Protein AF-A0A015N9D2-F1 (afdb_monomer)

Solvent-accessible surface area (backbone atoms only — not comparable to full-atom values): 36286 Å² total; per-residue (Å²): 104,43,30,38,82,64,60,96,47,91,70,43,67,80,59,56,76,51,48,55,52,67,53,50,55,46,50,55,48,52,53,51,52,58,66,65,58,66,96,56,99,58,55,68,66,49,77,43,53,49,26,47,67,72,24,58,44,36,70,66,66,75,70,64,49,80,77,44,71,57,97,87,41,77,50,65,64,44,37,54,38,76,60,40,39,31,38,37,27,57,52,93,68,87,84,62,61,99,41,69,54,55,40,54,52,48,51,52,53,50,33,50,53,51,40,53,44,36,54,72,79,36,72,58,38,42,62,46,76,42,68,65,88,66,88,87,51,83,69,80,86,60,54,36,28,37,36,37,30,70,83,63,22,48,40,34,35,41,33,81,54,63,71,64,56,54,54,53,31,54,53,48,52,71,36,83,87,51,52,69,70,58,30,53,53,32,50,54,49,41,53,54,47,44,42,63,67,50,50,34,33,51,51,25,55,39,45,30,52,48,32,72,76,35,72,27,48,31,50,12,29,17,51,43,51,48,37,41,16,44,58,25,36,37,77,79,46,35,54,70,65,48,52,44,50,52,44,47,47,48,60,53,40,29,74,98,51,74,61,55,83,40,20,67,58,38,30,55,50,42,33,52,47,50,44,66,56,52,53,87,70,40,41,38,41,34,46,69,78,78,59,94,82,62,89,61,60,42,39,44,43,75,41,81,68,82,90,53,69,76,63,95,49,65,68,63,51,51,36,49,52,50,51,51,48,51,52,52,50,50,43,67,78,33,76,79,33,58,63,30,18,51,40,37,33,35,62,36,77,92,79,69,41,62,47,65,62,10,52,83,34,29,42,39,71,53,47,51,51,54,27,53,52,24,41,55,40,50,54,52,49,50,54,60,60,71,68,59,78,89,79,58,71,72,64,65,51,53,66,49,57,55,82,72,80,87,26,49,28,41,38,34,39,39,58,41,55,35,23,40,26,88,54,25,96,78,59,67,67,85,54,40,67,72,96,66,86,82,84,70,88,69,69,73,57,59,59,58,50,54,59,52,66,72,53,88,71,84,80,85,78,85,85,82,83,86,83,89,84,86,89,80,88,82,90,81,90,81,90,86,83,85,82,91,78,84,93,82,80,83,83,80,69,84,70,72,73,79,86,72,71,63,70,61,50,43,62,60,61,54,50,52,52,50,50,45,73,72,31,58,86,50,38,50,77,29,34,23,80,57,14,51,52,45,34,38,30,36,70,40,74,76,48,55,52,75,37,72,71,55,95,85,65,83,63,66,62,38,52,51,73,77,54,57,74,76,59,56,57,60,62,63,65,82,58,95,56,88,71,60,70,71,68,74,78,62,98,81,52,87,78,59,46,74,51,23,25,25,58,30,63,71,60,50,52,54,48,52,49,58,78,29,62,86,44,48,72,49,73,48,75,52,131

Structure (mmCIF, N/CA/C/O backbone):
data_AF-A0A015N9D2-F1
#
_entry.id   AF-A0A015N9D2-F1
#
loop_
_atom_site.group_PDB
_atom_site.id
_atom_site.type_symbol
_atom_site.label_atom_id
_atom_site.label_alt_id
_atom_site.label_comp_id
_atom_site.label_asym_id
_atom_site.label_entity_id
_atom_site.label_seq_id
_atom_site.pdbx_PDB_ins_code
_atom_site.Cartn_x
_atom_site.Cartn_y
_atom_site.Cartn_z
_atom_site.occupancy
_atom_site.B_iso_or_equiv
_atom_site.auth_seq_id
_atom_site.auth_comp_id
_atom_site.auth_asym_id
_atom_site.auth_atom_id
_atom_site.pdbx_PDB_model_num
ATOM 1 N N . MET A 1 1 ? -21.454 -11.674 -7.435 1.00 44.34 1 MET A N 1
ATOM 2 C CA . MET A 1 1 ? -22.366 -10.600 -7.887 1.00 44.34 1 MET A CA 1
ATOM 3 C C . MET A 1 1 ? -21.595 -9.767 -8.901 1.00 44.34 1 MET A C 1
ATOM 5 O O . MET A 1 1 ? -20.544 -9.283 -8.495 1.00 44.34 1 MET A O 1
ATOM 9 N N . PRO A 1 2 ? -22.058 -9.608 -10.158 1.00 43.66 2 PRO A N 1
ATOM 10 C CA . PRO A 1 2 ? -21.517 -8.585 -11.064 1.00 43.66 2 PRO A CA 1
ATOM 11 C C . PRO A 1 2 ? -21.547 -7.224 -10.376 1.00 43.66 2 PRO A C 1
ATOM 13 O O . PRO A 1 2 ? -22.332 -7.027 -9.445 1.00 43.66 2 PRO A O 1
ATOM 16 N N . SER A 1 3 ? -20.684 -6.294 -10.790 1.00 50.75 3 SER A N 1
ATOM 17 C CA . SER A 1 3 ? -20.709 -4.920 -10.277 1.00 50.75 3 SER A CA 1
ATOM 18 C C . SER A 1 3 ? -22.024 -4.234 -10.687 1.00 50.75 3 SER A C 1
ATOM 20 O O . SER A 1 3 ? -22.143 -3.568 -11.710 1.00 50.75 3 SER A O 1
ATOM 22 N N . SER A 1 4 ? -23.065 -4.463 -9.900 1.00 48.53 4 SER A N 1
ATOM 23 C CA . SER A 1 4 ? -24.337 -3.772 -9.949 1.00 48.53 4 SER A CA 1
ATOM 24 C C . SER A 1 4 ? -24.112 -2.362 -9.411 1.00 48.53 4 SER A C 1
ATOM 26 O O . SER A 1 4 ? -23.316 -2.135 -8.492 1.00 48.53 4 SER A O 1
ATOM 28 N N . ASN A 1 5 ? -24.807 -1.385 -9.991 1.00 52.19 5 ASN A N 1
ATOM 29 C CA . ASN A 1 5 ? -24.689 0.019 -9.594 1.00 52.19 5 ASN A CA 1
ATOM 30 C C . ASN A 1 5 ? -23.274 0.610 -9.747 1.00 52.19 5 ASN A C 1
ATOM 32 O O . ASN A 1 5 ? -22.849 1.398 -8.900 1.00 52.19 5 ASN A O 1
ATOM 36 N N . VAL A 1 6 ? -22.558 0.287 -10.831 1.00 54.41 6 VAL A N 1
ATOM 37 C CA . VAL A 1 6 ? -21.399 1.101 -11.231 1.00 54.41 6 VAL A CA 1
ATOM 38 C C . VAL A 1 6 ? -21.863 2.553 -11.394 1.00 54.41 6 VAL A C 1
ATOM 40 O O . VAL A 1 6 ? -22.903 2.782 -12.027 1.00 54.41 6 VAL A O 1
ATOM 43 N N . PRO A 1 7 ? -21.156 3.543 -10.818 1.00 52.62 7 PRO A N 1
ATOM 44 C CA . PRO A 1 7 ? -21.481 4.946 -11.030 1.00 52.62 7 PRO A CA 1
ATOM 45 C C . PRO A 1 7 ? -21.630 5.218 -12.532 1.00 52.62 7 PRO A C 1
ATOM 47 O O . PRO A 1 7 ? -20.695 4.976 -13.293 1.00 52.62 7 PRO A O 1
ATOM 50 N N . ARG A 1 8 ? -22.813 5.692 -12.970 1.00 46.50 8 ARG A N 1
ATOM 51 C CA . ARG A 1 8 ? -23.134 5.932 -14.400 1.00 46.50 8 ARG A CA 1
ATOM 52 C C . ARG A 1 8 ? -22.048 6.742 -15.106 1.00 46.50 8 ARG A C 1
ATOM 54 O O . ARG A 1 8 ? -21.780 6.508 -16.276 1.00 46.50 8 ARG A O 1
ATOM 61 N N . ASN A 1 9 ? -21.389 7.613 -14.347 1.00 46.88 9 ASN A N 1
ATOM 62 C CA . ASN A 1 9 ? -20.119 8.198 -14.700 1.00 46.88 9 ASN A CA 1
ATOM 63 C C . ASN A 1 9 ? -19.107 7.842 -13.601 1.00 46.88 9 ASN A C 1
ATOM 65 O O . ASN A 1 9 ? -19.149 8.428 -12.521 1.00 46.88 9 ASN A O 1
ATOM 69 N N . ILE A 1 10 ? -18.161 6.936 -13.878 1.00 49.31 10 ILE A N 1
ATOM 70 C CA . ILE A 1 10 ? -16.930 6.791 -13.066 1.00 49.31 10 ILE A CA 1
ATOM 71 C C . ILE A 1 10 ? -16.243 8.169 -12.911 1.00 49.31 10 ILE A C 1
ATOM 73 O O . ILE A 1 10 ? -15.587 8.445 -11.914 1.00 49.31 10 ILE A O 1
ATOM 77 N N . TRP A 1 11 ? -16.487 9.056 -13.882 1.00 47.38 11 TRP A N 1
ATOM 78 C CA . TRP A 1 11 ? -16.143 10.470 -13.901 1.00 47.38 11 TRP A CA 1
ATOM 79 C C . TRP A 1 11 ? -17.402 11.335 -13.925 1.00 47.38 11 TRP A C 1
ATOM 81 O O . TRP A 1 11 ? -17.803 11.785 -14.993 1.00 47.38 11 TRP A O 1
ATOM 91 N N . ASN A 1 12 ? -18.067 11.567 -12.792 1.00 44.97 12 ASN A N 1
ATOM 92 C CA . ASN A 1 12 ? -19.039 12.659 -12.748 1.00 44.97 12 ASN A CA 1
ATOM 93 C C . ASN A 1 12 ? -18.253 13.986 -12.785 1.00 44.97 12 ASN A C 1
ATOM 95 O O . ASN A 1 12 ? -17.558 14.272 -11.807 1.00 44.97 12 ASN A O 1
ATOM 99 N N . PRO A 1 13 ? -18.326 14.790 -13.863 1.00 41.97 13 PRO A N 1
ATOM 100 C CA . PRO A 1 13 ? -17.570 16.039 -13.962 1.00 41.97 13 PRO A CA 1
ATOM 101 C C . PRO A 1 13 ? -17.924 17.004 -12.823 1.00 41.97 13 PRO A C 1
ATOM 103 O O . PRO A 1 13 ? -17.053 17.693 -12.297 1.00 41.97 13 PRO A O 1
ATOM 106 N N . GLU A 1 14 ? -19.176 16.975 -12.362 1.00 42.09 14 GLU A N 1
ATOM 107 C CA . GLU A 1 14 ? -19.665 17.808 -11.260 1.00 42.09 14 GLU A CA 1
ATOM 108 C C . GLU A 1 14 ? -19.048 17.410 -9.908 1.00 42.09 14 GLU A C 1
ATOM 110 O O . GLU A 1 14 ? -18.734 18.278 -9.098 1.00 42.09 14 GLU A O 1
ATOM 115 N N . LEU A 1 15 ? -18.795 16.110 -9.685 1.00 44.72 15 LEU A N 1
ATOM 116 C CA . LEU A 1 15 ? -18.072 15.611 -8.501 1.00 44.72 15 LEU A CA 1
ATOM 117 C C . LEU A 1 15 ? -16.549 15.739 -8.664 1.00 44.72 15 LEU A C 1
ATOM 119 O O . LEU A 1 15 ? -15.826 15.830 -7.673 1.00 44.72 15 LEU A O 1
ATOM 123 N N . SER A 1 16 ? -16.050 15.783 -9.904 1.00 50.09 16 SER A N 1
ATOM 124 C CA . SER A 1 16 ? -14.625 15.978 -10.192 1.00 50.09 16 SER A CA 1
ATOM 125 C C . SER A 1 16 ? -14.128 17.361 -9.763 1.00 50.09 16 SER A C 1
ATOM 127 O O . SER A 1 16 ? -12.991 17.479 -9.310 1.00 50.09 16 SER A O 1
ATOM 129 N N . ASN A 1 17 ? -15.007 18.371 -9.793 1.00 55.06 17 ASN A N 1
ATOM 130 C CA . ASN A 1 17 ? -14.688 19.742 -9.387 1.00 55.06 17 ASN A CA 1
ATOM 131 C C . ASN A 1 17 ? -14.439 19.887 -7.876 1.00 55.06 17 ASN A C 1
ATOM 133 O O . ASN A 1 17 ? -13.730 20.802 -7.470 1.00 55.06 17 ASN A O 1
ATOM 137 N N . GLN A 1 18 ? -14.984 18.991 -7.040 1.00 70.06 18 GLN A N 1
ATOM 138 C CA . GLN A 1 18 ? -14.805 19.036 -5.579 1.00 70.06 18 GLN A CA 1
ATOM 139 C C . GLN A 1 18 ? -13.658 18.138 -5.080 1.00 70.06 18 GLN A C 1
ATOM 141 O O . GLN A 1 18 ? -13.287 18.201 -3.907 1.00 70.06 18 GLN A O 1
ATOM 146 N N . GLY A 1 19 ? -13.068 17.317 -5.959 1.00 83.69 19 GLY A N 1
ATOM 147 C CA . GLY A 1 19 ? -11.874 16.518 -5.675 1.00 83.69 19 GLY A CA 1
ATOM 148 C C . GLY A 1 19 ? -11.996 15.655 -4.415 1.00 83.69 19 GLY A C 1
ATOM 149 O O . GLY A 1 19 ? -12.750 14.686 -4.381 1.00 83.69 19 GLY A O 1
ATOM 150 N N . PHE A 1 20 ? -11.219 16.001 -3.387 1.00 92.00 20 PHE A N 1
ATOM 151 C CA . PHE A 1 20 ? -11.173 15.308 -2.094 1.00 92.00 20 PHE A CA 1
ATOM 152 C C . PHE A 1 20 ? -11.974 16.018 -0.988 1.00 92.00 20 PHE A C 1
ATOM 154 O O . PHE A 1 20 ? -12.018 15.533 0.141 1.00 92.00 20 PHE A O 1
ATOM 161 N N . GLN A 1 21 ? -12.629 17.145 -1.275 1.00 91.88 21 GLN A N 1
ATOM 162 C CA . GLN A 1 21 ? -13.281 17.952 -0.240 1.00 91.88 21 GLN A CA 1
ATOM 163 C C . GLN A 1 21 ? -14.378 17.179 0.502 1.00 91.88 21 GLN A C 1
ATOM 165 O O . GLN A 1 21 ? -14.494 17.275 1.720 1.00 91.88 21 GLN A O 1
ATOM 170 N N . HIS A 1 22 ? -15.160 16.365 -0.212 1.00 91.06 22 HIS A N 1
ATOM 171 C CA . HIS A 1 22 ? -16.218 15.558 0.397 1.00 91.06 22 HIS A CA 1
ATOM 172 C C . HIS A 1 22 ? -15.691 14.570 1.437 1.00 91.06 22 HIS A C 1
ATOM 174 O O . HIS A 1 22 ? -16.279 14.447 2.510 1.00 91.06 22 HIS A O 1
ATOM 180 N N . VAL A 1 23 ? -14.586 13.882 1.130 1.00 93.50 23 VAL A N 1
ATOM 181 C CA . VAL A 1 23 ? -14.002 12.909 2.057 1.00 93.50 23 VAL A CA 1
ATOM 182 C C . VAL A 1 23 ? -13.353 13.603 3.253 1.00 93.50 23 VAL A C 1
ATOM 184 O O . VAL A 1 23 ? -13.491 13.113 4.371 1.00 93.50 23 VAL A O 1
ATOM 187 N N . MET A 1 24 ? -12.741 14.774 3.049 1.00 95.50 24 MET A N 1
ATOM 188 C CA . MET A 1 24 ? -12.202 15.586 4.145 1.00 95.50 24 MET A CA 1
ATOM 189 C C . MET A 1 24 ? -13.309 16.078 5.081 1.00 95.50 24 MET A C 1
ATOM 191 O O . MET A 1 24 ? -13.227 15.869 6.285 1.00 95.50 24 MET A O 1
ATOM 195 N N . ASN A 1 25 ? -14.409 16.605 4.536 1.00 95.44 25 ASN A N 1
ATOM 196 C CA . ASN A 1 25 ? -15.558 17.029 5.340 1.00 95.44 25 ASN A CA 1
ATOM 197 C C . ASN A 1 25 ? -16.191 15.855 6.111 1.00 95.44 25 ASN A C 1
ATOM 199 O O . ASN A 1 25 ? -16.636 16.021 7.247 1.00 95.44 25 ASN A O 1
ATOM 203 N N . ALA A 1 26 ? -16.253 14.667 5.500 1.00 95.62 26 ALA A N 1
ATOM 204 C CA . ALA A 1 26 ? -16.761 13.465 6.158 1.00 95.62 26 ALA A CA 1
ATOM 205 C C . ALA A 1 26 ? -15.835 12.999 7.292 1.00 95.62 26 ALA A C 1
ATOM 207 O O . ALA A 1 26 ? -16.324 12.613 8.354 1.00 95.62 26 ALA A O 1
ATOM 208 N N . TYR A 1 27 ? -14.517 13.074 7.086 1.00 97.12 27 TYR A N 1
ATOM 209 C CA . TYR A 1 27 ? -13.523 12.816 8.124 1.00 97.12 27 TYR A CA 1
ATOM 210 C C . TYR A 1 27 ? -13.669 13.801 9.289 1.00 97.12 27 TYR A C 1
ATOM 212 O O . TYR A 1 27 ? -13.793 13.362 10.428 1.00 97.12 27 TYR A O 1
ATOM 220 N N . ASP A 1 28 ? -13.764 15.104 9.015 1.00 97.19 28 ASP A N 1
ATOM 221 C CA . ASP A 1 28 ? -13.935 16.130 10.051 1.00 97.19 28 ASP A CA 1
ATOM 222 C C . ASP A 1 28 ? -15.231 15.938 10.850 1.00 97.19 28 ASP A C 1
ATOM 224 O O . ASP A 1 28 ? -15.256 16.146 12.065 1.00 97.19 28 ASP A O 1
ATOM 228 N N . ASN A 1 29 ? -16.314 15.518 10.189 1.00 96.56 29 ASN A N 1
ATOM 229 C CA . ASN A 1 29 ? -17.565 15.178 10.862 1.00 96.56 29 ASN A CA 1
ATOM 230 C C . ASN A 1 29 ? -17.379 13.970 11.794 1.00 96.56 29 ASN A C 1
ATOM 232 O O . ASN A 1 29 ? -17.688 14.064 12.980 1.00 96.56 29 ASN A O 1
ATOM 236 N N . LEU A 1 30 ? -16.790 12.875 11.303 1.00 96.62 30 LEU A N 1
ATOM 237 C CA . LEU A 1 30 ? -16.526 11.700 12.134 1.00 96.62 30 LEU A CA 1
ATOM 238 C C . LEU A 1 30 ? -15.610 12.029 13.323 1.00 96.62 30 LEU A C 1
ATOM 240 O O . LEU A 1 30 ? -15.857 11.561 14.430 1.00 96.62 30 LEU A O 1
ATOM 244 N N . VAL A 1 31 ? -14.584 12.859 13.121 1.00 97.25 31 VAL A N 1
ATOM 245 C CA . VAL A 1 31 ? -13.698 13.331 14.196 1.00 97.25 31 VAL A CA 1
ATOM 246 C C . VAL A 1 31 ? -14.497 14.072 15.270 1.00 97.25 31 VAL A C 1
ATOM 248 O O . VAL A 1 31 ? -14.350 13.765 16.453 1.00 97.25 31 VAL A O 1
ATOM 251 N N . LYS A 1 32 ? -15.388 14.993 14.877 1.00 96.81 32 LYS A N 1
ATOM 252 C CA . LYS A 1 32 ? -16.282 15.697 15.814 1.00 96.81 32 LYS A CA 1
ATOM 253 C C . LYS A 1 32 ? -17.196 14.729 16.565 1.00 96.81 32 LYS A C 1
ATOM 255 O O . LYS A 1 32 ? -17.319 14.858 17.779 1.00 96.81 32 LYS A O 1
ATOM 260 N N . GLN A 1 33 ? -17.779 13.747 15.874 1.00 96.12 33 GLN A N 1
ATOM 261 C CA . GLN A 1 33 ? -18.609 12.716 16.507 1.00 96.12 33 GLN A CA 1
ATOM 262 C C . GLN A 1 33 ? -17.811 11.912 17.539 1.00 96.12 33 GLN A C 1
ATOM 264 O O . GLN A 1 33 ? -18.264 11.770 18.667 1.00 96.12 33 GLN A O 1
ATOM 269 N N . CYS A 1 34 ? -16.602 11.452 17.200 1.00 95.88 34 CYS A N 1
ATOM 270 C CA . CYS A 1 34 ? -15.733 10.716 18.123 1.00 95.88 34 CYS A CA 1
ATOM 271 C C . CYS A 1 34 ? -15.413 11.505 19.402 1.00 95.88 34 CYS A C 1
ATOM 273 O O . CYS A 1 34 ? -15.402 10.920 20.482 1.00 95.88 34 CYS A O 1
ATOM 275 N N . TYR A 1 35 ? -15.138 12.810 19.291 1.00 96.88 35 TYR A N 1
ATOM 276 C CA . TYR A 1 35 ? -14.867 13.663 20.454 1.00 96.88 35 TYR A CA 1
ATOM 277 C C . TYR A 1 35 ? -16.118 13.982 21.280 1.00 96.88 35 TYR A C 1
ATOM 279 O O . TYR A 1 35 ? -15.999 14.234 22.476 1.00 96.88 35 TYR A O 1
ATOM 287 N N . ALA A 1 36 ? -17.298 13.957 20.660 1.00 96.06 36 ALA A N 1
ATOM 288 C CA . ALA A 1 36 ? -18.577 14.166 21.330 1.00 96.06 36 ALA A CA 1
ATOM 289 C C . ALA A 1 36 ? -19.112 12.908 22.040 1.00 96.06 36 ALA A C 1
ATOM 291 O O . ALA A 1 36 ? -20.102 13.011 22.754 1.00 96.06 36 ALA A O 1
ATOM 292 N N . LEU A 1 37 ? -18.479 11.738 21.866 1.00 94.88 37 LEU A N 1
ATOM 293 C CA . LEU A 1 37 ? -18.917 10.501 22.514 1.00 94.88 37 LEU A CA 1
ATOM 294 C C . LEU A 1 37 ? -18.800 10.587 24.040 1.00 94.88 37 LEU A C 1
ATOM 296 O O . LEU A 1 37 ? -17.706 10.549 24.608 1.00 94.88 37 LEU A O 1
ATOM 300 N N . GLU A 1 38 ? -19.954 10.627 24.695 1.00 91.12 38 GLU A N 1
ATOM 301 C CA . GLU A 1 38 ? -20.075 10.522 26.153 1.00 91.12 38 GLU A CA 1
ATOM 302 C C . GLU A 1 38 ? -20.018 9.057 26.639 1.00 91.12 38 GLU A C 1
ATOM 304 O O . GLU A 1 38 ? -20.079 8.112 25.847 1.00 91.12 38 GLU A O 1
ATOM 309 N N . ASP A 1 39 ? -19.889 8.855 27.956 1.00 89.38 39 ASP A N 1
ATOM 310 C CA . ASP A 1 39 ? -19.895 7.535 28.613 1.00 89.38 39 ASP A CA 1
ATOM 311 C C . ASP A 1 39 ? -18.841 6.532 28.095 1.00 89.38 39 ASP A C 1
ATOM 313 O O . ASP A 1 39 ? -19.071 5.316 28.021 1.00 89.38 39 ASP A O 1
ATOM 317 N N . LEU A 1 40 ? -17.656 7.030 27.738 1.00 90.88 40 LEU A N 1
ATOM 318 C CA . LEU A 1 40 ? -16.478 6.206 27.465 1.00 90.88 40 LEU A CA 1
ATOM 319 C C . LEU A 1 40 ? -15.621 6.044 28.726 1.00 90.88 40 LEU A C 1
ATOM 321 O O . LEU A 1 40 ? -15.428 6.988 29.487 1.00 90.88 40 LEU A O 1
ATOM 325 N N . LEU A 1 41 ? -15.042 4.851 28.917 1.00 90.00 41 LEU A N 1
ATOM 326 C CA . LEU A 1 41 ? -14.127 4.571 30.036 1.00 90.00 41 LEU A CA 1
ATOM 327 C C . LEU A 1 41 ? -12.872 5.456 30.015 1.00 90.00 41 LEU A C 1
ATOM 329 O O . LEU A 1 41 ? -12.318 5.765 31.065 1.00 90.00 41 LEU A O 1
ATOM 333 N N . LEU A 1 42 ? -12.415 5.816 28.815 1.00 93.62 42 LEU A N 1
ATOM 334 C CA . LEU A 1 42 ? -11.323 6.748 28.555 1.00 93.62 42 LEU A CA 1
ATOM 335 C C . LEU A 1 42 ? -11.765 7.672 27.423 1.00 93.62 42 LEU A C 1
ATOM 337 O O . LEU A 1 42 ? -12.353 7.198 26.446 1.00 93.62 42 LEU A O 1
ATOM 341 N N . ARG A 1 43 ? -11.464 8.968 27.526 1.00 93.56 43 ARG A N 1
ATOM 342 C CA . ARG A 1 43 ? -11.779 9.918 26.454 1.00 93.56 43 ARG A CA 1
ATOM 343 C C . ARG A 1 43 ? -10.804 9.768 25.295 1.00 93.56 43 ARG A C 1
ATOM 345 O O . ARG A 1 43 ? -9.653 9.354 25.468 1.00 93.56 43 ARG A O 1
ATOM 352 N N . VAL A 1 44 ? -11.277 10.099 24.098 1.00 96.12 44 VAL A N 1
ATOM 353 C CA . VAL A 1 44 ? -10.436 10.159 22.901 1.00 96.12 44 VAL A CA 1
ATOM 354 C C . VAL A 1 44 ? -9.497 11.356 23.031 1.00 96.12 44 VAL A C 1
ATOM 356 O O . VAL A 1 44 ? -9.952 12.485 23.181 1.00 96.12 44 VAL A O 1
ATOM 359 N N . SER A 1 45 ? -8.188 11.111 22.971 1.00 96.00 45 SER A N 1
ATOM 360 C CA . SER A 1 45 ? -7.160 12.153 23.057 1.00 96.00 45 SER A CA 1
ATOM 361 C C . SER A 1 45 ? -6.784 12.682 21.675 1.00 96.00 45 SER A C 1
ATOM 363 O O . SER A 1 45 ? -6.723 13.891 21.460 1.00 96.00 45 SER A O 1
ATOM 365 N N . SER A 1 46 ? -6.572 11.793 20.702 1.00 96.44 46 SER A N 1
ATOM 366 C CA . SER A 1 46 ? -6.218 12.187 19.337 1.00 96.44 46 SER A CA 1
ATOM 367 C C . SER A 1 46 ? -6.783 11.247 18.281 1.00 96.44 46 SER A C 1
ATOM 369 O O . SER A 1 46 ? -6.949 10.048 18.514 1.00 96.44 46 SER A O 1
ATOM 371 N N . ILE A 1 47 ? -7.052 11.808 17.100 1.00 97.75 47 ILE A N 1
ATOM 372 C CA . ILE A 1 47 ? -7.450 11.071 15.901 1.00 97.75 47 ILE A CA 1
ATOM 373 C C . ILE A 1 47 ? -6.549 11.508 14.750 1.00 97.75 47 ILE A C 1
ATOM 375 O O . ILE A 1 47 ? -6.385 12.703 14.503 1.00 97.75 47 ILE A O 1
ATOM 379 N N . LYS A 1 48 ? -5.940 10.544 14.058 1.00 97.31 48 LYS A N 1
ATOM 380 C CA . LYS A 1 48 ? -5.006 10.787 12.951 1.00 97.31 48 LYS A CA 1
ATOM 381 C C . LYS A 1 48 ? -5.440 10.025 11.702 1.00 97.31 48 LYS A C 1
ATOM 383 O O . LYS A 1 48 ? -5.755 8.838 11.772 1.00 97.31 48 LYS A O 1
ATOM 388 N N . GLY A 1 49 ? -5.412 10.688 10.548 1.00 96.81 49 GLY A N 1
ATOM 389 C CA . GLY A 1 49 ? -5.619 10.045 9.251 1.00 96.81 49 GLY A CA 1
ATOM 390 C C . GLY A 1 49 ? -4.410 9.205 8.829 1.00 96.81 49 GLY A C 1
ATOM 391 O O . GLY A 1 49 ? -3.270 9.568 9.112 1.00 96.81 49 GLY A O 1
ATOM 392 N N . SER A 1 50 ? -4.651 8.082 8.148 1.00 96.06 50 SER A N 1
ATOM 393 C CA . SER A 1 50 ? -3.576 7.217 7.620 1.00 96.06 50 SER A CA 1
ATOM 394 C C . SER A 1 50 ? -3.831 6.672 6.210 1.00 96.06 50 SER A C 1
ATOM 396 O O . SER A 1 50 ? -2.983 5.985 5.641 1.00 96.06 50 SER A O 1
ATOM 398 N N . SER A 1 51 ? -4.989 6.979 5.624 1.00 96.00 51 SER A N 1
ATOM 399 C CA . SER A 1 51 ? -5.407 6.489 4.307 1.00 96.00 51 SER A CA 1
ATOM 400 C C . SER A 1 51 ? -4.971 7.427 3.174 1.00 96.00 51 SER A C 1
ATOM 402 O O . SER A 1 51 ? -5.001 8.644 3.360 1.00 96.00 51 SER A O 1
ATOM 404 N N . PRO A 1 52 ? -4.642 6.911 1.971 1.00 96.50 52 PRO A N 1
ATOM 405 C CA . PRO A 1 52 ? -4.335 7.738 0.796 1.00 96.50 52 PRO A CA 1
ATOM 406 C C . PRO A 1 52 ? -5.447 8.744 0.449 1.00 96.50 52 PRO A C 1
ATOM 408 O O . PRO A 1 52 ? -5.186 9.829 -0.075 1.00 96.50 52 PRO A O 1
ATOM 411 N N . SER A 1 53 ? -6.689 8.418 0.809 1.00 95.38 53 SER A N 1
ATOM 412 C CA . SER A 1 53 ? -7.862 9.288 0.691 1.00 95.38 53 SER A CA 1
ATOM 413 C C . SER A 1 53 ? -7.748 10.596 1.486 1.00 95.38 53 SER A C 1
ATOM 415 O O . SER A 1 53 ? -8.290 11.611 1.059 1.00 95.38 53 SER A O 1
ATOM 417 N N . LEU A 1 54 ? -7.032 10.586 2.617 1.00 97.00 54 LEU A N 1
ATOM 418 C CA . LEU A 1 54 ? -6.866 11.726 3.534 1.00 97.00 54 LEU A CA 1
ATOM 419 C C . LEU A 1 54 ? -5.550 12.490 3.323 1.00 97.00 54 LEU A C 1
ATOM 421 O O . LEU A 1 54 ? -5.219 13.386 4.093 1.00 97.00 54 LEU A O 1
ATOM 425 N N . ARG A 1 55 ? -4.787 12.146 2.285 1.00 96.19 55 ARG A N 1
ATOM 426 C CA . ARG A 1 55 ? -3.557 12.850 1.879 1.00 96.19 55 ARG A CA 1
ATOM 427 C C . ARG A 1 55 ? -3.522 13.141 0.380 1.00 96.19 55 ARG A C 1
ATOM 429 O O . ARG A 1 55 ? -2.457 13.289 -0.207 1.00 96.19 55 ARG A O 1
ATOM 436 N N . TYR A 1 56 ? -4.700 13.201 -0.245 1.00 96.44 56 TYR A N 1
ATOM 437 C CA . TYR A 1 56 ? -4.887 13.530 -1.662 1.00 96.44 56 TYR A CA 1
ATOM 438 C C . TYR A 1 56 ? -4.166 12.590 -2.644 1.00 96.44 56 TYR A C 1
ATOM 440 O O . TYR A 1 56 ? -3.870 12.981 -3.776 1.00 96.44 56 TYR A O 1
ATOM 448 N N . SER A 1 57 ? -3.875 11.351 -2.239 1.00 96.62 57 SER A N 1
ATOM 449 C CA . SER A 1 57 ? -3.016 10.432 -2.996 1.00 96.62 57 SER A CA 1
ATOM 450 C C . SER A 1 57 ? -3.728 9.176 -3.505 1.00 96.62 57 SER A C 1
ATOM 452 O O . SER A 1 57 ? -3.093 8.343 -4.160 1.00 96.62 57 SER A O 1
ATOM 454 N N . SER A 1 58 ? -5.023 8.990 -3.227 1.00 95.12 58 SER A N 1
ATOM 455 C CA . SER A 1 58 ? -5.775 7.850 -3.766 1.00 95.12 58 SER A CA 1
ATOM 456 C C . SER A 1 58 ? -5.967 7.998 -5.280 1.00 95.12 58 SER A C 1
ATOM 458 O O . SER A 1 58 ? -6.316 9.072 -5.774 1.00 95.12 58 SER A O 1
ATOM 460 N N . VAL A 1 59 ? -5.745 6.916 -6.039 1.00 93.38 59 VAL A N 1
ATOM 461 C CA . VAL A 1 59 ? -5.836 6.927 -7.516 1.00 93.38 59 VAL A CA 1
ATOM 462 C C . VAL A 1 59 ? -7.193 7.459 -7.978 1.00 93.38 59 VAL A C 1
ATOM 464 O O . VAL A 1 59 ? -7.270 8.411 -8.765 1.00 93.38 59 VAL A O 1
ATOM 467 N N . PHE A 1 60 ? -8.260 6.894 -7.420 1.00 89.94 60 PHE A N 1
ATOM 468 C CA . PHE A 1 60 ? -9.622 7.376 -7.592 1.00 89.94 60 PHE A CA 1
ATOM 469 C C . PHE A 1 60 ? -9.997 8.247 -6.398 1.00 89.94 60 PHE A C 1
ATOM 471 O O . PHE A 1 60 ? -9.744 7.878 -5.250 1.00 89.94 60 PHE A O 1
ATOM 478 N N . THR A 1 61 ? -10.585 9.410 -6.669 1.00 88.00 61 THR A N 1
ATOM 479 C CA . THR A 1 61 ? -11.129 10.281 -5.628 1.00 88.00 61 THR A CA 1
ATOM 480 C C . THR A 1 61 ? -12.297 9.564 -4.946 1.00 88.00 61 THR A C 1
ATOM 482 O O . THR A 1 61 ? -13.229 9.160 -5.650 1.00 88.00 61 THR A O 1
ATOM 485 N N . PRO A 1 62 ? -12.277 9.383 -3.612 1.00 87.56 62 PRO A N 1
ATOM 486 C CA . PRO A 1 62 ? -13.326 8.659 -2.905 1.00 87.56 62 PRO A CA 1
ATOM 487 C C . PRO A 1 62 ? -14.680 9.330 -3.124 1.00 87.56 62 PRO A C 1
ATOM 489 O O . PRO A 1 62 ? -14.809 10.541 -2.953 1.00 87.56 62 PRO A O 1
ATOM 492 N N . GLN A 1 63 ? -15.681 8.544 -3.514 1.00 82.00 63 GLN A N 1
ATOM 493 C CA . GLN A 1 63 ? -17.026 9.042 -3.785 1.00 82.00 63 GLN A CA 1
ATOM 494 C C . GLN A 1 63 ? -17.993 8.603 -2.683 1.00 82.00 63 GLN A C 1
ATOM 496 O O . GLN A 1 63 ? -17.890 7.468 -2.211 1.00 82.00 63 GLN A O 1
ATOM 501 N N . PRO A 1 64 ? -18.951 9.463 -2.297 1.00 85.06 64 PRO A N 1
ATOM 502 C CA . PRO A 1 64 ? -19.969 9.100 -1.325 1.00 85.06 64 PRO A CA 1
ATOM 503 C C . PRO A 1 64 ? -20.897 8.024 -1.896 1.00 85.06 64 PRO A C 1
ATOM 505 O O . PRO A 1 64 ? -21.419 8.140 -3.011 1.00 85.06 64 PRO A O 1
ATOM 508 N N . ILE A 1 65 ? -21.143 6.980 -1.113 1.00 82.75 65 ILE A N 1
ATOM 509 C CA . ILE A 1 65 ? -22.031 5.879 -1.476 1.00 82.75 65 ILE A CA 1
ATOM 510 C C . ILE A 1 65 ? -23.450 6.213 -1.035 1.00 82.75 65 ILE A C 1
ATOM 512 O O . ILE A 1 65 ? -23.753 6.319 0.153 1.00 82.75 65 ILE A O 1
ATOM 516 N N . LYS A 1 66 ? -24.352 6.318 -2.012 1.00 75.38 66 LYS A N 1
ATOM 517 C CA . LYS A 1 66 ? -25.789 6.442 -1.762 1.00 75.38 66 LYS A CA 1
ATOM 518 C C . LYS A 1 66 ? -26.411 5.053 -1.698 1.00 75.38 66 LYS A C 1
ATOM 520 O O . LYS A 1 66 ? -26.590 4.405 -2.731 1.00 75.38 66 LYS A O 1
ATOM 525 N N . LEU A 1 67 ? -26.750 4.606 -0.492 1.00 76.06 67 LEU A N 1
ATOM 526 C CA . LEU A 1 67 ? -27.502 3.370 -0.297 1.00 76.06 67 LEU A CA 1
ATOM 527 C C . LEU A 1 67 ? -28.909 3.530 -0.882 1.00 76.06 67 LEU A C 1
ATOM 529 O O . LEU A 1 67 ? -29.663 4.422 -0.491 1.00 76.06 67 LEU A O 1
ATOM 533 N N . LYS A 1 68 ? -29.266 2.669 -1.838 1.00 70.88 68 LYS A N 1
ATOM 534 C CA . LYS A 1 68 ? -30.618 2.638 -2.402 1.00 70.88 68 LYS A CA 1
ATOM 535 C C . LYS A 1 68 ? -31.516 1.806 -1.498 1.00 70.88 68 LYS A C 1
ATOM 537 O O . LYS A 1 68 ? -31.081 0.796 -0.955 1.00 70.88 68 LYS A O 1
ATOM 542 N N . ARG A 1 69 ? -32.783 2.197 -1.385 1.00 71.75 69 ARG A N 1
ATOM 543 C CA . ARG A 1 69 ? -33.821 1.373 -0.759 1.00 71.75 69 ARG A CA 1
ATOM 544 C C . ARG A 1 69 ? -34.784 0.878 -1.828 1.00 71.75 69 ARG A C 1
ATOM 546 O O . ARG A 1 69 ? -35.230 1.668 -2.657 1.00 71.75 69 ARG A O 1
ATOM 553 N N . LYS A 1 70 ? -35.111 -0.411 -1.801 1.00 69.75 70 LYS A N 1
ATOM 554 C CA . LYS A 1 70 ? -36.172 -1.010 -2.621 1.00 69.75 70 LYS A CA 1
ATOM 555 C C . LYS A 1 70 ? -37.059 -1.837 -1.702 1.00 69.75 70 LYS A C 1
ATOM 557 O O . LYS A 1 70 ? -36.560 -2.697 -0.987 1.00 69.75 70 LYS A O 1
ATOM 562 N N . ASN A 1 71 ? -38.359 -1.549 -1.690 1.00 71.88 71 ASN A N 1
ATOM 563 C CA . ASN A 1 71 ? -39.345 -2.223 -0.832 1.00 71.88 71 ASN A CA 1
ATOM 564 C C . ASN A 1 71 ? -38.955 -2.230 0.665 1.00 71.88 71 ASN A C 1
ATOM 566 O O . ASN A 1 71 ? -39.151 -3.220 1.357 1.00 71.88 71 ASN A O 1
ATOM 570 N N . GLY A 1 72 ? -38.342 -1.145 1.155 1.00 67.69 72 GLY A N 1
ATOM 571 C CA . GLY A 1 72 ? -37.872 -1.035 2.544 1.00 67.69 72 GLY A CA 1
ATOM 572 C C . GLY A 1 72 ? -36.532 -1.722 2.845 1.00 67.69 72 GLY A C 1
ATOM 573 O O . GLY A 1 72 ? -35.970 -1.476 3.909 1.00 67.69 72 GLY A O 1
ATOM 574 N N . VAL A 1 73 ? -35.976 -2.501 1.911 1.00 69.19 73 VAL A N 1
ATOM 575 C CA . VAL A 1 73 ? -34.680 -3.186 2.055 1.00 69.19 73 VAL A CA 1
ATOM 576 C C . VAL A 1 73 ? -33.560 -2.335 1.459 1.00 69.19 73 VAL A C 1
ATOM 578 O O . VAL A 1 73 ? -33.720 -1.731 0.392 1.00 69.19 73 VAL A O 1
ATOM 581 N N . ILE A 1 74 ? -32.427 -2.261 2.159 1.00 71.56 74 ILE A N 1
ATOM 582 C CA . ILE A 1 74 ? -31.225 -1.573 1.682 1.00 71.56 74 ILE A CA 1
ATOM 583 C C . ILE A 1 74 ? -30.548 -2.452 0.630 1.00 71.56 74 ILE A C 1
ATOM 585 O O . ILE A 1 74 ? -30.227 -3.603 0.885 1.00 71.56 74 ILE A O 1
ATOM 589 N N . ILE A 1 75 ? -30.296 -1.899 -0.553 1.00 71.00 75 ILE A N 1
ATOM 590 C CA . ILE A 1 75 ? -29.494 -2.565 -1.579 1.00 71.00 75 ILE A CA 1
ATOM 591 C C . ILE A 1 75 ? -28.061 -2.066 -1.445 1.00 71.00 75 ILE A C 1
ATOM 593 O O . ILE A 1 75 ? -27.765 -0.905 -1.752 1.00 71.00 75 ILE A O 1
ATOM 597 N N . PHE A 1 76 ? -27.173 -2.955 -1.007 1.00 71.38 76 PHE A N 1
ATOM 598 C CA . PHE A 1 76 ? -25.746 -2.674 -0.960 1.00 71.38 76 PHE A CA 1
ATOM 599 C C . PHE A 1 76 ? -25.118 -2.736 -2.353 1.00 71.38 76 PHE A C 1
ATOM 601 O O . PHE A 1 76 ? -25.506 -3.572 -3.174 1.00 71.38 76 PHE A O 1
ATOM 608 N N . PRO A 1 77 ? -24.149 -1.854 -2.650 1.00 73.12 77 PRO A N 1
ATOM 609 C CA . PRO A 1 77 ? -23.393 -1.965 -3.884 1.00 73.12 77 PRO A CA 1
ATOM 610 C C . PRO A 1 77 ? -22.580 -3.264 -3.874 1.00 73.12 77 PRO A C 1
ATOM 612 O O . PRO A 1 77 ? -22.008 -3.640 -2.855 1.00 73.12 77 PRO A O 1
ATOM 615 N N . SER A 1 78 ? -22.496 -3.926 -5.026 1.00 74.25 78 SER A N 1
ATOM 616 C CA . SER A 1 78 ? -21.619 -5.089 -5.208 1.00 74.25 78 SER A CA 1
ATOM 617 C C . SER A 1 78 ? -20.232 -4.720 -5.745 1.00 74.25 78 SER A C 1
ATOM 619 O O . SER A 1 78 ? -19.394 -5.597 -5.943 1.00 74.25 78 SER A O 1
ATOM 621 N N . HIS A 1 79 ? -19.979 -3.431 -5.991 1.00 80.38 79 HIS A N 1
ATOM 622 C CA . HIS A 1 79 ? -18.653 -2.924 -6.322 1.00 80.38 79 HIS A CA 1
ATOM 623 C C . HIS A 1 79 ? -17.836 -2.634 -5.059 1.00 80.38 79 HIS A C 1
ATOM 625 O O . HIS A 1 79 ? -18.378 -2.443 -3.972 1.00 80.38 79 HIS A O 1
ATOM 631 N N . TYR A 1 80 ? -16.519 -2.576 -5.225 1.00 86.94 80 TYR A N 1
ATOM 632 C CA . TYR A 1 80 ? -15.587 -2.342 -4.131 1.00 86.94 80 TYR A CA 1
ATOM 633 C C . TYR A 1 80 ? -15.800 -0.974 -3.467 1.00 86.94 80 TYR A C 1
ATOM 635 O O . TYR A 1 80 ? -15.786 0.059 -4.144 1.00 86.94 80 TYR A O 1
ATOM 643 N N . ILE A 1 81 ? -15.911 -0.984 -2.138 1.00 87.38 81 ILE A N 1
ATOM 644 C CA . ILE A 1 81 ? -16.032 0.200 -1.281 1.00 87.38 81 ILE A CA 1
ATOM 645 C C . ILE A 1 81 ? -14.684 0.466 -0.613 1.00 87.38 81 ILE A C 1
ATOM 647 O O . ILE A 1 81 ? -14.199 -0.383 0.133 1.00 87.38 81 ILE A O 1
ATOM 651 N N . GLU A 1 82 ? -14.091 1.637 -0.849 1.00 87.94 82 GLU A N 1
ATOM 652 C CA . GLU A 1 82 ? -12.783 1.994 -0.289 1.00 87.94 82 GLU A CA 1
ATOM 653 C C . GLU A 1 82 ? -12.887 2.394 1.196 1.00 87.94 82 GLU A C 1
ATOM 655 O O . GLU A 1 82 ? -13.528 3.400 1.513 1.00 87.94 82 GLU A O 1
ATOM 660 N N . PRO A 1 83 ? -12.264 1.634 2.118 1.00 92.38 83 PRO A N 1
ATOM 661 C CA . PRO A 1 83 ? -12.211 1.995 3.526 1.00 92.38 83 PRO A CA 1
ATOM 662 C C . PRO A 1 83 ? -11.204 3.122 3.774 1.00 92.38 83 PRO A C 1
ATOM 664 O O . PRO A 1 83 ? -10.095 3.133 3.234 1.00 92.38 83 PRO A O 1
ATOM 667 N N . ILE A 1 84 ? -11.570 4.059 4.645 1.00 96.56 84 ILE A N 1
ATOM 668 C CA . ILE A 1 84 ? -10.694 5.154 5.062 1.00 96.56 84 ILE A CA 1
ATOM 669 C C . ILE A 1 84 ? -10.147 4.859 6.458 1.00 96.56 84 ILE A C 1
ATOM 671 O O . ILE A 1 84 ? -10.843 4.967 7.465 1.00 96.56 84 ILE A O 1
ATOM 675 N N . ASP A 1 85 ? -8.877 4.485 6.512 1.00 97.12 85 ASP A N 1
ATOM 676 C CA . ASP A 1 85 ? -8.191 4.147 7.753 1.00 97.12 85 ASP A CA 1
ATOM 677 C C . ASP A 1 85 ? -7.849 5.388 8.595 1.00 97.12 85 ASP A C 1
ATOM 679 O O . ASP A 1 85 ? -7.116 6.291 8.158 1.00 97.12 85 ASP A O 1
ATOM 683 N N . ILE A 1 86 ? -8.317 5.377 9.844 1.00 97.56 86 ILE A N 1
ATOM 684 C CA . ILE A 1 86 ? -8.033 6.382 10.872 1.00 97.56 86 ILE A CA 1
ATOM 685 C C . ILE A 1 86 ? -7.517 5.715 12.146 1.00 97.56 86 ILE A C 1
ATOM 687 O O . ILE A 1 86 ? -7.870 4.580 12.473 1.00 97.56 86 ILE A O 1
ATOM 691 N N . ILE A 1 87 ? -6.678 6.431 12.881 1.00 97.69 87 ILE A N 1
ATOM 692 C CA . ILE A 1 87 ? -6.052 5.955 14.110 1.00 97.69 87 ILE A CA 1
ATOM 693 C C . ILE A 1 87 ? -6.557 6.788 15.273 1.00 97.69 87 ILE A C 1
ATOM 695 O O . ILE A 1 87 ? -6.467 8.011 15.241 1.00 97.69 87 ILE A O 1
ATOM 699 N N . ILE A 1 88 ? -7.075 6.110 16.290 1.00 97.12 88 ILE A N 1
ATOM 700 C CA . ILE A 1 88 ? -7.611 6.692 17.515 1.00 97.12 88 ILE A CA 1
ATOM 701 C C . ILE A 1 88 ? -6.632 6.407 18.649 1.00 97.12 88 ILE A C 1
ATOM 703 O O . ILE A 1 88 ? -6.158 5.280 18.810 1.00 97.12 88 ILE A O 1
ATOM 707 N N . GLN A 1 89 ? -6.359 7.418 19.460 1.00 96.19 89 GLN A N 1
ATOM 708 C CA . GLN A 1 89 ? -5.641 7.283 20.717 1.00 96.19 89 GLN A CA 1
ATOM 709 C C . GLN A 1 89 ? -6.539 7.779 21.848 1.00 96.19 89 GLN A C 1
ATOM 711 O O . GLN A 1 89 ? -7.226 8.790 21.707 1.00 96.19 89 GLN A O 1
ATOM 716 N N . PHE A 1 90 ? -6.540 7.054 22.961 1.00 95.81 90 PHE A N 1
ATOM 717 C CA . PHE A 1 90 ? -7.237 7.449 24.183 1.00 95.81 90 PHE A CA 1
ATOM 718 C C . PHE A 1 90 ? -6.305 8.219 25.122 1.00 95.81 90 PHE A C 1
ATOM 720 O O . PHE A 1 90 ? -5.095 8.310 24.885 1.00 95.81 90 PHE A O 1
ATOM 727 N N . GLU A 1 91 ? -6.863 8.803 26.175 1.00 94.12 91 GLU A N 1
ATOM 728 C CA . GLU A 1 91 ? -6.088 9.339 27.294 1.00 94.12 91 GLU A CA 1
ATOM 729 C C . GLU A 1 91 ? -5.199 8.268 27.942 1.00 94.12 91 GLU A C 1
ATOM 731 O O . GLU A 1 91 ? -5.474 7.063 27.891 1.00 94.12 91 GLU A O 1
ATOM 736 N N . TYR A 1 92 ? -4.109 8.724 28.560 1.00 90.88 92 TYR A N 1
ATOM 737 C CA . TYR A 1 92 ? -3.189 7.843 29.264 1.00 90.88 92 TYR A CA 1
ATOM 738 C C . TYR A 1 92 ? -3.891 7.147 30.437 1.00 90.88 92 TYR A C 1
ATOM 740 O O . TYR A 1 92 ? -4.611 7.773 31.213 1.00 90.88 92 TYR A O 1
ATOM 748 N N . SER A 1 93 ? -3.647 5.846 30.597 1.00 92.50 93 SER A N 1
ATOM 749 C CA . SER A 1 93 ? -4.170 5.071 31.719 1.00 92.50 93 SER A CA 1
ATOM 750 C C . SER A 1 93 ? -3.183 3.996 32.152 1.00 92.50 93 SER A C 1
ATOM 752 O O . SER A 1 93 ? -2.617 3.279 31.329 1.00 92.50 93 SER A O 1
ATOM 754 N N . THR A 1 94 ? -3.018 3.841 33.463 1.00 90.00 94 THR A N 1
ATOM 755 C CA . THR A 1 94 ? -2.196 2.785 34.073 1.00 90.00 94 THR A CA 1
ATOM 756 C C . THR A 1 94 ? -2.930 1.449 34.189 1.00 90.00 94 THR A C 1
ATOM 758 O O . THR A 1 94 ? -2.318 0.448 34.545 1.00 90.00 94 THR A O 1
ATOM 761 N N . LYS A 1 95 ? -4.235 1.412 33.881 1.00 90.94 95 LYS A N 1
ATOM 762 C CA . LYS A 1 95 ? -5.082 0.212 34.000 1.00 90.94 95 LYS A CA 1
ATOM 763 C C . LYS A 1 95 ? -4.973 -0.742 32.805 1.00 90.94 95 LYS A C 1
ATOM 765 O O . LYS A 1 95 ? -5.618 -1.789 32.808 1.00 90.94 95 LYS A O 1
ATOM 770 N N . TRP A 1 96 ? -4.202 -0.390 31.776 1.00 90.88 96 TRP A N 1
ATOM 771 C CA . TRP A 1 96 ? -3.952 -1.294 30.656 1.00 90.88 96 TRP A CA 1
ATOM 772 C C . TRP A 1 96 ? -3.100 -2.488 31.109 1.00 90.88 96 TRP A C 1
ATOM 774 O O . TRP A 1 96 ? -2.148 -2.301 31.868 1.00 90.88 96 TRP A O 1
ATOM 784 N N . PRO A 1 97 ? -3.417 -3.711 30.654 1.00 92.81 97 PRO A N 1
ATOM 785 C CA . PRO A 1 97 ? -2.671 -4.900 31.047 1.00 92.81 97 PRO A CA 1
ATOM 786 C C . PRO A 1 97 ? -1.239 -4.872 30.497 1.00 92.81 97 PRO A C 1
ATOM 788 O O . PRO A 1 97 ? -0.988 -4.326 29.423 1.00 92.81 97 PRO A O 1
ATOM 791 N N . ASP A 1 98 ? -0.310 -5.522 31.203 1.00 90.38 98 ASP A N 1
ATOM 792 C CA . ASP A 1 98 ? 1.091 -5.667 30.775 1.00 90.38 98 ASP A CA 1
ATOM 793 C C . ASP A 1 98 ? 1.338 -6.966 29.983 1.00 90.38 98 ASP A C 1
ATOM 795 O O . ASP A 1 98 ? 2.359 -7.628 30.144 1.00 90.38 98 ASP A O 1
ATOM 799 N N . ASP A 1 99 ? 0.376 -7.346 29.139 1.00 90.50 99 ASP A N 1
ATOM 800 C CA . ASP A 1 99 ? 0.432 -8.519 28.262 1.00 90.50 99 ASP A CA 1
ATOM 801 C C . ASP A 1 99 ? -0.120 -8.175 26.871 1.00 90.50 99 ASP A C 1
ATOM 803 O O . ASP A 1 99 ? -1.169 -7.541 26.740 1.00 90.50 99 ASP A O 1
ATOM 807 N N . LEU A 1 100 ? 0.580 -8.601 25.818 1.00 89.44 100 LEU A N 1
ATOM 808 C CA . LEU A 1 100 ? 0.271 -8.220 24.435 1.00 89.44 100 LEU A CA 1
ATOM 809 C C . LEU A 1 100 ? -1.099 -8.743 23.977 1.00 89.44 100 LEU A C 1
ATOM 811 O O . LEU A 1 100 ? -1.848 -8.014 23.323 1.00 89.44 100 LEU A O 1
ATOM 815 N N . VAL A 1 101 ? -1.463 -9.972 24.352 1.00 88.88 101 VAL A N 1
ATOM 816 C CA . VAL A 1 101 ? -2.756 -10.571 23.986 1.00 88.88 101 VAL A CA 1
ATOM 817 C C . VAL A 1 101 ? -3.886 -9.904 24.767 1.00 88.88 101 VAL A C 1
ATOM 819 O O . VAL A 1 101 ? -4.942 -9.599 24.206 1.00 88.88 101 VAL A O 1
ATOM 822 N N . ALA A 1 102 ? -3.667 -9.631 26.053 1.00 91.00 102 ALA A N 1
ATOM 823 C CA . ALA A 1 102 ? -4.619 -8.913 26.889 1.00 91.00 102 ALA A CA 1
ATOM 824 C C . ALA A 1 102 ? -4.874 -7.486 26.374 1.00 91.00 102 ALA A C 1
ATOM 826 O O . ALA A 1 102 ? -6.029 -7.058 26.344 1.00 91.00 102 ALA A O 1
ATOM 827 N N . ILE A 1 103 ? -3.843 -6.773 25.898 1.00 91.94 103 ILE A N 1
ATOM 828 C CA . ILE A 1 103 ? -4.011 -5.451 25.270 1.00 91.94 103 ILE A CA 1
ATOM 829 C C . ILE A 1 103 ? -4.889 -5.555 24.017 1.00 91.94 103 ILE A C 1
ATOM 831 O O . ILE A 1 103 ? -5.814 -4.760 23.853 1.00 91.94 103 ILE A O 1
ATOM 835 N N . GLN A 1 104 ? -4.657 -6.545 23.153 1.00 89.94 104 GLN A N 1
ATOM 836 C CA . GLN A 1 104 ? -5.456 -6.751 21.938 1.00 89.94 104 GLN A CA 1
ATOM 837 C C . GLN A 1 104 ? -6.931 -7.041 22.261 1.00 89.94 104 GLN A C 1
ATOM 839 O O . GLN A 1 104 ? -7.829 -6.432 21.678 1.00 89.94 104 GLN A O 1
ATOM 844 N N . LYS A 1 105 ? -7.198 -7.891 23.261 1.00 90.50 105 LYS A N 1
ATOM 845 C CA . LYS A 1 105 ? -8.562 -8.137 23.764 1.00 90.50 105 LYS A CA 1
ATOM 846 C C . LYS A 1 105 ? -9.197 -6.876 24.349 1.00 90.50 105 LYS A C 1
ATOM 848 O O . LYS A 1 105 ? -10.369 -6.609 24.093 1.00 90.50 105 LYS A O 1
ATOM 853 N N . MET A 1 106 ? -8.424 -6.076 25.083 1.00 92.56 106 MET A N 1
ATOM 854 C CA . MET A 1 106 ? -8.891 -4.803 25.625 1.00 92.56 106 MET A CA 1
ATOM 855 C C . MET A 1 106 ? -9.265 -3.830 24.499 1.00 92.56 106 MET A C 1
ATOM 857 O O . MET A 1 106 ? -10.343 -3.247 24.542 1.00 92.56 106 MET A O 1
ATOM 861 N N . LYS A 1 107 ? -8.461 -3.717 23.433 1.00 93.56 107 LYS A N 1
ATOM 862 C CA . LYS A 1 107 ? -8.829 -2.916 22.249 1.00 93.56 107 LYS A CA 1
ATOM 863 C C . LYS A 1 107 ? -10.153 -3.366 21.633 1.00 93.56 107 LYS A C 1
ATOM 865 O O . LYS A 1 107 ? -10.976 -2.516 21.311 1.00 93.56 107 LYS A O 1
ATOM 870 N N . ILE A 1 108 ? -10.386 -4.676 21.517 1.00 93.31 108 ILE A N 1
ATOM 871 C CA . ILE A 1 108 ? -11.665 -5.219 21.030 1.00 93.31 108 ILE A CA 1
ATOM 872 C C . ILE A 1 108 ? -12.824 -4.795 21.938 1.00 93.31 108 ILE A C 1
ATOM 874 O O . ILE A 1 108 ? -13.850 -4.337 21.436 1.00 93.31 108 ILE A O 1
ATOM 878 N N . ALA A 1 109 ? -12.651 -4.863 23.260 1.00 93.94 109 ALA A N 1
ATOM 879 C CA . ALA A 1 109 ? -13.648 -4.365 24.205 1.00 93.94 109 ALA A CA 1
ATOM 880 C C . ALA A 1 109 ? -13.920 -2.860 24.014 1.00 93.94 109 ALA A C 1
ATOM 882 O O . ALA A 1 109 ? -15.079 -2.452 23.951 1.00 93.94 109 ALA A O 1
ATOM 883 N N . PHE A 1 110 ? -12.880 -2.039 23.822 1.00 95.12 110 PHE A N 1
ATOM 884 C CA . PHE A 1 110 ? -13.038 -0.617 23.496 1.00 95.12 110 PHE A CA 1
ATOM 885 C C . PHE A 1 110 ? -13.753 -0.389 22.157 1.00 95.12 110 PHE A C 1
ATOM 887 O O . PHE A 1 110 ? -14.589 0.508 22.075 1.00 95.12 110 PHE A O 1
ATOM 894 N N . TYR A 1 111 ? -13.506 -1.200 21.123 1.00 96.50 111 TYR A N 1
ATOM 895 C CA . TYR A 1 111 ? -14.264 -1.114 19.868 1.00 96.50 111 TYR A CA 1
ATOM 896 C C . TYR A 1 111 ? -15.752 -1.421 20.070 1.00 96.50 111 TYR A C 1
ATOM 898 O O . TYR A 1 111 ? -16.594 -0.740 19.486 1.00 96.50 111 TYR A O 1
ATOM 906 N N . ILE A 1 112 ? -16.093 -2.402 20.913 1.00 95.94 112 ILE A N 1
ATOM 907 C CA . ILE A 1 112 ? -17.489 -2.713 21.264 1.00 95.94 112 ILE A CA 1
ATOM 908 C C . ILE A 1 112 ? -18.127 -1.535 22.011 1.00 95.94 112 ILE A C 1
ATOM 910 O O . ILE A 1 112 ? -19.244 -1.136 21.682 1.00 95.94 112 ILE A O 1
ATOM 914 N N . LEU A 1 113 ? -17.412 -0.942 22.973 1.00 95.38 113 LEU A N 1
ATOM 915 C CA . LEU A 1 113 ? -17.881 0.239 23.702 1.00 95.38 113 LEU A CA 1
ATOM 916 C C . LEU A 1 113 ? -18.131 1.420 22.758 1.00 95.38 113 LEU A C 1
ATOM 918 O O . LEU A 1 113 ? -19.224 1.982 22.775 1.00 95.38 113 LEU A O 1
ATOM 922 N N . LEU A 1 114 ? -17.171 1.739 21.885 1.00 95.81 114 LEU A N 1
ATOM 923 C CA . LEU A 1 114 ? -17.330 2.772 20.859 1.00 95.81 114 LEU A CA 1
ATOM 924 C C . LEU A 1 114 ? -18.537 2.479 19.960 1.00 95.81 114 LEU A C 1
ATOM 926 O O . LEU A 1 114 ? -19.369 3.356 19.752 1.00 95.81 114 LEU A O 1
ATOM 930 N N . SER A 1 115 ? -18.672 1.243 19.465 1.00 95.62 115 SER A N 1
ATOM 931 C CA . SER A 1 115 ? -19.803 0.836 18.621 1.00 95.62 115 SER A CA 1
ATOM 932 C C . SER A 1 115 ? -21.147 1.074 19.313 1.00 95.62 115 SER A C 1
ATOM 934 O O . SER A 1 115 ? -22.071 1.604 18.694 1.00 95.62 115 SER A O 1
ATOM 936 N N . ASN A 1 116 ? -21.250 0.734 20.599 1.00 95.19 116 ASN A N 1
ATOM 937 C CA . ASN A 1 116 ? -22.461 0.945 21.385 1.00 95.19 116 ASN A CA 1
ATOM 938 C C . ASN A 1 116 ? -22.767 2.433 21.590 1.00 95.19 116 ASN A C 1
ATOM 940 O O . ASN A 1 116 ? -23.930 2.816 21.474 1.00 95.19 116 ASN A O 1
ATOM 944 N N . GLN A 1 117 ? -21.758 3.269 21.854 1.00 95.44 117 GLN A N 1
ATOM 945 C CA . GLN A 1 117 ? -21.979 4.709 22.023 1.00 95.44 117 GLN A CA 1
ATOM 946 C C . GLN A 1 117 ? -22.358 5.396 20.709 1.00 95.44 117 GLN A C 1
ATOM 948 O O . GLN A 1 117 ? -23.313 6.171 20.687 1.00 95.44 117 GLN A O 1
ATOM 953 N N . PHE A 1 118 ? -21.725 5.027 19.591 1.00 95.56 118 PHE A N 1
ATOM 954 C CA . PHE A 1 118 ? -22.147 5.492 18.267 1.00 95.56 118 PHE A CA 1
ATOM 955 C C . PHE A 1 118 ? -23.609 5.143 17.983 1.00 95.56 118 PHE A C 1
ATOM 957 O O . PHE A 1 118 ? -24.374 6.009 17.580 1.00 95.56 118 PHE A O 1
ATOM 964 N N . LYS A 1 119 ? -24.030 3.902 18.259 1.00 92.50 119 LYS A N 1
ATOM 965 C CA . LYS A 1 119 ? -25.423 3.474 18.048 1.00 92.50 119 LYS A CA 1
ATOM 966 C C . LYS A 1 119 ? -26.433 4.258 18.892 1.00 92.50 119 LYS A C 1
ATOM 968 O O . LYS A 1 119 ? -27.571 4.408 18.458 1.00 92.50 119 LYS A O 1
ATOM 973 N N . LYS A 1 120 ? -26.037 4.724 20.082 1.00 94.06 120 LYS A N 1
ATOM 974 C CA . LYS A 1 120 ? -26.891 5.511 20.984 1.00 94.06 120 LYS A CA 1
ATOM 975 C C . LYS A 1 120 ? -26.977 6.981 20.574 1.00 94.06 120 LYS A C 1
ATOM 977 O O . LYS A 1 120 ? -28.076 7.518 20.518 1.00 94.06 120 LYS A O 1
ATOM 982 N N . GLN A 1 121 ? -25.834 7.619 20.320 1.00 95.75 121 GLN A N 1
ATOM 983 C CA . GLN A 1 121 ? -25.741 9.074 20.136 1.00 95.75 121 GLN A CA 1
ATOM 984 C C . GLN A 1 121 ? -25.849 9.506 18.667 1.00 95.75 121 GLN A C 1
ATOM 986 O O . GLN A 1 121 ? -26.348 10.592 18.389 1.00 95.75 121 GLN A O 1
ATOM 991 N N . PHE A 1 122 ? -25.436 8.649 17.727 1.00 94.94 122 PHE A N 1
ATOM 992 C CA . PHE A 1 122 ? -25.389 8.941 16.288 1.00 94.94 122 PHE A CA 1
ATOM 993 C C . PHE A 1 122 ? -26.013 7.796 15.463 1.00 94.94 122 PHE A C 1
ATOM 995 O O . PHE A 1 122 ? -25.291 7.034 14.810 1.00 94.94 122 PHE A O 1
ATOM 1002 N N . PRO A 1 123 ? -27.352 7.623 15.470 1.00 89.56 123 PRO A N 1
ATOM 1003 C CA . PRO A 1 123 ? -28.032 6.513 14.785 1.00 89.56 123 PRO A CA 1
ATOM 1004 C C . PRO A 1 123 ? -27.782 6.436 13.266 1.00 89.56 123 PRO A C 1
ATOM 1006 O O . PRO A 1 123 ? -27.905 5.364 12.659 1.00 89.56 123 PRO A O 1
ATOM 1009 N N . GLU A 1 124 ? -27.436 7.561 12.640 1.00 88.81 124 GLU A N 1
ATOM 1010 C CA . GLU A 1 124 ? -27.047 7.677 11.232 1.00 88.81 124 GLU A CA 1
ATOM 1011 C C . GLU A 1 124 ? -25.656 7.093 10.931 1.00 88.81 124 GLU A C 1
ATOM 1013 O O . GLU A 1 124 ? -25.350 6.777 9.772 1.00 88.81 124 GLU A O 1
ATOM 1018 N N . THR A 1 125 ? -24.828 6.927 11.963 1.00 92.00 125 THR A N 1
ATOM 1019 C CA . THR A 1 125 ? -23.487 6.351 11.895 1.00 92.00 125 THR A CA 1
ATOM 1020 C C . THR A 1 125 ? -23.550 4.888 12.316 1.00 92.00 125 THR A C 1
ATOM 1022 O O . THR A 1 125 ? -23.585 4.518 13.490 1.00 92.00 125 THR A O 1
ATOM 1025 N N . LYS A 1 126 ? -23.566 4.011 11.316 1.00 92.00 126 LYS A N 1
ATOM 1026 C CA . LYS A 1 126 ? -23.595 2.567 11.519 1.00 92.00 126 LYS A CA 1
ATOM 1027 C C . LYS A 1 126 ? -22.194 2.074 11.851 1.00 92.00 126 LYS A C 1
ATOM 1029 O O . LYS A 1 126 ? -21.217 2.545 11.273 1.00 92.00 126 LYS A O 1
ATOM 1034 N N . THR A 1 127 ? -22.084 1.106 12.760 1.00 94.81 127 THR A N 1
ATOM 1035 C CA . THR A 1 127 ? -20.788 0.554 13.179 1.00 94.81 127 THR A CA 1
ATOM 1036 C C . THR A 1 127 ? -20.790 -0.969 13.277 1.00 94.81 127 THR A C 1
ATOM 1038 O O . THR A 1 127 ? -21.797 -1.573 13.659 1.00 94.81 127 THR A O 1
ATOM 1041 N N . ARG A 1 128 ? -19.642 -1.582 12.972 1.00 93.88 128 ARG A N 1
ATOM 1042 C CA . ARG A 1 128 ? -19.398 -3.024 13.097 1.00 93.88 128 ARG A CA 1
ATOM 1043 C C . ARG A 1 128 ? -17.990 -3.275 13.621 1.00 93.88 128 ARG A C 1
ATOM 1045 O O . ARG A 1 128 ? -17.022 -2.742 13.091 1.00 93.88 128 ARG A O 1
ATOM 1052 N N . VAL A 1 129 ? -17.866 -4.100 14.656 1.00 94.56 129 VAL A N 1
ATOM 1053 C CA . VAL A 1 129 ? -16.555 -4.540 15.146 1.00 94.56 129 VAL A CA 1
ATOM 1054 C C . VAL A 1 129 ? -16.095 -5.706 14.284 1.00 94.56 129 VAL A C 1
ATOM 1056 O O . VAL A 1 129 ? -16.802 -6.706 14.171 1.00 94.56 129 VAL A O 1
ATOM 1059 N N . VAL A 1 130 ? -14.921 -5.573 13.676 1.00 91.31 130 VAL A N 1
ATOM 1060 C CA . VAL A 1 130 ? -14.288 -6.634 12.896 1.00 91.31 130 VAL A CA 1
ATOM 1061 C C . VAL A 1 130 ? -13.089 -7.131 13.681 1.00 91.31 130 VAL A C 1
ATOM 1063 O O . VAL A 1 130 ? -12.226 -6.347 14.067 1.00 91.31 130 VAL A O 1
ATOM 1066 N N . ALA A 1 131 ? -13.037 -8.436 13.919 1.00 86.25 131 ALA A N 1
ATOM 1067 C CA . ALA A 1 131 ? -11.890 -9.108 14.503 1.00 86.25 131 ALA A CA 1
ATOM 1068 C C . ALA A 1 131 ? -11.697 -10.429 13.762 1.00 86.25 131 ALA A C 1
ATOM 1070 O O . ALA A 1 131 ? -12.502 -11.350 13.908 1.00 86.25 131 ALA A O 1
ATOM 1071 N N . LYS A 1 132 ? -10.655 -10.518 12.931 1.00 74.44 132 LYS A N 1
ATOM 1072 C CA . LYS A 1 132 ? -10.310 -11.795 12.299 1.00 74.44 132 LYS A CA 1
ATOM 1073 C C . LYS A 1 132 ? -9.685 -12.720 13.350 1.00 74.44 132 LYS A C 1
ATOM 1075 O O . LYS A 1 132 ? -8.770 -12.278 14.052 1.00 74.44 132 LYS A O 1
ATOM 1080 N N . PRO A 1 133 ? -10.134 -13.982 13.472 1.00 58.34 133 PRO A N 1
ATOM 1081 C CA . PRO A 1 133 ? -9.472 -14.956 14.326 1.00 58.34 133 PRO A CA 1
ATOM 1082 C C . PRO A 1 133 ? -8.106 -15.277 13.712 1.00 58.34 133 PRO A C 1
ATOM 1084 O O . PRO A 1 133 ? -7.999 -16.083 12.794 1.00 58.34 133 PRO A O 1
ATOM 1087 N N . ASN A 1 134 ? -7.050 -14.602 14.166 1.00 55.78 134 ASN A N 1
ATOM 1088 C CA . ASN A 1 134 ? -5.697 -14.939 13.738 1.00 55.78 134 ASN A CA 1
ATOM 1089 C C . ASN A 1 134 ? -5.207 -16.139 14.546 1.00 55.78 134 ASN A C 1
ATOM 1091 O O . ASN A 1 134 ? -4.956 -16.019 15.743 1.00 55.78 134 ASN A O 1
ATOM 1095 N N . LEU A 1 135 ? -5.058 -17.281 13.876 1.00 49.50 135 LEU A N 1
ATOM 1096 C CA . LEU A 1 135 ? -4.466 -18.493 14.450 1.00 49.50 135 LEU A CA 1
ATOM 1097 C C . LEU A 1 135 ? -2.921 -18.450 14.435 1.00 49.50 135 LEU A C 1
ATOM 1099 O O . LEU A 1 135 ? -2.291 -19.119 15.247 1.00 49.50 135 LEU A O 1
ATOM 1103 N N . ASP A 1 136 ? -2.314 -17.606 13.586 1.00 50.78 136 ASP A N 1
ATOM 1104 C CA . ASP A 1 136 ? -0.879 -17.694 13.256 1.00 50.78 136 ASP A CA 1
ATOM 1105 C C . ASP A 1 136 ? 0.013 -16.612 13.909 1.00 50.78 136 ASP A C 1
ATOM 1107 O O . ASP A 1 136 ? 1.239 -16.725 13.878 1.00 50.78 136 ASP A O 1
ATOM 1111 N N . THR A 1 137 ? -0.542 -15.544 14.507 1.00 59.06 137 THR A N 1
ATOM 1112 C CA . THR A 1 137 ? 0.270 -14.466 15.118 1.00 59.06 137 THR A CA 1
ATOM 1113 C C . THR A 1 137 ? -0.270 -13.996 16.468 1.00 59.06 137 THR A C 1
ATOM 1115 O O . THR A 1 137 ? -1.443 -13.674 16.608 1.00 59.06 137 THR A O 1
ATOM 1118 N N . ILE A 1 138 ? 0.623 -13.899 17.463 1.00 60.75 138 ILE A N 1
ATOM 1119 C CA . ILE A 1 138 ? 0.321 -13.470 18.847 1.00 60.75 138 ILE A CA 1
ATOM 1120 C C . ILE A 1 138 ? -0.229 -12.028 18.890 1.00 60.75 138 ILE A C 1
ATOM 1122 O O . ILE A 1 138 ? -0.932 -11.644 19.821 1.00 60.75 138 ILE A O 1
ATOM 1126 N N . ILE A 1 139 ? 0.098 -11.213 17.883 1.00 72.62 139 ILE A N 1
ATOM 1127 C CA . ILE A 1 139 ? -0.227 -9.787 17.796 1.00 72.62 139 ILE A CA 1
ATOM 1128 C C . ILE A 1 139 ? -0.720 -9.531 16.385 1.00 72.62 139 ILE A C 1
ATOM 1130 O O . ILE A 1 139 ? -0.076 -9.969 15.431 1.00 72.62 139 ILE A O 1
ATOM 1134 N N . SER A 1 140 ? -1.823 -8.805 16.239 1.00 73.88 140 SER A N 1
ATOM 1135 C CA . SER A 1 140 ? -2.429 -8.522 14.944 1.00 73.88 140 SER A CA 1
ATOM 1136 C C . SER A 1 140 ? -2.909 -7.070 14.854 1.00 73.88 140 SER A C 1
ATOM 1138 O O . SER A 1 140 ? -3.153 -6.408 15.859 1.00 73.88 140 SER A O 1
ATOM 1140 N N . THR A 1 141 ? -3.010 -6.568 13.626 1.00 79.44 141 THR A N 1
ATOM 1141 C CA . THR A 1 141 ? -3.691 -5.313 13.275 1.00 79.44 141 THR A CA 1
ATOM 1142 C C . THR A 1 141 ? -5.044 -5.571 12.602 1.00 79.44 141 THR A C 1
ATOM 1144 O O . THR A 1 141 ? -5.635 -4.653 12.046 1.00 79.44 141 THR A O 1
ATOM 1147 N N . ASP A 1 142 ? -5.537 -6.812 12.639 1.00 83.69 142 ASP A N 1
ATOM 1148 C CA . ASP A 1 142 ? -6.739 -7.270 11.926 1.00 83.69 142 ASP A CA 1
ATOM 1149 C C . ASP A 1 142 ? -8.031 -7.074 12.737 1.00 83.69 142 ASP A C 1
ATOM 1151 O O . ASP A 1 142 ? -9.097 -7.548 12.337 1.00 83.69 142 ASP A O 1
ATOM 1155 N N . ALA A 1 143 ? -7.932 -6.384 13.879 1.00 90.50 143 ALA A N 1
ATOM 1156 C CA . ALA A 1 143 ? -9.056 -5.975 14.707 1.00 90.50 143 ALA A CA 1
ATOM 1157 C C . ALA A 1 143 ? -9.250 -4.453 14.656 1.00 90.50 143 ALA A C 1
ATOM 1159 O O . ALA A 1 143 ? -8.342 -3.683 14.992 1.00 90.50 143 ALA A O 1
ATOM 1160 N N . PHE A 1 144 ? -10.444 -4.023 14.255 1.00 95.00 144 PHE A N 1
ATOM 1161 C CA . PHE A 1 144 ? -10.798 -2.616 14.076 1.00 95.00 144 PHE A CA 1
ATOM 1162 C C . PHE A 1 144 ? -12.309 -2.394 14.173 1.00 95.00 144 PHE A C 1
ATOM 1164 O O . PHE A 1 144 ? -13.112 -3.324 14.070 1.00 95.00 144 PHE A O 1
ATOM 1171 N N . LEU A 1 145 ? -12.697 -1.134 14.353 1.00 96.44 145 LEU A N 1
ATOM 1172 C CA . LEU A 1 145 ? -14.087 -0.702 14.259 1.00 96.44 145 LEU A CA 1
ATOM 1173 C C . LEU A 1 145 ? -14.356 -0.178 12.845 1.00 96.44 145 LEU A C 1
ATOM 1175 O O . LEU A 1 145 ? -13.774 0.822 12.432 1.00 96.44 145 LEU A O 1
ATOM 1179 N N . GLU A 1 146 ? -15.241 -0.835 12.103 1.00 95.88 146 GLU A N 1
ATOM 1180 C CA . GLU A 1 146 ? -15.789 -0.295 10.860 1.00 95.88 146 GLU A CA 1
ATOM 1181 C C . GLU A 1 146 ? -16.911 0.686 11.168 1.00 95.88 146 GLU A C 1
ATOM 1183 O O . GLU A 1 146 ? -17.806 0.402 11.968 1.00 95.88 146 GLU A O 1
ATOM 1188 N N . VAL A 1 147 ? -16.879 1.827 10.491 1.00 95.06 147 VAL A N 1
ATOM 1189 C CA . VAL A 1 147 ? -17.868 2.893 10.612 1.00 95.06 147 VAL A CA 1
ATOM 1190 C C . VAL A 1 147 ? -18.377 3.238 9.221 1.00 95.06 147 VAL A C 1
ATOM 1192 O O . VAL A 1 147 ? -17.585 3.477 8.314 1.00 95.06 147 VAL A O 1
ATOM 1195 N N . PHE A 1 148 ? -19.691 3.282 9.038 1.00 93.25 148 PHE A N 1
ATOM 1196 C CA . PHE A 1 148 ? -20.331 3.732 7.808 1.00 93.25 148 PHE A CA 1
ATOM 1197 C C . PHE A 1 148 ? -21.339 4.835 8.126 1.00 93.25 148 PHE A C 1
ATOM 1199 O O . PHE A 1 148 ? -22.333 4.610 8.819 1.00 93.25 148 PHE A O 1
ATOM 1206 N N . SER A 1 149 ? -21.091 6.033 7.605 1.00 90.19 149 SER A N 1
ATOM 1207 C CA . SER A 1 149 ? -21.995 7.168 7.783 1.00 90.19 149 SER A CA 1
ATOM 1208 C C . SER A 1 149 ? -23.038 7.166 6.671 1.00 90.19 149 SER A C 1
ATOM 1210 O O . SER A 1 149 ? -22.712 7.383 5.505 1.00 90.19 149 SER A O 1
ATOM 1212 N N . THR A 1 150 ? -24.306 6.950 7.020 1.00 85.88 150 THR A N 1
ATOM 1213 C CA . THR A 1 150 ? -25.403 6.953 6.033 1.00 85.88 150 THR A CA 1
ATOM 1214 C C . THR A 1 150 ? -25.690 8.347 5.469 1.00 85.88 150 THR A C 1
ATOM 1216 O O . THR A 1 150 ? -26.168 8.461 4.342 1.00 85.88 150 THR A O 1
ATOM 1219 N N . THR A 1 151 ? -25.339 9.399 6.214 1.00 86.31 151 THR A N 1
ATOM 1220 C CA . THR A 1 151 ? -25.479 10.803 5.803 1.00 86.31 151 THR A CA 1
ATOM 1221 C C . THR A 1 151 ? -24.414 11.212 4.791 1.00 86.31 151 THR A C 1
ATOM 1223 O O . THR A 1 151 ? -24.729 11.816 3.768 1.00 86.31 151 THR A O 1
ATOM 1226 N N . THR A 1 152 ? -23.145 10.892 5.064 1.00 87.62 152 THR A N 1
ATOM 1227 C CA . THR A 1 152 ? -22.031 11.293 4.186 1.00 87.62 152 THR A CA 1
ATOM 1228 C C . THR A 1 152 ? -21.732 10.258 3.101 1.00 87.62 152 THR A C 1
ATOM 1230 O O . THR A 1 152 ? -21.164 10.607 2.072 1.00 87.62 152 THR A O 1
ATOM 1233 N N . GLY A 1 153 ? -22.127 8.997 3.298 1.00 88.94 153 GLY A N 1
ATOM 1234 C CA . GLY A 1 153 ? -21.889 7.893 2.369 1.00 88.94 153 GLY A CA 1
ATOM 1235 C C . GLY A 1 153 ? -20.460 7.342 2.391 1.00 88.94 153 GLY A C 1
ATOM 1236 O O . GLY A 1 153 ? -20.092 6.605 1.477 1.00 88.94 153 GLY A O 1
ATOM 1237 N N . PHE A 1 154 ? -19.642 7.695 3.386 1.00 92.44 154 PHE A N 1
ATOM 1238 C CA . PHE A 1 154 ? -18.256 7.230 3.506 1.00 92.44 154 PHE A CA 1
ATOM 1239 C C . PHE A 1 154 ? -18.093 6.140 4.569 1.00 92.44 154 PHE A C 1
ATOM 1241 O O . PHE A 1 154 ? -18.800 6.111 5.581 1.00 92.44 154 PHE A O 1
ATOM 1248 N N . SER A 1 155 ? -17.120 5.257 4.330 1.00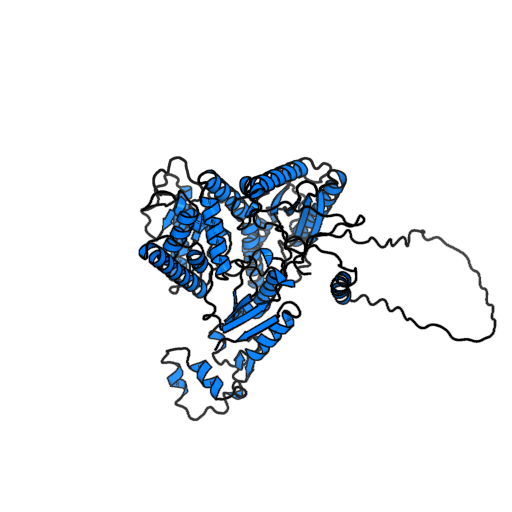 94.38 155 SER A N 1
ATOM 1249 C CA . SER A 1 155 ? -16.711 4.190 5.243 1.00 94.38 155 SER A CA 1
ATOM 1250 C C . SER A 1 155 ? -15.325 4.438 5.824 1.00 94.38 155 SER A C 1
ATOM 1252 O O . SER A 1 155 ? -14.382 4.710 5.081 1.00 94.38 155 SER A O 1
ATOM 1254 N N . PHE A 1 156 ? -15.185 4.238 7.130 1.00 96.69 156 PHE A N 1
ATOM 1255 C CA . PHE A 1 156 ? -13.939 4.377 7.870 1.00 96.69 156 PHE A CA 1
ATOM 1256 C C . PHE A 1 156 ? -13.596 3.088 8.616 1.00 96.69 156 PHE A C 1
ATOM 1258 O O . PHE A 1 156 ? -14.482 2.331 9.019 1.00 96.69 156 PHE A O 1
ATOM 1265 N N . ARG A 1 157 ? -12.301 2.854 8.820 1.00 96.75 157 ARG A N 1
ATOM 1266 C CA . ARG A 1 157 ? -11.783 1.827 9.730 1.00 96.75 157 ARG A CA 1
ATOM 1267 C C . ARG A 1 157 ? -10.999 2.516 10.832 1.00 96.75 157 ARG A C 1
ATOM 1269 O O . ARG A 1 157 ? -9.991 3.166 10.561 1.00 96.75 157 ARG A O 1
ATOM 1276 N N . CYS A 1 158 ? -11.460 2.370 12.064 1.00 97.06 158 CYS A N 1
ATOM 1277 C CA . CYS A 1 158 ? -10.845 2.982 13.228 1.00 97.06 158 CYS A CA 1
ATOM 1278 C C . CYS A 1 158 ? -9.949 1.967 13.938 1.00 97.06 158 CYS A C 1
ATOM 1280 O O . CYS A 1 158 ? -10.423 0.922 14.394 1.00 97.06 158 CYS A O 1
ATOM 1282 N N . PHE A 1 159 ? -8.668 2.300 14.068 1.00 96.88 159 PHE A N 1
ATOM 1283 C CA . PHE A 1 159 ? -7.670 1.484 14.754 1.00 96.88 159 PHE A CA 1
ATOM 1284 C C . PHE A 1 159 ? -7.211 2.170 16.041 1.00 96.88 159 PHE A C 1
ATOM 1286 O O . PHE A 1 159 ? -6.822 3.333 16.010 1.00 96.88 159 PHE A O 1
ATOM 1293 N N . ILE A 1 160 ? -7.194 1.456 17.164 1.00 95.81 160 ILE A N 1
ATOM 1294 C CA . ILE A 1 160 ? -6.676 1.989 18.430 1.00 95.81 160 ILE A CA 1
ATOM 1295 C C . ILE A 1 160 ? -5.152 1.862 18.459 1.00 95.81 160 ILE A C 1
ATOM 1297 O O . ILE A 1 160 ? -4.613 0.750 18.401 1.00 95.81 160 ILE A O 1
ATOM 1301 N N . HIS A 1 161 ? -4.461 2.990 18.607 1.00 95.00 161 HIS A N 1
ATOM 1302 C CA . HIS A 1 161 ? -3.035 3.039 18.917 1.00 95.00 161 HIS A CA 1
ATOM 1303 C C . HIS A 1 161 ? -2.820 3.028 20.432 1.00 95.00 161 HIS A C 1
ATOM 1305 O O . HIS A 1 161 ? -3.412 3.829 21.155 1.00 95.00 161 HIS A O 1
ATOM 1311 N N . HIS A 1 162 ? -1.944 2.140 20.906 1.00 92.44 162 HIS A N 1
ATOM 1312 C CA . HIS A 1 162 ? -1.526 2.106 22.300 1.00 92.44 162 HIS A CA 1
ATOM 1313 C C . HIS A 1 162 ? -0.015 1.853 22.407 1.00 92.44 162 HIS A C 1
ATOM 1315 O O . HIS A 1 162 ? 0.482 0.801 22.009 1.00 92.44 162 HIS A O 1
ATOM 1321 N N . GLU A 1 163 ? 0.723 2.803 22.980 1.00 90.06 163 GLU A N 1
ATOM 1322 C CA . GLU A 1 163 ? 2.195 2.796 22.984 1.00 90.06 163 GLU A CA 1
ATOM 1323 C C . GLU A 1 163 ? 2.796 1.597 23.738 1.00 90.06 163 GLU A C 1
ATOM 1325 O O . GLU A 1 163 ? 3.863 1.094 23.379 1.00 90.06 163 GLU A O 1
ATOM 1330 N N . ARG A 1 164 ? 2.085 1.071 24.748 1.00 91.88 164 ARG A N 1
ATOM 1331 C CA . ARG A 1 164 ? 2.580 -0.046 25.571 1.00 91.88 164 ARG A CA 1
ATOM 1332 C C . ARG A 1 164 ? 2.920 -1.296 24.760 1.00 91.88 164 ARG A C 1
ATOM 1334 O O . ARG A 1 164 ? 3.840 -2.012 25.142 1.00 91.88 164 ARG A O 1
ATOM 1341 N N . GLU A 1 165 ? 2.236 -1.544 23.644 1.00 91.19 165 GLU A N 1
ATOM 1342 C CA . GLU A 1 165 ? 2.535 -2.695 22.782 1.00 91.19 165 GLU A CA 1
ATOM 1343 C C . GLU A 1 165 ? 3.934 -2.599 22.174 1.00 91.19 165 GLU A C 1
ATOM 1345 O O . GLU A 1 165 ? 4.660 -3.590 22.146 1.00 91.19 165 GLU A O 1
ATOM 1350 N N . LEU A 1 166 ? 4.334 -1.400 21.740 1.00 91.88 166 LEU A N 1
ATOM 1351 C CA . LEU A 1 166 ? 5.655 -1.156 21.162 1.00 91.88 166 LEU A CA 1
ATOM 1352 C C . LEU A 1 166 ? 6.750 -1.370 22.213 1.00 91.88 166 LEU A C 1
ATOM 1354 O O . LEU A 1 166 ? 7.756 -2.019 21.935 1.00 91.88 166 LEU A O 1
ATOM 1358 N N . ILE A 1 167 ? 6.517 -0.891 23.438 1.00 93.25 167 ILE A N 1
ATOM 1359 C CA . ILE A 1 167 ? 7.445 -1.038 24.569 1.00 93.25 167 ILE A CA 1
ATOM 1360 C C . ILE A 1 167 ? 7.603 -2.513 24.963 1.00 93.25 167 ILE A C 1
ATOM 1362 O O . ILE A 1 167 ? 8.718 -2.978 25.205 1.00 93.25 167 ILE A O 1
ATOM 1366 N N . LEU A 1 168 ? 6.499 -3.261 25.040 1.00 92.69 168 LEU A N 1
ATOM 1367 C CA . LEU A 1 168 ? 6.516 -4.685 25.383 1.00 92.69 168 LEU A CA 1
ATOM 1368 C C . LEU A 1 168 ? 7.232 -5.525 24.323 1.00 92.69 168 LEU A C 1
ATOM 1370 O O . LEU A 1 168 ? 8.002 -6.423 24.669 1.00 92.69 168 LEU A O 1
ATOM 1374 N N . LEU A 1 169 ? 7.019 -5.205 23.047 1.00 93.25 169 LEU A N 1
ATOM 1375 C CA . LEU A 1 169 ? 7.722 -5.834 21.935 1.00 93.25 169 LEU A CA 1
ATOM 1376 C C . LEU A 1 169 ? 9.227 -5.562 21.980 1.00 93.25 169 LEU A C 1
ATOM 1378 O O . LEU A 1 169 ? 10.014 -6.506 21.933 1.00 93.25 169 LEU A O 1
ATOM 1382 N N . ASP A 1 170 ? 9.631 -4.302 22.146 1.00 93.25 170 ASP A N 1
ATOM 1383 C CA . ASP A 1 170 ? 11.044 -3.921 22.253 1.00 93.25 170 ASP A CA 1
ATOM 1384 C C . ASP A 1 170 ? 11.729 -4.589 23.461 1.00 93.25 170 ASP A C 1
ATOM 1386 O O . ASP A 1 170 ? 12.811 -5.172 23.337 1.00 93.25 170 ASP A O 1
ATOM 1390 N N . ARG A 1 171 ? 11.051 -4.624 24.618 1.00 93.69 171 ARG A N 1
ATOM 1391 C CA . ARG A 1 171 ? 11.507 -5.370 25.805 1.00 93.69 171 ARG A CA 1
ATOM 1392 C C . ARG A 1 171 ? 11.676 -6.861 25.498 1.00 93.69 171 ARG A C 1
ATOM 1394 O O . ARG A 1 171 ? 12.666 -7.464 25.911 1.00 93.69 171 ARG A O 1
ATOM 1401 N N . GLY A 1 172 ? 10.729 -7.456 24.773 1.00 90.94 172 GLY A N 1
ATOM 1402 C CA . GLY A 1 172 ? 10.768 -8.862 24.373 1.00 90.94 172 GLY A CA 1
ATOM 1403 C C . GLY A 1 172 ? 11.933 -9.198 23.437 1.00 90.94 172 GLY A C 1
ATOM 1404 O O . GLY A 1 172 ? 12.537 -10.264 23.583 1.00 90.94 172 GLY A O 1
ATOM 1405 N N . ILE A 1 173 ? 12.280 -8.288 22.522 1.00 92.56 173 ILE A N 1
ATOM 1406 C CA . ILE A 1 173 ? 13.413 -8.428 21.591 1.00 92.56 173 ILE A CA 1
ATOM 1407 C C . ILE A 1 173 ? 14.747 -8.366 22.345 1.00 92.56 173 ILE A C 1
ATOM 1409 O O . ILE A 1 173 ? 15.623 -9.210 22.124 1.00 92.56 173 ILE A O 1
ATOM 1413 N N . LYS A 1 174 ? 14.877 -7.403 23.268 1.00 94.25 174 LYS A N 1
ATOM 1414 C CA . LYS A 1 174 ? 16.082 -7.183 24.091 1.00 94.25 174 LYS A CA 1
ATOM 1415 C C . LYS A 1 174 ? 16.296 -8.256 25.161 1.00 94.25 174 LYS A C 1
ATOM 1417 O O . LYS A 1 174 ? 17.406 -8.402 25.673 1.00 94.25 174 LYS A O 1
ATOM 1422 N N . ASN A 1 175 ? 15.261 -9.020 25.506 1.00 93.00 175 ASN A N 1
ATOM 1423 C CA . ASN A 1 175 ? 15.375 -10.092 26.484 1.00 93.00 175 ASN A CA 1
ATOM 1424 C C . ASN A 1 175 ? 16.255 -11.244 25.952 1.00 93.00 175 ASN A C 1
ATOM 1426 O O . ASN A 1 175 ? 15.976 -11.867 24.922 1.00 93.00 175 ASN A O 1
ATOM 1430 N N . LYS A 1 176 ? 17.319 -11.557 26.703 1.00 89.94 176 LYS A N 1
ATOM 1431 C CA . LYS A 1 176 ? 18.278 -12.626 26.386 1.00 89.94 176 LYS A CA 1
ATOM 1432 C C . LYS A 1 176 ? 17.657 -14.026 26.447 1.00 89.94 176 LYS A C 1
ATOM 1434 O O . LYS A 1 176 ? 18.121 -14.914 25.744 1.00 89.94 176 LYS A O 1
ATOM 1439 N N . MET A 1 177 ? 16.599 -14.215 27.239 1.00 89.69 177 MET A N 1
ATOM 1440 C CA . MET A 1 177 ? 15.901 -15.502 27.381 1.00 89.69 177 MET A CA 1
ATOM 1441 C C . MET A 1 177 ? 14.939 -15.806 26.219 1.00 89.69 177 MET A C 1
ATOM 1443 O O . MET A 1 177 ? 14.414 -16.914 26.124 1.00 89.69 177 MET A O 1
ATOM 1447 N N . THR A 1 178 ? 14.681 -14.843 25.328 1.00 87.12 178 THR A N 1
ATOM 1448 C CA . THR A 1 178 ? 13.780 -15.033 24.185 1.00 87.12 178 THR A CA 1
ATOM 1449 C C . THR A 1 178 ? 14.437 -15.915 23.117 1.00 87.12 178 THR A C 1
ATOM 1451 O O . THR A 1 178 ? 15.538 -15.634 22.641 1.00 87.12 178 THR A O 1
ATOM 1454 N N . THR A 1 179 ? 13.743 -16.975 22.695 1.00 90.88 179 THR A N 1
ATOM 1455 C CA . THR A 1 179 ? 14.159 -17.842 21.575 1.00 90.88 179 THR A CA 1
ATOM 1456 C C . THR A 1 179 ? 14.282 -17.050 20.269 1.00 90.88 179 THR A C 1
ATOM 1458 O O . THR A 1 179 ? 13.485 -16.135 20.063 1.00 90.88 179 THR A O 1
ATOM 1461 N N . SER A 1 180 ? 15.175 -17.446 19.351 1.00 89.31 180 SER A N 1
ATOM 1462 C CA . SER A 1 180 ? 15.353 -16.765 18.050 1.00 89.31 180 SER A CA 1
ATOM 1463 C C . SER A 1 180 ? 14.035 -16.574 17.294 1.00 89.31 180 SER A C 1
ATOM 1465 O O . SER A 1 180 ? 13.698 -15.455 16.941 1.00 89.31 180 SER A O 1
ATOM 1467 N N . ILE A 1 181 ? 13.224 -17.631 17.184 1.00 87.31 181 ILE A N 1
ATOM 1468 C CA . ILE A 1 181 ? 11.937 -17.601 16.469 1.00 87.31 181 ILE A CA 1
ATOM 1469 C C . ILE A 1 181 ? 10.991 -16.544 17.058 1.00 87.31 181 ILE A C 1
ATOM 1471 O O . ILE A 1 181 ? 10.414 -15.737 16.337 1.00 87.31 181 ILE A O 1
ATOM 1475 N N . LYS A 1 182 ? 10.842 -16.508 18.389 1.00 87.31 182 LYS A N 1
ATOM 1476 C CA . LYS A 1 182 ? 10.017 -15.485 19.056 1.00 87.31 182 LYS A CA 1
ATOM 1477 C C . LYS A 1 182 ? 10.574 -14.076 18.865 1.00 87.31 182 LYS A C 1
ATOM 1479 O O . LYS A 1 182 ? 9.788 -13.141 18.753 1.00 87.31 182 LYS A O 1
ATOM 1484 N N . ARG A 1 183 ? 11.901 -13.920 18.829 1.00 90.75 183 ARG A N 1
ATOM 1485 C CA . ARG A 1 183 ? 12.535 -12.626 18.560 1.00 90.75 183 ARG A CA 1
ATOM 1486 C C . ARG A 1 183 ? 12.178 -12.141 17.159 1.00 90.75 183 ARG A C 1
ATOM 1488 O O . ARG A 1 183 ? 11.773 -10.995 17.031 1.00 90.75 183 ARG A O 1
ATOM 1495 N N . ASP A 1 184 ? 12.214 -13.018 16.161 1.00 88.69 184 ASP A N 1
ATOM 1496 C CA . ASP A 1 184 ? 11.829 -12.684 14.784 1.00 88.69 184 ASP A CA 1
ATOM 1497 C C . ASP A 1 184 ? 10.343 -12.301 14.696 1.00 88.69 184 ASP A C 1
ATOM 1499 O O . ASP A 1 184 ? 9.991 -11.288 14.092 1.00 88.69 184 ASP A O 1
ATOM 1503 N N . ILE A 1 185 ? 9.465 -13.040 15.389 1.00 88.06 185 ILE A N 1
ATOM 1504 C CA . ILE A 1 185 ? 8.033 -12.705 15.492 1.00 88.06 185 ILE A CA 1
ATOM 1505 C C . ILE A 1 185 ? 7.834 -11.317 16.116 1.00 88.06 185 ILE A C 1
ATOM 1507 O O . ILE A 1 185 ? 7.043 -10.523 15.604 1.00 88.06 185 ILE A O 1
ATOM 1511 N N . TYR A 1 186 ? 8.538 -11.006 17.207 1.00 91.12 186 TYR A N 1
ATOM 1512 C CA . TYR A 1 186 ? 8.435 -9.703 17.868 1.00 91.12 186 TYR A CA 1
ATOM 1513 C C . TYR A 1 186 ? 8.988 -8.570 17.010 1.00 91.12 186 TYR A C 1
ATOM 1515 O O . TYR A 1 186 ? 8.351 -7.522 16.931 1.00 91.12 186 TYR A O 1
ATOM 1523 N N . THR A 1 187 ? 10.113 -8.782 16.330 1.00 91.00 187 THR A N 1
ATOM 1524 C CA . THR A 1 187 ? 10.685 -7.809 15.393 1.00 91.00 187 THR A CA 1
ATOM 1525 C C . THR A 1 187 ? 9.699 -7.507 14.266 1.00 91.00 187 THR A C 1
ATOM 1527 O O . THR A 1 187 ? 9.357 -6.346 14.047 1.00 91.00 187 THR A O 1
ATOM 1530 N N . ASN A 1 188 ? 9.145 -8.539 13.625 1.00 89.12 188 ASN A N 1
ATOM 1531 C CA . ASN A 1 188 ? 8.168 -8.375 12.545 1.00 89.12 188 ASN A CA 1
ATOM 1532 C C . ASN A 1 188 ? 6.884 -7.681 13.029 1.00 89.12 188 ASN A C 1
ATOM 1534 O O . ASN A 1 188 ? 6.352 -6.791 12.359 1.00 89.12 188 ASN A O 1
ATOM 1538 N N . ALA A 1 189 ? 6.392 -8.042 14.218 1.00 89.69 189 ALA A N 1
ATOM 1539 C CA . ALA A 1 189 ? 5.236 -7.386 14.821 1.00 89.69 189 ALA A CA 1
ATOM 1540 C C . ALA A 1 189 ? 5.517 -5.909 15.141 1.00 89.69 189 ALA A C 1
ATOM 1542 O O . ALA A 1 189 ? 4.675 -5.058 14.846 1.00 89.69 189 ALA A O 1
ATOM 1543 N N . LEU A 1 190 ? 6.694 -5.593 15.692 1.00 92.19 190 LEU A N 1
ATOM 1544 C CA . LEU A 1 190 ? 7.105 -4.229 16.021 1.00 92.19 190 LEU A CA 1
ATOM 1545 C C . LEU A 1 190 ? 7.188 -3.363 14.765 1.00 92.19 190 LEU A C 1
ATOM 1547 O O . LEU A 1 190 ? 6.639 -2.262 14.759 1.00 92.19 190 LEU A O 1
ATOM 1551 N N . LEU A 1 191 ? 7.803 -3.873 13.695 1.00 89.19 191 LEU A N 1
ATOM 1552 C CA . LEU A 1 191 ? 7.885 -3.183 12.406 1.00 89.19 191 LEU A CA 1
ATOM 1553 C C . LEU A 1 191 ? 6.490 -2.881 11.847 1.00 89.19 191 LEU A C 1
ATOM 1555 O O . LEU A 1 191 ? 6.206 -1.738 11.480 1.00 89.19 191 LEU A O 1
ATOM 1559 N N . ARG A 1 192 ? 5.580 -3.863 11.861 1.00 89.56 192 ARG A N 1
ATOM 1560 C CA . ARG A 1 192 ? 4.199 -3.681 11.384 1.00 89.56 192 ARG A CA 1
ATOM 1561 C C . ARG A 1 192 ? 3.426 -2.647 12.208 1.00 89.56 192 ARG A C 1
ATOM 1563 O O . ARG A 1 192 ? 2.722 -1.817 11.631 1.00 89.56 192 ARG A O 1
ATOM 1570 N N . LEU A 1 193 ? 3.553 -2.669 13.537 1.00 92.06 193 LEU A N 1
ATOM 1571 C CA . LEU A 1 193 ? 2.874 -1.706 14.411 1.00 92.06 193 LEU A CA 1
ATOM 1572 C C . LEU A 1 193 ? 3.470 -0.298 14.294 1.00 92.06 193 LEU A C 1
ATOM 1574 O O . LEU A 1 193 ? 2.701 0.650 14.136 1.00 92.06 193 LEU A O 1
ATOM 1578 N N . LYS A 1 194 ? 4.806 -0.148 14.301 1.00 91.94 194 LYS A N 1
ATOM 1579 C CA . LYS A 1 194 ? 5.479 1.144 14.057 1.00 91.94 194 LYS A CA 1
ATOM 1580 C C . LYS A 1 194 ? 5.032 1.727 12.719 1.00 91.94 194 LYS A C 1
ATOM 1582 O O . LYS A 1 194 ? 4.631 2.889 12.648 1.00 91.94 194 LYS A O 1
ATOM 1587 N N . ARG A 1 195 ? 5.007 0.899 11.671 1.00 91.00 195 ARG A N 1
ATOM 1588 C CA . ARG A 1 195 ? 4.523 1.305 10.351 1.00 91.00 195 ARG A CA 1
ATOM 1589 C C . ARG A 1 195 ? 3.085 1.819 10.405 1.00 91.00 195 ARG A C 1
ATOM 1591 O O . ARG A 1 195 ? 2.825 2.928 9.944 1.00 91.00 195 ARG A O 1
ATOM 1598 N N . LYS A 1 196 ? 2.160 1.041 10.978 1.00 92.62 196 LYS A N 1
ATOM 1599 C CA . LYS A 1 196 ? 0.733 1.392 11.024 1.00 92.62 196 LYS A CA 1
ATOM 1600 C C . LYS A 1 196 ? 0.461 2.635 11.867 1.00 92.62 196 LYS A C 1
ATOM 1602 O O . LYS A 1 196 ? -0.288 3.495 11.424 1.00 92.62 196 LYS A O 1
ATOM 1607 N N . PHE A 1 197 ? 1.040 2.721 13.062 1.00 93.94 197 PHE A N 1
ATOM 1608 C CA . PHE A 1 197 ? 0.636 3.694 14.079 1.00 93.94 197 PHE A CA 1
ATOM 1609 C C . PHE A 1 197 ? 1.541 4.923 14.203 1.00 93.94 197 PHE A C 1
ATOM 1611 O O . PHE A 1 197 ? 1.093 5.940 14.729 1.00 93.94 197 PHE A O 1
ATOM 1618 N N . ILE A 1 198 ? 2.781 4.859 13.709 1.00 92.25 198 ILE A N 1
ATOM 1619 C CA . ILE A 1 198 ? 3.733 5.979 13.755 1.00 92.25 198 ILE A CA 1
ATOM 1620 C C . ILE A 1 198 ? 4.008 6.495 12.343 1.00 92.25 198 ILE A C 1
ATOM 1622 O O . ILE A 1 198 ? 3.757 7.666 12.059 1.00 92.25 198 ILE A O 1
ATOM 1626 N N . HIS A 1 199 ? 4.486 5.629 11.445 1.00 92.88 199 HIS A N 1
ATOM 1627 C CA . HIS A 1 199 ? 5.001 6.070 10.144 1.00 92.88 199 HIS A CA 1
ATOM 1628 C C . HIS A 1 199 ? 3.884 6.512 9.189 1.00 92.88 199 HIS A C 1
ATOM 1630 O O . HIS A 1 199 ? 4.002 7.566 8.574 1.00 92.88 199 HIS A O 1
ATOM 1636 N N . LEU A 1 200 ? 2.786 5.752 9.078 1.00 94.00 200 LEU A N 1
ATOM 1637 C CA . LEU A 1 200 ? 1.681 6.105 8.176 1.00 94.00 200 LEU A CA 1
ATOM 1638 C C . LEU A 1 200 ? 0.972 7.419 8.552 1.00 94.00 200 LEU A C 1
ATOM 1640 O O . LEU A 1 200 ? 0.741 8.216 7.645 1.00 94.00 200 LEU A O 1
ATOM 1644 N N . PRO A 1 201 ? 0.645 7.706 9.829 1.00 95.50 201 PRO A N 1
ATOM 1645 C CA . PRO A 1 201 ? 0.114 9.013 10.221 1.00 95.50 201 PRO A CA 1
ATOM 1646 C C . PRO A 1 201 ? 1.040 10.176 9.888 1.00 95.50 201 PRO A C 1
ATOM 1648 O O . PRO A 1 201 ? 0.580 11.189 9.364 1.00 95.50 201 PRO A O 1
ATOM 1651 N N . LEU A 1 202 ? 2.339 10.026 10.167 1.00 94.06 202 LEU A N 1
ATOM 1652 C CA . LEU A 1 202 ? 3.332 11.048 9.849 1.00 94.06 202 LEU A CA 1
ATOM 1653 C C . LEU A 1 202 ? 3.372 11.299 8.339 1.00 94.06 202 LEU A C 1
ATOM 1655 O O . LEU A 1 202 ? 3.141 12.421 7.889 1.00 94.06 202 LEU A O 1
ATOM 1659 N N . HIS A 1 203 ? 3.544 10.233 7.559 1.00 95.38 203 HIS A N 1
ATOM 1660 C CA . HIS A 1 203 ? 3.536 10.280 6.099 1.00 95.38 203 HIS A CA 1
ATOM 1661 C C . HIS A 1 203 ? 2.252 10.918 5.548 1.00 95.38 203 HIS A C 1
ATOM 1663 O O . HIS A 1 203 ? 2.303 11.728 4.623 1.00 95.38 203 HIS A O 1
ATOM 1669 N N . ASN A 1 204 ? 1.096 10.625 6.158 1.00 96.38 204 ASN A N 1
ATOM 1670 C CA . ASN A 1 204 ? -0.175 11.242 5.791 1.00 96.38 204 ASN A CA 1
ATOM 1671 C C . ASN A 1 204 ? -0.128 12.764 5.925 1.00 96.38 204 ASN A C 1
ATOM 1673 O O . ASN A 1 204 ? -0.461 13.465 4.972 1.00 96.38 204 ASN A O 1
ATOM 1677 N N . THR A 1 205 ? 0.324 13.272 7.072 1.00 95.31 205 THR A N 1
ATOM 1678 C CA . THR A 1 205 ? 0.436 14.721 7.303 1.00 95.31 205 THR A CA 1
ATOM 1679 C C . THR A 1 205 ? 1.466 15.389 6.388 1.00 95.31 205 THR A C 1
ATOM 1681 O O . THR A 1 205 ? 1.207 16.471 5.856 1.00 95.31 205 THR A O 1
ATOM 1684 N N . GLN A 1 206 ? 2.595 14.725 6.131 1.00 94.50 206 GLN A N 1
ATOM 1685 C CA . GLN A 1 206 ? 3.670 15.243 5.284 1.00 94.50 206 GLN A CA 1
ATOM 1686 C C . GLN A 1 206 ? 3.230 15.362 3.820 1.00 94.50 206 GLN A C 1
ATOM 1688 O O . GLN A 1 206 ? 3.305 16.440 3.229 1.00 94.50 206 GLN A O 1
ATOM 1693 N N . ILE A 1 207 ? 2.675 14.293 3.240 1.00 96.38 207 ILE A N 1
ATOM 1694 C CA . ILE A 1 207 ? 2.174 14.321 1.857 1.00 96.38 207 ILE A CA 1
ATOM 1695 C C . ILE A 1 207 ? 0.987 15.273 1.707 1.00 96.38 207 ILE A C 1
ATOM 1697 O O . ILE A 1 207 ? 0.904 15.979 0.701 1.00 96.38 207 ILE A O 1
ATOM 1701 N N . GLN A 1 208 ? 0.093 15.343 2.699 1.00 95.62 208 GLN A N 1
ATOM 1702 C CA . GLN A 1 208 ? -1.012 16.302 2.685 1.00 95.62 208 GLN A CA 1
ATOM 1703 C C . GLN A 1 208 ? -0.489 17.746 2.634 1.00 95.62 208 GLN A C 1
ATOM 1705 O O . GLN A 1 208 ? -0.954 18.538 1.812 1.00 95.62 208 GLN A O 1
ATOM 1710 N N . THR A 1 209 ? 0.521 18.069 3.448 1.00 94.94 209 THR A N 1
ATOM 1711 C CA . THR A 1 209 ? 1.181 19.384 3.460 1.00 94.94 209 THR A CA 1
ATOM 1712 C C . THR A 1 209 ? 1.826 19.699 2.112 1.00 94.94 209 THR A C 1
ATOM 1714 O O . THR A 1 209 ? 1.608 20.779 1.557 1.00 94.94 209 THR A O 1
ATOM 1717 N N . LEU A 1 210 ? 2.551 18.740 1.531 1.00 94.06 210 LEU A N 1
ATOM 1718 C CA . LEU A 1 210 ? 3.171 18.904 0.216 1.00 94.06 210 LEU A CA 1
ATOM 1719 C C . LEU A 1 210 ? 2.139 19.082 -0.901 1.00 94.06 210 LEU A C 1
ATOM 1721 O O . LEU A 1 210 ? 2.341 19.914 -1.778 1.00 94.06 210 LEU A O 1
ATOM 1725 N N . CYS A 1 211 ? 1.022 18.356 -0.876 1.00 94.81 211 CYS A N 1
ATOM 1726 C CA . CYS A 1 211 ? -0.045 18.510 -1.869 1.00 94.81 211 CYS A CA 1
ATOM 1727 C C . CYS A 1 211 ? -0.763 19.862 -1.751 1.00 94.81 211 CYS A C 1
ATOM 1729 O O . CYS A 1 211 ? -1.114 20.447 -2.773 1.00 94.81 211 CYS A O 1
ATOM 1731 N N . ASN A 1 212 ? -0.943 20.381 -0.531 1.00 93.19 212 ASN A N 1
ATOM 1732 C CA . ASN A 1 212 ? -1.478 21.730 -0.319 1.00 93.19 212 ASN A CA 1
ATOM 1733 C C . ASN A 1 212 ? -0.520 22.802 -0.861 1.00 93.19 212 ASN A C 1
ATOM 1735 O O . ASN A 1 212 ? -0.959 23.793 -1.440 1.00 93.19 212 ASN A O 1
ATOM 1739 N N . LYS A 1 213 ? 0.792 22.594 -0.699 1.00 92.31 213 LYS A N 1
ATOM 1740 C CA . LYS A 1 213 ? 1.827 23.502 -1.210 1.00 92.31 213 LYS A CA 1
ATOM 1741 C C . LYS A 1 213 ? 2.007 23.407 -2.728 1.00 92.31 213 LYS A C 1
ATOM 1743 O O . LYS A 1 213 ? 2.259 24.414 -3.386 1.00 92.31 213 LYS A O 1
ATOM 1748 N N . TYR A 1 214 ? 1.873 22.205 -3.284 1.00 93.25 214 TYR A N 1
ATOM 1749 C CA . TYR A 1 214 ? 2.082 21.890 -4.694 1.00 93.25 214 TYR A CA 1
ATOM 1750 C C . TYR A 1 214 ? 0.824 21.2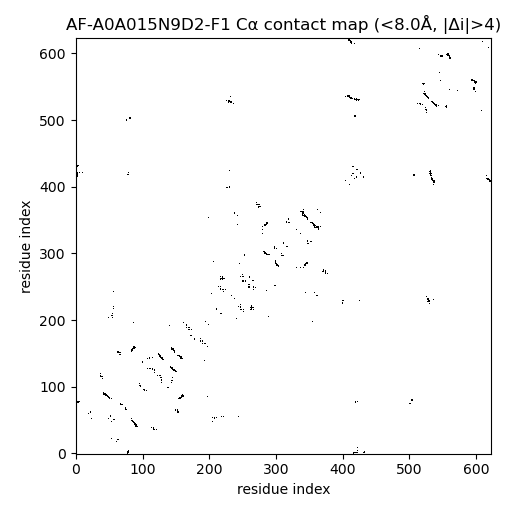41 -5.295 1.00 93.25 214 TYR A C 1
ATOM 1752 O O . TYR A 1 214 ? 0.740 20.012 -5.363 1.00 93.25 214 TYR A O 1
ATOM 1760 N N . PRO A 1 215 ? -0.140 22.030 -5.806 1.00 92.75 215 PRO A N 1
ATOM 1761 C CA . PRO A 1 215 ? -1.436 21.507 -6.257 1.00 92.75 215 PRO A CA 1
ATOM 1762 C C . PRO A 1 215 ? -1.356 20.423 -7.345 1.00 92.75 215 PRO A C 1
ATOM 1764 O O . PRO A 1 215 ? -2.206 19.536 -7.419 1.00 92.75 215 PRO A O 1
ATOM 1767 N N . SER A 1 216 ? -0.322 20.454 -8.193 1.00 95.69 216 SER A N 1
ATOM 1768 C CA . SER A 1 216 ? -0.120 19.463 -9.258 1.00 95.69 216 SER A CA 1
ATOM 1769 C C . SER A 1 216 ? 0.390 18.102 -8.748 1.00 95.69 216 SER A C 1
ATOM 1771 O O . SER A 1 216 ? 0.258 17.107 -9.468 1.00 95.69 216 SER A O 1
ATOM 1773 N N . LEU A 1 217 ? 0.930 18.030 -7.520 1.00 96.62 217 LEU A N 1
ATOM 1774 C CA . LEU A 1 217 ? 1.536 16.823 -6.939 1.00 96.62 217 LEU A CA 1
ATOM 1775 C C . LEU A 1 217 ? 0.516 15.697 -6.762 1.00 96.62 217 LEU A C 1
ATOM 1777 O O . LEU A 1 217 ? 0.808 14.557 -7.117 1.00 96.62 217 LEU A O 1
ATOM 1781 N N . SER A 1 218 ? -0.694 16.008 -6.283 1.00 96.19 218 SER A N 1
ATOM 1782 C CA . SER A 1 218 ? -1.764 15.010 -6.129 1.00 96.19 218 SER A CA 1
ATOM 1783 C C . SER A 1 218 ? -2.037 14.287 -7.452 1.00 96.19 218 SER A C 1
ATOM 1785 O O . SER A 1 218 ? -2.071 13.056 -7.505 1.00 96.19 218 SER A O 1
ATOM 1787 N N . LEU A 1 219 ? -2.156 15.031 -8.557 1.00 95.56 219 LEU A N 1
ATOM 1788 C CA . LEU A 1 219 ? -2.383 14.436 -9.873 1.00 95.56 219 LEU A CA 1
ATOM 1789 C C . LEU A 1 219 ? -1.168 13.631 -10.358 1.00 95.56 219 LE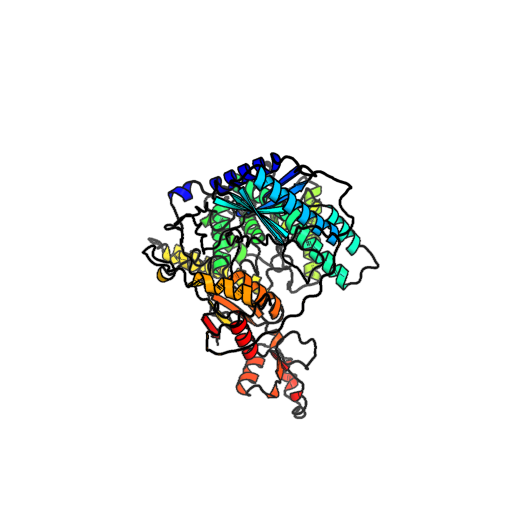U A C 1
ATOM 1791 O O . LEU A 1 219 ? -1.356 12.546 -10.907 1.00 95.56 219 LEU A O 1
ATOM 1795 N N . ALA A 1 220 ? 0.057 14.117 -10.128 1.00 97.94 220 ALA A N 1
ATOM 1796 C CA . ALA A 1 220 ? 1.276 13.377 -10.462 1.00 97.94 220 ALA A CA 1
ATOM 1797 C C . ALA A 1 220 ? 1.332 12.030 -9.727 1.00 97.94 220 ALA A C 1
ATOM 1799 O O . ALA A 1 220 ? 1.513 10.996 -10.365 1.00 97.94 220 ALA A O 1
ATOM 1800 N N . ILE A 1 221 ? 1.084 12.019 -8.413 1.00 98.31 221 ILE A N 1
ATOM 1801 C CA . ILE A 1 221 ? 1.026 10.799 -7.596 1.00 98.31 221 ILE A CA 1
ATOM 1802 C C . ILE A 1 221 ? -0.005 9.820 -8.151 1.00 98.31 221 ILE A C 1
ATOM 1804 O O . ILE A 1 221 ? 0.288 8.638 -8.329 1.00 98.31 221 ILE A O 1
ATOM 1808 N N . ARG A 1 222 ? -1.216 10.303 -8.440 1.00 96.75 222 ARG A N 1
ATOM 1809 C CA . ARG A 1 222 ? -2.322 9.462 -8.913 1.00 96.75 222 ARG A CA 1
ATOM 1810 C C . ARG A 1 222 ? -2.019 8.827 -10.266 1.00 96.75 222 ARG A C 1
ATOM 1812 O O . ARG A 1 222 ? -2.272 7.636 -10.438 1.00 96.75 222 ARG A O 1
ATOM 1819 N N . LEU A 1 223 ? -1.442 9.590 -11.196 1.00 96.31 223 LEU A N 1
ATOM 1820 C CA . LEU A 1 223 ? -0.997 9.077 -12.495 1.00 96.31 223 LEU A CA 1
ATOM 1821 C C . LEU A 1 223 ? 0.127 8.051 -12.337 1.00 96.31 223 LEU A C 1
ATOM 1823 O O . LEU A 1 223 ? 0.046 6.973 -12.923 1.00 96.31 223 LEU A O 1
ATOM 1827 N N . THR A 1 224 ? 1.123 8.339 -11.499 1.00 98.19 224 THR A N 1
ATOM 1828 C CA . THR A 1 224 ? 2.238 7.423 -11.234 1.00 98.19 224 THR A CA 1
ATOM 1829 C C . THR A 1 224 ? 1.748 6.121 -10.599 1.00 98.19 224 THR A C 1
ATOM 1831 O O . THR A 1 224 ? 2.059 5.043 -11.099 1.00 98.19 224 THR A O 1
ATOM 1834 N N . LYS A 1 225 ? 0.908 6.181 -9.558 1.00 97.50 225 LYS A N 1
ATOM 1835 C CA . LYS A 1 225 ? 0.290 4.987 -8.953 1.00 97.50 225 LYS A CA 1
ATOM 1836 C C . LYS A 1 225 ? -0.525 4.191 -9.966 1.00 97.50 225 LYS A C 1
ATOM 1838 O O . LYS A 1 225 ? -0.439 2.966 -9.988 1.00 97.50 225 LYS A O 1
ATOM 1843 N N . ARG A 1 226 ? -1.292 4.876 -10.819 1.00 95.81 226 ARG A N 1
ATOM 1844 C CA . ARG A 1 226 ? -2.063 4.225 -11.881 1.00 95.81 226 ARG A CA 1
ATOM 1845 C C . ARG A 1 226 ? -1.159 3.536 -12.899 1.00 95.81 226 ARG A C 1
ATOM 1847 O O . ARG A 1 226 ? -1.505 2.455 -13.358 1.00 95.81 226 ARG A O 1
ATOM 1854 N N . TRP A 1 227 ? -0.012 4.126 -13.224 1.00 97.31 227 TRP A N 1
ATOM 1855 C CA . TRP A 1 227 ? 0.990 3.521 -14.099 1.00 97.31 227 TRP A CA 1
ATOM 1856 C C . TRP A 1 227 ? 1.600 2.262 -13.473 1.00 97.31 227 TRP A C 1
ATOM 1858 O O . TRP A 1 227 ? 1.605 1.213 -14.110 1.00 97.31 227 TRP A O 1
ATOM 1868 N N . PHE A 1 228 ? 2.012 2.318 -12.202 1.00 97.31 228 PHE A N 1
ATOM 1869 C CA . PHE A 1 228 ? 2.493 1.133 -11.479 1.00 97.31 228 PHE A CA 1
ATOM 1870 C C . PHE A 1 228 ? 1.436 0.022 -11.406 1.00 97.31 228 PHE A C 1
ATOM 1872 O O . PHE A 1 228 ? 1.762 -1.147 -11.614 1.00 97.31 228 PHE A O 1
ATOM 1879 N N . GLY A 1 229 ? 0.174 0.377 -11.151 1.00 95.69 229 GLY A N 1
ATOM 1880 C CA . GLY A 1 229 ? -0.935 -0.576 -11.129 1.00 95.69 229 GLY A CA 1
ATOM 1881 C C . GLY A 1 229 ? -1.164 -1.229 -12.488 1.00 95.69 229 GLY A C 1
ATOM 1882 O O . GLY A 1 229 ? -1.199 -2.451 -12.581 1.00 95.69 229 GLY A O 1
ATOM 1883 N N . ALA A 1 230 ? -1.195 -0.429 -13.556 1.00 95.06 230 ALA A N 1
ATOM 1884 C CA . ALA A 1 230 ? -1.358 -0.912 -14.925 1.00 95.06 230 ALA A CA 1
ATOM 1885 C C . ALA A 1 230 ? -0.241 -1.873 -15.371 1.00 95.06 230 ALA A C 1
ATOM 1887 O O . ALA A 1 230 ? -0.481 -2.763 -16.183 1.00 95.06 230 ALA A O 1
ATOM 1888 N N . HIS A 1 231 ? 0.963 -1.717 -14.808 1.00 95.81 231 HIS A N 1
ATOM 1889 C CA . HIS A 1 231 ? 2.105 -2.616 -15.001 1.00 95.81 231 HIS A CA 1
ATOM 1890 C C . HIS A 1 231 ? 2.183 -3.771 -13.994 1.00 95.81 231 HIS A C 1
ATOM 1892 O O . HIS A 1 231 ? 3.185 -4.482 -13.958 1.00 95.81 231 HIS A O 1
ATOM 1898 N N . LEU A 1 232 ? 1.114 -3.992 -13.222 1.00 95.12 232 LEU A N 1
ATOM 1899 C CA . LEU A 1 232 ? 0.932 -5.099 -12.278 1.00 95.12 232 LEU A CA 1
ATOM 1900 C C . LEU A 1 232 ? 1.892 -5.085 -11.070 1.00 95.12 232 LEU A C 1
ATOM 1902 O O . LEU A 1 232 ? 2.258 -6.136 -10.536 1.00 95.12 232 LEU A O 1
ATOM 1906 N N . LEU A 1 233 ? 2.343 -3.899 -10.649 1.00 94.00 233 LEU A N 1
ATOM 1907 C CA . LEU A 1 233 ? 3.402 -3.740 -9.639 1.00 94.00 233 LEU A CA 1
ATOM 1908 C C . LEU A 1 233 ? 2.877 -3.364 -8.241 1.00 94.00 233 LEU A C 1
ATOM 1910 O O . LEU A 1 233 ? 3.560 -3.595 -7.240 1.00 94.00 233 LEU A O 1
ATOM 1914 N N . THR A 1 234 ? 1.691 -2.761 -8.146 1.00 88.06 234 THR A N 1
ATOM 1915 C CA . THR A 1 234 ? 1.168 -2.192 -6.889 1.00 88.06 234 THR A CA 1
ATOM 1916 C C . THR A 1 234 ? 0.655 -3.260 -5.904 1.00 88.06 234 THR A C 1
ATOM 1918 O O . THR A 1 234 ? 0.230 -4.345 -6.292 1.00 88.06 234 THR A O 1
ATOM 1921 N N . SER A 1 235 ? 0.675 -2.934 -4.604 1.00 75.88 235 SER A N 1
ATOM 1922 C CA . SER A 1 235 ? 0.210 -3.725 -3.445 1.00 75.88 235 SER A CA 1
ATOM 1923 C C . SER A 1 235 ? 1.126 -4.886 -3.048 1.00 75.88 235 SER A C 1
ATOM 1925 O O . SER A 1 235 ? 1.529 -4.998 -1.889 1.00 75.88 235 SER A O 1
ATOM 1927 N N . ILE A 1 236 ? 1.537 -5.733 -3.997 1.00 86.19 236 ILE A N 1
ATOM 1928 C CA . ILE A 1 236 ? 2.393 -6.889 -3.671 1.00 86.19 236 ILE A CA 1
ATOM 1929 C C . ILE A 1 236 ? 3.855 -6.513 -3.631 1.00 86.19 236 ILE A C 1
ATOM 1931 O O . ILE A 1 236 ? 4.533 -6.894 -2.672 1.00 86.19 236 ILE A O 1
ATOM 1935 N N . HIS A 1 237 ? 4.321 -5.829 -4.677 1.00 91.25 237 HIS A N 1
ATOM 1936 C CA . HIS A 1 237 ? 5.741 -5.582 -4.917 1.00 91.25 237 HIS A CA 1
ATOM 1937 C C . HIS A 1 237 ? 6.162 -4.162 -4.588 1.00 91.25 237 HIS A C 1
ATOM 1939 O O . HIS A 1 237 ? 7.340 -3.930 -4.352 1.00 91.25 237 HIS A O 1
ATOM 1945 N N . ILE A 1 238 ? 5.225 -3.218 -4.598 1.00 93.12 238 ILE A N 1
ATOM 1946 C CA . ILE A 1 238 ? 5.487 -1.818 -4.287 1.00 93.12 238 ILE A CA 1
ATOM 1947 C C . ILE A 1 238 ? 4.316 -1.268 -3.494 1.00 93.12 238 ILE A C 1
ATOM 1949 O O . ILE A 1 238 ? 3.146 -1.432 -3.860 1.00 93.12 238 ILE A O 1
ATOM 1953 N N . GLU A 1 239 ? 4.659 -0.598 -2.409 1.00 92.38 239 GLU A N 1
ATOM 1954 C CA . GLU A 1 239 ? 3.711 0.047 -1.521 1.00 92.38 239 GLU A CA 1
ATOM 1955 C C . GLU A 1 239 ? 3.358 1.438 -2.039 1.00 92.38 239 GLU A C 1
ATOM 1957 O O . GLU A 1 239 ? 4.134 2.092 -2.738 1.00 92.38 239 GLU A O 1
ATOM 1962 N N . GLU A 1 240 ? 2.159 1.901 -1.711 1.00 93.62 240 GLU A N 1
ATOM 1963 C CA . GLU A 1 240 ? 1.664 3.172 -2.225 1.00 93.62 240 GLU A CA 1
ATOM 1964 C C . GLU A 1 240 ? 2.497 4.357 -1.726 1.00 93.62 240 GLU A C 1
ATOM 1966 O O . GLU A 1 240 ? 2.756 5.284 -2.495 1.00 93.62 240 GLU A O 1
ATOM 1971 N N . GLU A 1 241 ? 2.967 4.303 -0.479 1.00 95.56 241 GLU A N 1
ATOM 1972 C CA . GLU A 1 241 ? 3.793 5.349 0.125 1.00 95.56 241 GLU A CA 1
ATOM 1973 C C . GLU A 1 241 ? 5.143 5.506 -0.586 1.00 95.56 241 GLU A C 1
ATOM 1975 O O . GLU A 1 241 ? 5.583 6.628 -0.820 1.00 95.56 241 GLU A O 1
ATOM 1980 N N . PHE A 1 242 ? 5.755 4.406 -1.033 1.00 95.88 242 PHE A N 1
ATOM 1981 C CA . PHE A 1 242 ? 6.992 4.449 -1.818 1.00 95.88 242 PHE A CA 1
ATOM 1982 C C . PHE A 1 242 ? 6.811 5.275 -3.104 1.00 95.88 242 PHE A C 1
ATOM 1984 O O . PHE A 1 242 ? 7.638 6.124 -3.437 1.00 95.88 242 PHE A O 1
ATOM 1991 N N . ILE A 1 243 ? 5.688 5.077 -3.805 1.00 97.56 243 ILE A N 1
ATOM 1992 C CA . ILE A 1 243 ? 5.360 5.810 -5.039 1.00 97.56 243 ILE A CA 1
ATOM 1993 C C . ILE A 1 243 ? 5.094 7.293 -4.743 1.00 97.56 243 ILE A C 1
ATOM 1995 O O . ILE A 1 243 ? 5.494 8.166 -5.516 1.00 97.56 243 ILE A O 1
ATOM 1999 N N . GLU A 1 244 ? 4.424 7.588 -3.629 1.00 97.88 244 GLU A N 1
ATOM 2000 C CA . GLU A 1 244 ? 4.159 8.961 -3.187 1.00 97.88 244 GLU A CA 1
ATOM 2001 C C . GLU A 1 244 ? 5.459 9.721 -2.906 1.00 97.88 244 GLU A C 1
ATOM 2003 O O . GLU A 1 244 ? 5.614 10.855 -3.364 1.00 97.88 244 GLU A O 1
ATOM 2008 N N . ILE A 1 245 ? 6.419 9.080 -2.233 1.00 96.94 245 ILE A N 1
ATOM 2009 C CA . ILE A 1 245 ? 7.722 9.678 -1.918 1.00 96.94 245 ILE A CA 1
ATOM 2010 C C . ILE A 1 245 ? 8.541 9.890 -3.194 1.00 96.94 245 ILE A C 1
ATOM 2012 O O . ILE A 1 245 ? 9.123 10.959 -3.359 1.00 96.94 245 ILE A O 1
ATOM 2016 N N . LEU A 1 246 ? 8.529 8.945 -4.144 1.00 96.50 246 LEU A N 1
ATOM 2017 C CA . LEU A 1 246 ? 9.158 9.151 -5.457 1.00 96.50 246 LEU A CA 1
ATOM 2018 C C . LEU A 1 246 ? 8.602 10.379 -6.184 1.00 96.50 246 LEU A C 1
ATOM 2020 O O . LEU A 1 246 ? 9.349 11.115 -6.824 1.00 96.50 246 LEU A O 1
ATOM 2024 N N . CYS A 1 247 ? 7.295 10.619 -6.085 1.00 97.56 247 CYS A N 1
ATOM 2025 C CA . CYS A 1 247 ? 6.706 11.829 -6.646 1.00 97.56 247 CYS A CA 1
ATOM 2026 C C . CYS A 1 247 ? 7.158 13.070 -5.868 1.00 97.56 247 CYS A C 1
ATOM 2028 O O . CYS A 1 247 ? 7.524 14.062 -6.493 1.00 97.56 247 CYS A O 1
ATOM 2030 N N . ALA A 1 248 ? 7.192 13.014 -4.533 1.00 95.81 248 ALA A N 1
ATOM 2031 C CA . ALA A 1 248 ? 7.660 14.118 -3.695 1.00 95.81 248 ALA A CA 1
ATOM 2032 C C . ALA A 1 248 ? 9.113 14.524 -4.012 1.00 95.81 248 ALA A C 1
ATOM 2034 O O . ALA A 1 248 ? 9.395 15.720 -4.088 1.00 95.81 248 ALA A O 1
ATOM 2035 N N . VAL A 1 249 ? 10.002 13.562 -4.300 1.00 94.50 249 VAL A N 1
ATOM 2036 C CA . VAL A 1 249 ? 11.396 13.811 -4.729 1.00 94.50 249 VAL A CA 1
ATOM 2037 C C . VAL A 1 249 ? 11.464 14.819 -5.876 1.00 94.50 249 VAL A C 1
ATOM 2039 O O . VAL A 1 249 ? 12.243 15.764 -5.812 1.00 94.50 249 VAL A O 1
ATOM 2042 N N . ILE A 1 250 ? 10.614 14.670 -6.897 1.00 94.69 250 ILE A N 1
ATOM 2043 C CA . ILE A 1 250 ? 10.617 15.535 -8.090 1.00 94.69 250 ILE A CA 1
ATOM 2044 C C . ILE A 1 250 ? 10.205 16.979 -7.770 1.00 94.69 250 ILE A C 1
ATOM 2046 O O . ILE A 1 250 ? 10.603 17.915 -8.464 1.00 94.69 250 ILE A O 1
ATOM 2050 N N . TYR A 1 251 ? 9.394 17.176 -6.733 1.00 92.81 251 TYR A N 1
ATOM 2051 C CA . TYR A 1 251 ? 8.924 18.499 -6.319 1.00 92.81 251 TYR A CA 1
ATOM 2052 C C . TYR A 1 251 ? 9.885 19.174 -5.336 1.00 92.81 251 TYR A C 1
ATOM 2054 O O . TYR A 1 251 ? 10.070 20.395 -5.391 1.00 92.81 251 TYR A O 1
ATOM 2062 N N . LEU A 1 252 ? 10.516 18.379 -4.471 1.00 90.38 252 LEU A N 1
ATOM 2063 C CA . LEU A 1 252 ? 11.483 18.831 -3.471 1.00 90.38 252 LEU A CA 1
ATOM 2064 C C . LEU A 1 252 ? 12.882 19.055 -4.065 1.00 90.38 252 LEU A C 1
ATOM 2066 O O . LEU A 1 252 ? 13.605 19.941 -3.613 1.00 90.38 252 LEU A O 1
ATOM 2070 N N . SER A 1 253 ? 13.237 18.317 -5.118 1.00 87.81 253 SER A N 1
ATOM 2071 C CA . SER A 1 253 ? 14.464 18.497 -5.897 1.00 87.81 253 SER A CA 1
ATOM 2072 C C . SER A 1 253 ? 14.140 18.597 -7.393 1.00 87.81 253 SER A C 1
ATOM 2074 O O . SER A 1 253 ? 14.270 17.626 -8.137 1.00 87.81 253 SER A O 1
ATOM 2076 N N . PRO A 1 254 ? 13.666 19.769 -7.858 1.00 86.94 254 PRO A N 1
ATOM 2077 C CA . PRO A 1 254 ? 13.211 19.938 -9.239 1.00 86.94 254 PRO A CA 1
ATOM 2078 C C . PRO A 1 254 ? 14.353 20.066 -10.262 1.00 86.94 254 PRO A C 1
ATOM 2080 O O . PRO A 1 254 ? 14.113 19.898 -11.460 1.00 86.94 254 PRO A O 1
ATOM 2083 N N . SER A 1 255 ? 15.576 20.353 -9.797 1.00 83.62 255 SER A N 1
ATOM 2084 C CA . SER A 1 255 ? 16.770 20.529 -10.632 1.00 83.62 255 SER A CA 1
ATOM 2085 C C . SER A 1 255 ? 16.977 19.336 -11.578 1.00 83.62 255 SER A C 1
ATOM 2087 O O . SER A 1 255 ? 16.822 18.192 -11.146 1.00 83.62 255 SER A O 1
ATOM 2089 N N . PRO A 1 256 ? 17.327 19.555 -12.861 1.00 87.06 256 PRO A N 1
ATOM 2090 C CA . PRO A 1 256 ? 17.723 20.821 -13.496 1.00 87.06 256 PRO A CA 1
ATOM 2091 C C . PRO A 1 256 ? 16.559 21.697 -13.993 1.00 87.06 256 PRO A C 1
ATOM 2093 O O . PRO A 1 256 ? 16.797 22.725 -14.622 1.00 87.06 256 PRO A O 1
ATOM 2096 N N . TRP A 1 257 ? 15.306 21.301 -13.759 1.00 89.62 257 TRP A N 1
ATOM 2097 C CA . TRP A 1 257 ? 14.126 22.025 -14.237 1.00 89.62 257 TRP A CA 1
ATOM 2098 C C . TRP A 1 257 ? 13.448 22.837 -13.124 1.00 89.62 257 TRP A C 1
ATOM 2100 O O . TRP A 1 257 ? 13.778 22.741 -11.944 1.00 89.62 257 TRP A O 1
ATOM 2110 N N . GLU A 1 258 ? 12.431 23.613 -13.496 1.00 90.50 258 GLU A N 1
ATOM 2111 C CA . GLU A 1 258 ? 11.505 24.225 -12.538 1.00 90.50 258 GLU A CA 1
ATOM 2112 C C . GLU A 1 258 ? 10.524 23.202 -11.971 1.00 90.50 258 GLU A C 1
ATOM 2114 O O . GLU A 1 258 ? 10.243 22.194 -12.619 1.00 90.50 258 GLU A O 1
ATOM 2119 N N . ARG A 1 259 ? 9.947 23.467 -10.794 1.00 91.88 259 ARG A N 1
ATOM 2120 C CA . ARG A 1 259 ? 8.951 22.576 -10.173 1.00 91.88 259 ARG A CA 1
ATOM 2121 C C . ARG A 1 259 ? 7.782 22.282 -11.132 1.00 91.88 259 ARG A C 1
ATOM 2123 O O . ARG A 1 259 ? 7.314 23.200 -11.805 1.00 91.88 259 ARG A O 1
ATOM 2130 N N . PRO A 1 260 ? 7.284 21.032 -11.214 1.00 95.38 260 PRO A N 1
ATOM 2131 C CA . PRO A 1 260 ? 6.219 20.696 -12.1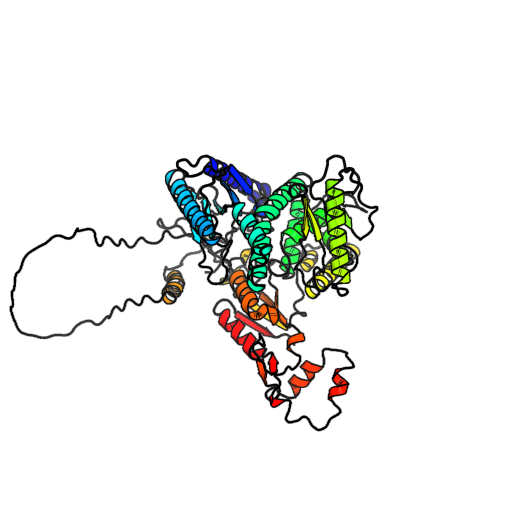57 1.00 95.38 260 PRO A CA 1
ATOM 2132 C C . PRO A 1 260 ? 4.928 21.490 -11.905 1.00 95.38 260 PRO A C 1
ATOM 2134 O O . PRO A 1 260 ? 4.305 21.377 -10.850 1.00 95.38 260 PRO A O 1
ATOM 2137 N N . SER A 1 261 ? 4.468 22.239 -12.906 1.00 92.50 261 SER A N 1
ATOM 2138 C CA . SER A 1 261 ? 3.195 22.974 -12.856 1.00 92.50 261 SER A CA 1
ATOM 2139 C C . SER A 1 261 ? 1.978 22.112 -13.217 1.00 92.50 261 SER A C 1
ATOM 2141 O O . SER A 1 261 ? 0.851 22.466 -12.885 1.00 92.50 261 SER A O 1
ATOM 2143 N N . SER A 1 262 ? 2.185 20.946 -13.840 1.00 95.25 262 SER A N 1
ATOM 2144 C CA . SER A 1 262 ? 1.126 19.994 -14.190 1.00 95.25 262 SER A CA 1
ATOM 2145 C C . SER A 1 262 ? 1.441 18.583 -13.695 1.00 95.25 262 SER A C 1
ATOM 2147 O O . SER A 1 262 ? 2.600 18.161 -13.650 1.00 95.25 262 SER A O 1
ATOM 2149 N N . GLY A 1 263 ? 0.393 17.828 -13.350 1.00 94.44 263 GLY A N 1
ATOM 2150 C CA . GLY A 1 263 ? 0.551 16.460 -12.852 1.00 94.44 263 GLY A CA 1
ATOM 2151 C C . GLY A 1 263 ? 1.162 15.511 -13.886 1.00 94.44 263 GLY A C 1
ATOM 2152 O O . GLY A 1 263 ? 1.933 14.627 -13.528 1.00 94.44 263 GLY A O 1
ATOM 2153 N N . PHE A 1 264 ? 0.886 15.726 -15.177 1.00 93.31 264 PHE A N 1
ATOM 2154 C CA . PHE A 1 264 ? 1.465 14.919 -16.253 1.00 93.31 264 PHE A CA 1
ATOM 2155 C C . PHE A 1 264 ? 2.977 15.143 -16.400 1.00 93.31 264 PHE A C 1
ATOM 2157 O O . PHE A 1 264 ? 3.725 14.177 -16.525 1.00 93.31 264 PHE A O 1
ATOM 2164 N N . VAL A 1 265 ? 3.452 16.392 -16.301 1.00 94.88 265 VAL A N 1
ATOM 2165 C CA . VAL A 1 265 ? 4.898 16.686 -16.286 1.00 94.88 265 VAL A CA 1
ATOM 2166 C C . VAL A 1 265 ? 5.560 16.067 -15.056 1.00 94.88 265 VAL A C 1
ATOM 2168 O O . VAL A 1 265 ? 6.629 15.473 -15.183 1.00 94.88 265 VAL A O 1
ATOM 2171 N N . GLY A 1 266 ? 4.920 16.157 -13.885 1.00 96.75 266 GLY A N 1
ATOM 2172 C CA . GLY A 1 266 ? 5.391 15.484 -12.672 1.00 96.75 266 GLY A CA 1
ATOM 2173 C C . GLY A 1 266 ? 5.556 13.977 -12.885 1.00 96.75 266 GLY A C 1
ATOM 2174 O O . GLY A 1 266 ? 6.634 13.440 -12.650 1.00 96.75 266 GLY A O 1
ATOM 2175 N N . PHE A 1 267 ? 4.531 13.317 -13.430 1.00 97.62 267 PHE A N 1
ATOM 2176 C CA . PHE A 1 267 ? 4.552 11.894 -13.780 1.00 97.62 267 PHE A CA 1
ATOM 2177 C C . PHE A 1 267 ? 5.698 11.520 -14.738 1.00 97.62 267 PHE A C 1
ATOM 2179 O O . PHE A 1 267 ? 6.469 10.605 -14.447 1.00 97.62 267 PHE A O 1
ATOM 2186 N N . LEU A 1 268 ? 5.870 12.244 -15.850 1.00 96.12 268 LEU A N 1
ATOM 2187 C CA . LEU A 1 268 ? 6.948 11.959 -16.807 1.00 96.12 268 LEU A CA 1
ATOM 2188 C C . LEU A 1 268 ? 8.338 12.126 -16.186 1.00 96.12 268 LEU A C 1
ATOM 2190 O O . LEU A 1 268 ? 9.250 11.351 -16.473 1.00 96.12 268 LEU A O 1
ATOM 2194 N N . ARG A 1 269 ? 8.512 13.114 -15.306 1.00 96.56 269 ARG A N 1
ATOM 2195 C CA . ARG A 1 269 ? 9.781 13.312 -14.599 1.00 96.56 269 ARG A CA 1
ATOM 2196 C C . ARG A 1 269 ? 10.062 12.215 -13.580 1.00 96.56 269 ARG A C 1
ATOM 2198 O O . ARG A 1 269 ? 11.221 11.838 -13.449 1.00 96.56 269 ARG A O 1
ATOM 2205 N N . VAL A 1 270 ? 9.038 11.656 -12.930 1.00 97.75 270 VAL A N 1
ATOM 2206 C CA . VAL A 1 270 ? 9.200 10.456 -12.091 1.00 97.75 270 VAL A CA 1
ATOM 2207 C C . VAL A 1 270 ? 9.694 9.279 -12.933 1.00 97.75 270 VAL A C 1
ATOM 2209 O O . VAL A 1 270 ? 10.663 8.627 -12.553 1.00 97.75 270 VAL A O 1
ATOM 2212 N N . LEU A 1 271 ? 9.097 9.031 -14.104 1.00 97.69 271 LEU A N 1
ATOM 2213 C CA . LEU A 1 271 ? 9.563 7.964 -15.000 1.00 97.69 271 LEU A CA 1
ATOM 2214 C C . LEU A 1 271 ? 11.007 8.191 -15.459 1.00 97.69 271 LEU A C 1
ATOM 2216 O O . LEU A 1 271 ? 11.819 7.269 -15.415 1.00 97.69 271 LEU A O 1
ATOM 2220 N N . LYS A 1 272 ? 11.352 9.427 -15.833 1.00 96.50 272 LYS A N 1
ATOM 2221 C CA . LYS A 1 272 ? 12.720 9.793 -16.218 1.00 96.50 272 LYS A CA 1
ATOM 2222 C C . LYS A 1 272 ? 13.714 9.591 -15.072 1.00 96.50 272 LYS A C 1
ATOM 2224 O O . LYS A 1 272 ? 14.808 9.083 -15.305 1.00 96.50 272 LYS A O 1
ATOM 2229 N N . PHE A 1 273 ? 13.327 9.944 -13.847 1.00 96.69 273 PHE A N 1
ATOM 2230 C CA . PHE A 1 273 ? 14.127 9.707 -12.649 1.00 96.69 273 PHE A CA 1
ATOM 2231 C C . PHE A 1 273 ? 14.374 8.211 -12.432 1.00 96.69 273 PHE A C 1
ATOM 2233 O O . PHE A 1 273 ? 15.523 7.791 -12.329 1.00 96.69 273 PHE A O 1
ATOM 2240 N N . ILE A 1 274 ? 13.320 7.389 -12.459 1.00 97.12 274 ILE A N 1
ATOM 2241 C CA . ILE A 1 274 ? 13.443 5.936 -12.276 1.00 97.12 274 ILE A CA 1
ATOM 2242 C C . ILE A 1 274 ? 14.312 5.303 -13.376 1.00 97.12 274 ILE A C 1
ATOM 2244 O O . ILE A 1 274 ? 15.164 4.465 -13.083 1.00 97.12 274 ILE A O 1
ATOM 2248 N N . ALA A 1 275 ? 14.138 5.725 -14.631 1.00 97.06 275 ALA A N 1
ATOM 2249 C CA . ALA A 1 275 ? 14.922 5.238 -15.765 1.00 97.06 275 ALA A CA 1
ATOM 2250 C C . ALA A 1 275 ? 16.429 5.528 -15.613 1.00 97.06 275 ALA A C 1
ATOM 2252 O O . ALA A 1 275 ? 17.257 4.707 -16.022 1.00 97.06 275 ALA A O 1
ATOM 2253 N N . GLY A 1 276 ? 16.780 6.669 -15.010 1.00 95.12 276 GLY A N 1
ATOM 2254 C CA . GLY A 1 276 ? 18.159 7.099 -14.765 1.00 95.12 276 GLY A CA 1
ATOM 2255 C C . GLY A 1 276 ? 18.764 6.634 -13.437 1.00 95.12 276 GLY A C 1
ATOM 2256 O O . GLY A 1 276 ? 19.978 6.704 -13.283 1.00 95.12 276 GLY A O 1
ATOM 2257 N N . TRP A 1 277 ? 17.963 6.135 -12.493 1.00 94.56 277 TRP A N 1
ATOM 2258 C CA . TRP A 1 277 ? 18.420 5.842 -11.132 1.00 94.56 277 TRP A CA 1
ATOM 2259 C C . TRP A 1 277 ? 19.442 4.687 -11.083 1.00 94.56 277 TRP A C 1
ATOM 2261 O O . TRP A 1 277 ? 19.143 3.553 -11.488 1.00 94.56 277 TRP A O 1
ATOM 2271 N N . ASP A 1 278 ? 20.654 4.948 -10.576 1.00 93.50 278 ASP A N 1
ATOM 2272 C CA . ASP A 1 278 ? 21.633 3.909 -10.241 1.00 93.50 278 ASP A CA 1
ATOM 2273 C C . ASP A 1 278 ? 21.311 3.245 -8.894 1.00 93.50 278 ASP A C 1
ATOM 2275 O O . ASP A 1 278 ? 21.754 3.651 -7.822 1.00 93.50 278 ASP A O 1
ATOM 2279 N N . LEU A 1 279 ? 20.563 2.147 -8.977 1.00 92.00 279 LEU A N 1
ATOM 2280 C CA . LEU A 1 279 ? 20.125 1.341 -7.838 1.00 92.00 279 LEU A CA 1
ATOM 2281 C C . LEU A 1 279 ? 21.270 0.839 -6.941 1.00 92.00 279 LEU A C 1
ATOM 2283 O O . LEU A 1 279 ? 21.064 0.565 -5.753 1.00 92.00 279 LEU A O 1
ATOM 2287 N N . LYS A 1 280 ? 22.475 0.663 -7.497 1.00 91.06 280 LYS A N 1
ATOM 2288 C CA . LYS A 1 280 ? 23.599 0.107 -6.743 1.00 91.06 280 LYS A CA 1
ATOM 2289 C C . LYS A 1 280 ? 24.234 1.163 -5.850 1.00 91.06 280 LYS A C 1
ATOM 2291 O O . LYS A 1 280 ? 24.509 0.861 -4.688 1.00 91.06 280 LYS A O 1
ATOM 2296 N N . ASN A 1 281 ? 24.462 2.354 -6.395 1.00 90.88 281 ASN A N 1
ATOM 2297 C CA . ASN A 1 281 ? 25.325 3.360 -5.783 1.00 90.88 281 ASN A CA 1
ATOM 2298 C C . ASN A 1 281 ? 24.557 4.541 -5.185 1.00 90.88 281 ASN A C 1
ATOM 2300 O O . ASN A 1 281 ? 25.058 5.147 -4.240 1.00 90.88 281 ASN A O 1
ATOM 2304 N N . ASP A 1 282 ? 23.348 4.826 -5.671 1.00 91.69 282 ASP A N 1
ATOM 2305 C CA . ASP A 1 282 ? 22.629 6.043 -5.312 1.00 91.69 282 ASP A CA 1
ATOM 2306 C C . ASP A 1 282 ? 21.463 5.754 -4.357 1.00 91.69 282 ASP A C 1
ATOM 2308 O O . ASP A 1 282 ? 20.369 5.409 -4.809 1.00 91.69 282 ASP A O 1
ATOM 2312 N N . PRO A 1 283 ? 21.635 5.898 -3.029 1.00 93.19 283 PRO A N 1
ATOM 2313 C CA . PRO A 1 283 ? 20.494 5.966 -2.131 1.00 93.19 283 PRO A CA 1
ATOM 2314 C C . PRO A 1 283 ? 19.749 7.283 -2.353 1.00 93.19 283 PRO A C 1
ATOM 2316 O O . PRO A 1 283 ? 20.359 8.301 -2.688 1.00 93.19 283 PRO A O 1
ATOM 2319 N N . VAL A 1 284 ? 18.438 7.271 -2.124 1.00 93.50 284 VAL A N 1
ATOM 2320 C CA . VAL A 1 284 ? 17.600 8.473 -2.151 1.00 93.50 284 VAL A CA 1
ATOM 2321 C C . VAL A 1 284 ? 17.067 8.703 -0.747 1.00 93.50 284 VAL A C 1
ATOM 2323 O O . VAL A 1 284 ? 16.307 7.886 -0.224 1.00 93.50 284 VAL A O 1
ATOM 2326 N N . ILE A 1 285 ? 17.474 9.805 -0.126 1.00 92.50 285 ILE A N 1
ATOM 2327 C CA . ILE A 1 285 ? 17.032 10.187 1.216 1.00 92.50 285 ILE A CA 1
ATOM 2328 C C . ILE A 1 285 ? 16.331 11.537 1.114 1.00 92.50 285 ILE A C 1
ATOM 2330 O O . ILE A 1 285 ? 16.873 12.480 0.537 1.00 92.50 285 ILE A O 1
ATOM 2334 N N . VAL A 1 286 ? 15.116 11.610 1.653 1.00 90.81 286 VAL A N 1
ATOM 2335 C CA . VAL A 1 286 ? 14.213 12.749 1.487 1.00 90.81 286 VAL A CA 1
ATOM 2336 C C . VAL A 1 286 ? 13.758 13.274 2.840 1.00 90.81 286 VAL A C 1
ATOM 2338 O O . VAL A 1 286 ? 13.209 12.544 3.663 1.00 90.81 286 VAL A O 1
ATOM 2341 N N . ASP A 1 287 ? 13.924 14.568 3.047 1.00 89.50 287 ASP A N 1
ATOM 2342 C CA . ASP A 1 287 ? 13.210 15.318 4.063 1.00 89.50 287 ASP A CA 1
ATOM 2343 C C . ASP A 1 287 ? 11.883 15.811 3.478 1.00 89.50 287 ASP A C 1
ATOM 2345 O O . ASP A 1 287 ? 11.854 16.673 2.595 1.00 89.50 287 ASP A O 1
ATOM 2349 N N . LEU A 1 288 ? 10.775 15.228 3.932 1.00 89.69 288 LEU A N 1
ATOM 2350 C CA . LEU A 1 288 ? 9.445 15.641 3.486 1.00 89.69 288 LEU A CA 1
ATOM 2351 C C . LEU A 1 288 ? 8.986 16.940 4.169 1.00 89.69 288 LEU A C 1
ATOM 2353 O O . LEU A 1 288 ? 8.063 17.586 3.667 1.00 89.69 288 LEU A O 1
ATOM 2357 N N . ASP A 1 289 ? 9.643 17.347 5.259 1.00 83.25 289 ASP A N 1
ATOM 2358 C CA . ASP A 1 289 ? 9.334 18.571 5.993 1.00 83.25 289 ASP A CA 1
ATOM 2359 C C . ASP A 1 289 ? 10.121 19.741 5.388 1.00 83.25 289 ASP A C 1
ATOM 2361 O O . ASP A 1 289 ? 11.239 20.067 5.790 1.00 83.25 289 ASP A O 1
ATOM 2365 N N . GLU A 1 290 ? 9.543 20.392 4.377 1.00 70.00 290 GLU A N 1
ATOM 2366 C CA . GLU A 1 290 ? 10.181 21.547 3.746 1.00 70.00 290 GLU A CA 1
ATOM 2367 C C . GLU A 1 290 ? 10.175 22.764 4.682 1.00 70.00 290 GLU A C 1
ATOM 2369 O O . GLU A 1 290 ? 9.133 23.378 4.914 1.00 70.00 290 GLU A O 1
ATOM 2374 N N . SER A 1 291 ? 11.351 23.155 5.184 1.00 61.53 291 SER A N 1
ATOM 2375 C CA . SER A 1 291 ? 11.513 24.419 5.904 1.00 61.53 291 SER A CA 1
ATOM 2376 C C . SER A 1 291 ? 11.380 25.603 4.939 1.00 61.53 291 SER A C 1
ATOM 2378 O O . SER A 1 291 ? 11.859 25.562 3.802 1.00 61.53 291 SER A O 1
ATOM 2380 N N . ASN A 1 292 ? 10.727 26.680 5.388 1.00 52.88 292 ASN A N 1
ATOM 2381 C CA . ASN A 1 292 ? 10.420 27.858 4.564 1.00 52.88 292 ASN A CA 1
ATOM 2382 C C . ASN A 1 292 ? 11.662 28.547 3.952 1.00 52.88 292 ASN A C 1
ATOM 2384 O O . ASN A 1 292 ? 11.527 29.259 2.958 1.00 52.88 292 ASN A O 1
ATOM 2388 N N . ASP A 1 293 ? 12.862 28.288 4.479 1.00 50.34 293 ASP A N 1
ATOM 2389 C CA . ASP A 1 293 ? 14.125 28.883 4.017 1.00 50.34 293 ASP A CA 1
ATOM 2390 C C . ASP A 1 293 ? 14.770 28.159 2.818 1.00 50.34 293 ASP A C 1
ATOM 2392 O O . ASP A 1 293 ? 15.724 28.654 2.211 1.00 50.34 293 ASP A O 1
ATOM 2396 N N . SER A 1 294 ? 14.248 26.999 2.411 1.00 52.53 294 SER A N 1
ATOM 2397 C CA . SER A 1 294 ? 14.871 26.140 1.394 1.00 52.53 294 SER A CA 1
ATOM 2398 C C . SER A 1 294 ? 14.501 26.526 -0.051 1.00 52.53 294 SER A C 1
ATOM 2400 O O . SER A 1 294 ? 13.956 25.744 -0.828 1.00 52.53 294 SER A O 1
ATOM 2402 N N . LYS A 1 295 ? 14.878 27.735 -0.495 1.00 49.28 295 LYS A N 1
ATOM 2403 C CA . LYS A 1 295 ? 14.836 28.098 -1.936 1.00 49.28 295 LYS A CA 1
ATOM 2404 C C . LYS A 1 295 ? 15.842 27.310 -2.800 1.00 49.28 295 LYS A C 1
ATOM 2406 O O . LYS A 1 295 ? 15.855 27.471 -4.018 1.00 49.28 295 LYS A O 1
ATOM 2411 N N . ARG A 1 296 ? 16.692 26.468 -2.201 1.00 49.59 296 ARG A N 1
ATOM 2412 C CA . ARG A 1 296 ? 17.712 25.661 -2.886 1.00 49.59 296 ARG A CA 1
ATOM 2413 C C . ARG A 1 296 ? 17.720 24.233 -2.331 1.00 49.59 296 ARG A C 1
ATOM 2415 O O . ARG A 1 296 ? 18.212 24.027 -1.235 1.00 49.59 296 ARG A O 1
ATOM 2422 N N . GLY A 1 297 ? 17.160 23.298 -3.101 1.00 53.62 297 GLY A N 1
ATOM 2423 C CA . GLY A 1 297 ? 17.321 21.828 -3.096 1.00 53.62 297 GLY A CA 1
ATOM 2424 C C . GLY A 1 297 ? 18.158 21.119 -2.015 1.00 53.62 297 GLY A C 1
ATOM 2425 O O . GLY A 1 297 ? 19.017 20.328 -2.379 1.00 53.62 297 GLY A O 1
ATOM 2426 N N . GLY A 1 298 ? 17.903 21.353 -0.724 1.00 61.88 298 GLY A N 1
ATOM 2427 C CA . GLY A 1 298 ? 18.587 20.691 0.400 1.00 61.88 298 GLY A CA 1
ATOM 2428 C C . GLY A 1 298 ? 17.800 19.540 1.032 1.00 61.88 298 GLY A C 1
ATOM 2429 O O . GLY A 1 298 ? 18.302 18.873 1.930 1.00 61.88 298 GLY A O 1
ATOM 2430 N N . ASN A 1 299 ? 16.573 19.301 0.569 1.00 75.62 299 ASN A N 1
ATOM 2431 C CA . ASN A 1 299 ? 15.652 18.342 1.183 1.00 75.62 299 ASN A CA 1
ATOM 2432 C C . ASN A 1 299 ? 15.766 16.944 0.576 1.00 75.62 299 ASN A C 1
ATOM 2434 O O . ASN A 1 299 ? 15.099 16.020 1.022 1.00 75.62 299 ASN A O 1
ATOM 2438 N N . VAL A 1 300 ? 16.557 16.780 -0.481 1.00 81.00 300 VAL A N 1
ATOM 2439 C CA . VAL A 1 300 ? 16.775 15.486 -1.119 1.00 81.00 300 VAL A CA 1
ATOM 2440 C C . VAL A 1 300 ? 18.261 15.310 -1.315 1.00 81.00 300 VAL A C 1
ATOM 2442 O O . VAL A 1 300 ? 18.918 16.158 -1.917 1.00 81.00 300 VAL A O 1
ATOM 2445 N N . VAL A 1 301 ? 18.766 14.169 -0.872 1.00 82.69 301 VAL A N 1
ATOM 2446 C CA . VAL A 1 301 ? 20.121 13.737 -1.172 1.00 82.69 301 VAL A CA 1
ATOM 2447 C C . VAL A 1 301 ? 20.049 12.465 -1.999 1.00 82.69 301 VAL A C 1
ATOM 2449 O O . VAL A 1 301 ? 19.356 11.508 -1.644 1.00 82.69 301 VAL A O 1
ATOM 2452 N N . ILE A 1 302 ? 20.765 12.487 -3.119 1.00 80.06 302 ILE A N 1
ATOM 2453 C CA . ILE A 1 302 ? 20.917 11.365 -4.039 1.00 80.06 302 ILE A CA 1
ATOM 2454 C C . ILE A 1 302 ? 22.405 11.044 -4.101 1.00 80.06 302 ILE A C 1
ATOM 2456 O O . ILE A 1 302 ? 23.215 11.934 -4.371 1.00 80.06 302 ILE A O 1
ATOM 2460 N N . GLY A 1 303 ? 22.761 9.788 -3.848 1.00 80.94 303 GLY A N 1
ATOM 2461 C CA . GLY A 1 303 ? 24.160 9.367 -3.826 1.00 80.94 303 GLY A CA 1
ATOM 2462 C C . GLY A 1 303 ? 24.776 9.372 -2.429 1.00 80.94 303 GLY A C 1
ATOM 2463 O O . GLY A 1 303 ? 24.121 9.613 -1.416 1.00 80.94 303 GLY A O 1
ATOM 2464 N N . THR A 1 304 ? 26.072 9.063 -2.373 1.00 72.88 304 THR A N 1
ATOM 2465 C CA . THR A 1 304 ? 26.800 8.883 -1.107 1.00 72.88 304 THR A CA 1
ATOM 2466 C C . THR A 1 304 ? 27.690 10.056 -0.706 1.00 72.88 304 THR A C 1
ATOM 2468 O O . THR A 1 304 ? 28.452 9.938 0.259 1.00 72.88 304 THR A O 1
ATOM 2471 N N . SER A 1 305 ? 27.661 11.159 -1.454 1.00 65.94 305 SER A N 1
ATOM 2472 C CA . SER A 1 305 ? 28.492 12.333 -1.194 1.00 65.94 305 SER A CA 1
ATOM 2473 C C . SER A 1 305 ? 27.896 13.185 -0.068 1.00 65.94 305 SER A C 1
ATOM 2475 O O . SER A 1 305 ? 26.795 13.719 -0.164 1.00 65.94 305 SER A O 1
ATOM 2477 N N . SER A 1 306 ? 28.661 13.340 1.011 1.00 54.72 306 SER A N 1
ATOM 2478 C CA . SER A 1 306 ? 28.285 14.058 2.238 1.00 54.72 306 SER A CA 1
ATOM 2479 C C . SER A 1 306 ? 28.202 15.587 2.091 1.00 54.72 306 SER A C 1
ATOM 2481 O O . SER A 1 306 ? 27.696 16.256 2.986 1.00 54.72 306 SER A O 1
ATOM 2483 N N . ASN A 1 307 ? 28.645 16.153 0.962 1.00 52.44 307 ASN A N 1
ATOM 2484 C CA . ASN A 1 307 ? 28.667 17.605 0.718 1.00 52.44 307 ASN A CA 1
ATOM 2485 C C . ASN A 1 307 ? 27.306 18.203 0.298 1.00 52.44 307 ASN A C 1
ATOM 2487 O O . ASN A 1 307 ? 27.236 19.378 -0.049 1.00 52.44 307 ASN A O 1
ATOM 2491 N N . THR A 1 308 ? 26.233 17.412 0.291 1.00 52.47 308 THR A N 1
ATOM 2492 C CA . THR A 1 308 ? 24.909 17.800 -0.234 1.00 52.47 308 THR A CA 1
ATOM 2493 C C . THR A 1 308 ? 23.923 18.289 0.832 1.00 52.47 308 THR A C 1
ATOM 2495 O O . THR A 1 308 ? 22.856 18.790 0.486 1.00 52.47 308 THR A O 1
ATOM 2498 N N . ILE A 1 309 ? 24.263 18.202 2.122 1.00 55.22 309 ILE A N 1
ATOM 2499 C CA . ILE A 1 309 ? 23.350 18.568 3.213 1.00 55.22 309 ILE A CA 1
ATOM 2500 C C . ILE A 1 309 ? 23.500 20.058 3.541 1.00 55.22 309 ILE A C 1
ATOM 2502 O O . ILE A 1 309 ? 24.326 20.455 4.363 1.00 55.22 309 ILE A O 1
ATOM 2506 N N . ALA A 1 310 ? 22.679 20.900 2.921 1.00 53.28 310 ALA A N 1
ATOM 2507 C CA . ALA A 1 310 ? 22.577 22.320 3.255 1.00 53.28 310 ALA A CA 1
ATOM 2508 C C . ALA A 1 310 ? 21.597 22.560 4.425 1.00 53.28 310 ALA A C 1
ATOM 2510 O O . ALA A 1 310 ? 20.677 23.366 4.304 1.00 53.28 310 ALA A O 1
ATOM 2511 N N . THR A 1 311 ? 21.746 21.842 5.548 1.00 60.56 311 THR A N 1
ATOM 2512 C CA . THR A 1 311 ? 20.892 22.040 6.736 1.00 60.56 311 THR A CA 1
ATOM 2513 C C . THR A 1 311 ? 21.716 22.428 7.959 1.00 60.56 311 THR A C 1
ATOM 2515 O O . THR A 1 311 ? 22.616 21.693 8.360 1.00 60.56 311 THR A O 1
ATOM 2518 N N . ASN A 1 312 ? 21.346 23.535 8.609 1.00 56.19 312 ASN A N 1
ATOM 2519 C CA . ASN A 1 312 ? 21.940 23.980 9.879 1.00 56.19 312 ASN A CA 1
ATOM 2520 C C . ASN A 1 312 ? 21.470 23.143 11.089 1.00 56.19 312 ASN A C 1
ATOM 2522 O O . ASN A 1 312 ? 21.951 23.331 12.203 1.00 56.19 312 ASN A O 1
ATOM 2526 N N . GLU A 1 313 ? 20.518 22.229 10.885 1.00 70.75 313 GLU A N 1
ATOM 2527 C CA . GLU A 1 313 ? 19.887 21.434 11.935 1.00 70.75 313 GLU A CA 1
ATOM 2528 C C . GLU A 1 313 ? 20.671 20.134 12.186 1.00 70.75 313 GLU A C 1
ATOM 2530 O O . GLU A 1 313 ? 20.637 19.186 11.396 1.00 70.75 313 GLU A O 1
ATOM 2535 N N . THR A 1 314 ? 21.398 20.089 13.304 1.00 73.69 314 THR A N 1
ATOM 2536 C CA . THR A 1 314 ? 22.287 18.974 13.684 1.00 73.69 314 THR A CA 1
ATOM 2537 C C . THR A 1 314 ? 21.558 17.635 13.806 1.00 73.69 314 THR A C 1
ATOM 2539 O O . THR A 1 314 ? 22.110 16.604 13.425 1.00 73.69 314 THR A O 1
ATOM 2542 N N . ALA A 1 315 ? 20.304 17.633 14.269 1.00 75.75 315 ALA A N 1
ATOM 2543 C CA . ALA A 1 315 ? 19.497 16.418 14.393 1.00 75.75 315 ALA A CA 1
ATOM 2544 C C . ALA A 1 315 ? 19.222 15.756 13.030 1.00 75.75 315 ALA A C 1
ATOM 2546 O O . ALA A 1 315 ? 19.478 14.564 12.858 1.00 75.75 315 ALA A O 1
ATOM 2547 N N . LYS A 1 316 ? 18.783 16.533 12.028 1.00 79.38 316 LYS A N 1
ATOM 2548 C CA . LYS A 1 316 ? 18.534 16.028 10.665 1.00 79.38 316 LYS A CA 1
ATOM 2549 C C . LYS A 1 316 ? 19.803 15.477 10.026 1.00 79.38 316 LYS A C 1
ATOM 2551 O O . LYS A 1 316 ? 19.771 14.409 9.415 1.00 79.38 316 LYS A O 1
ATOM 2556 N N . LYS A 1 317 ? 20.929 16.164 10.235 1.00 80.56 317 LYS A N 1
ATOM 2557 C CA . LYS A 1 317 ? 22.243 15.718 9.766 1.00 80.56 317 LYS A CA 1
ATOM 2558 C C . LYS A 1 317 ? 22.633 14.357 10.355 1.00 80.56 317 LYS A C 1
ATOM 2560 O O . LYS A 1 317 ? 23.033 13.473 9.603 1.00 80.56 317 LYS A O 1
ATOM 2565 N N . ASN A 1 318 ? 22.441 14.151 11.658 1.00 85.25 318 ASN A N 1
ATOM 2566 C CA . ASN A 1 318 ? 22.748 12.873 12.311 1.00 85.25 318 ASN A CA 1
ATOM 2567 C C . ASN A 1 318 ? 21.888 11.720 11.767 1.00 85.25 318 ASN A C 1
ATOM 2569 O O . ASN A 1 318 ? 22.400 10.628 11.514 1.00 85.25 318 ASN A O 1
ATOM 2573 N N . ILE A 1 319 ? 20.585 11.950 11.562 1.00 87.75 319 ILE A N 1
ATOM 2574 C CA . ILE A 1 319 ? 19.682 10.934 10.990 1.00 87.75 319 ILE A CA 1
ATOM 2575 C C . ILE A 1 319 ? 20.114 10.587 9.563 1.00 87.75 319 ILE A C 1
ATOM 2577 O O . ILE A 1 319 ? 20.156 9.413 9.190 1.00 87.75 319 ILE A O 1
ATOM 2581 N N . PHE A 1 320 ? 20.463 11.602 8.773 1.00 85.38 320 PHE A N 1
ATOM 2582 C CA . PHE A 1 320 ? 20.952 11.417 7.417 1.00 85.38 320 PHE A CA 1
ATOM 2583 C C . PHE A 1 320 ? 22.236 10.576 7.377 1.00 85.38 320 PHE A C 1
ATOM 2585 O O . PHE A 1 320 ? 22.313 9.598 6.631 1.00 85.38 320 PHE A O 1
ATOM 2592 N N . GLU A 1 321 ? 23.231 10.926 8.193 1.00 87.00 321 GLU A N 1
ATOM 2593 C CA . GLU A 1 321 ? 24.500 10.196 8.265 1.00 87.00 321 GLU A CA 1
ATOM 2594 C C . GLU A 1 321 ? 24.281 8.737 8.686 1.00 87.00 321 GLU A C 1
ATOM 2596 O O . GLU A 1 321 ? 24.857 7.834 8.076 1.00 87.00 321 GLU A O 1
ATOM 2601 N N . ASN A 1 322 ? 23.368 8.492 9.633 1.00 91.25 322 ASN A N 1
ATOM 2602 C CA . ASN A 1 322 ? 22.973 7.143 10.041 1.00 91.25 322 ASN A CA 1
ATOM 2603 C C . ASN A 1 322 ? 22.359 6.345 8.878 1.00 91.25 322 ASN A C 1
ATOM 2605 O O . ASN A 1 322 ? 22.756 5.208 8.626 1.00 91.25 322 ASN A O 1
ATOM 2609 N N . LEU A 1 323 ? 21.420 6.934 8.129 1.00 91.69 323 LEU A N 1
ATOM 2610 C CA . LEU A 1 323 ? 20.815 6.287 6.959 1.00 91.69 323 LEU A CA 1
ATOM 2611 C C . LEU A 1 323 ? 21.853 5.962 5.880 1.00 91.69 323 LEU A C 1
ATOM 2613 O O . LEU A 1 323 ? 21.812 4.885 5.280 1.00 91.69 323 LEU A O 1
ATOM 2617 N N . LEU A 1 324 ? 22.802 6.869 5.655 1.00 90.88 324 LEU A N 1
ATOM 2618 C CA . LEU A 1 324 ? 23.874 6.661 4.692 1.00 90.88 324 LEU A CA 1
ATOM 2619 C C . LEU A 1 324 ? 24.830 5.545 5.135 1.00 90.88 324 LEU A C 1
ATOM 2621 O O . LEU A 1 324 ? 25.268 4.737 4.312 1.00 90.88 324 LEU A O 1
ATOM 2625 N N . GLU A 1 325 ? 25.151 5.481 6.425 1.00 91.62 325 GLU A N 1
ATOM 2626 C CA . GLU A 1 325 ? 25.947 4.398 6.996 1.00 91.62 325 GLU A CA 1
ATOM 2627 C C . GLU A 1 325 ? 25.231 3.050 6.858 1.00 91.62 325 GLU A C 1
ATOM 2629 O O . GLU A 1 325 ? 25.840 2.086 6.386 1.00 91.62 325 GLU A O 1
ATOM 2634 N N . ARG A 1 326 ? 23.925 2.995 7.158 1.00 91.06 326 ARG A N 1
ATOM 2635 C CA . ARG A 1 326 ? 23.101 1.795 6.936 1.00 91.06 326 ARG A CA 1
ATOM 2636 C C . ARG A 1 326 ? 23.163 1.345 5.483 1.00 91.06 326 ARG A C 1
ATOM 2638 O O . ARG A 1 326 ? 23.485 0.189 5.232 1.00 91.06 326 ARG A O 1
ATOM 2645 N N . PHE A 1 327 ? 22.951 2.252 4.529 1.00 91.94 327 PHE A N 1
ATOM 2646 C CA . PHE A 1 327 ? 23.064 1.932 3.105 1.00 91.94 327 PHE A CA 1
ATOM 2647 C C . PHE A 1 327 ? 24.443 1.357 2.747 1.00 91.94 327 PHE A C 1
ATOM 2649 O O . PHE A 1 327 ? 24.534 0.322 2.083 1.00 91.94 327 PHE A O 1
ATOM 2656 N N . LYS A 1 328 ? 25.529 1.990 3.212 1.00 91.62 328 LYS A N 1
ATOM 2657 C CA . LYS A 1 328 ? 26.900 1.516 2.964 1.00 91.62 328 LYS A CA 1
ATOM 2658 C C . LYS A 1 328 ? 27.131 0.124 3.548 1.00 91.62 328 LYS A C 1
ATOM 2660 O O . LYS A 1 328 ? 27.729 -0.712 2.875 1.00 91.62 328 LYS A O 1
ATOM 2665 N N . ASN A 1 329 ? 26.657 -0.138 4.762 1.00 91.75 329 ASN A N 1
ATOM 2666 C CA . ASN A 1 329 ? 26.783 -1.447 5.400 1.00 91.75 329 ASN A CA 1
ATOM 2667 C C . ASN A 1 329 ? 25.979 -2.511 4.641 1.00 91.75 329 ASN A C 1
ATOM 2669 O O . ASN A 1 329 ? 26.528 -3.554 4.299 1.00 91.75 329 ASN A O 1
ATOM 2673 N N . MET A 1 330 ? 24.751 -2.194 4.227 1.00 89.38 330 MET A N 1
ATOM 2674 C CA . MET A 1 330 ? 23.929 -3.087 3.405 1.00 89.38 330 MET A CA 1
ATOM 2675 C C . MET A 1 330 ? 24.583 -3.404 2.058 1.00 89.38 330 MET A C 1
ATOM 2677 O O . MET A 1 330 ? 24.542 -4.543 1.609 1.00 89.38 330 MET A O 1
ATOM 2681 N N . ARG A 1 331 ? 25.223 -2.427 1.403 1.00 91.06 331 ARG A N 1
ATOM 2682 C CA . ARG A 1 331 ? 25.950 -2.662 0.143 1.00 91.06 331 ARG A CA 1
ATOM 2683 C C . ARG A 1 331 ? 27.262 -3.429 0.337 1.00 91.06 331 ARG A C 1
ATOM 2685 O O . ARG A 1 331 ? 27.692 -4.099 -0.597 1.00 91.06 331 ARG A O 1
ATOM 2692 N N . LYS A 1 332 ? 27.888 -3.363 1.518 1.00 90.69 332 LYS A N 1
ATOM 2693 C CA . LYS A 1 332 ? 29.049 -4.204 1.867 1.00 90.69 332 LYS A CA 1
ATOM 2694 C C . LYS A 1 332 ? 28.638 -5.659 2.090 1.00 90.69 332 LYS A C 1
ATOM 2696 O O . LYS A 1 332 ? 29.309 -6.553 1.584 1.00 90.69 332 LYS A O 1
ATOM 2701 N N . GLU A 1 333 ? 27.548 -5.886 2.819 1.00 89.25 333 GLU A N 1
ATOM 2702 C CA . GLU A 1 333 ? 27.016 -7.227 3.100 1.00 89.25 333 GLU A CA 1
ATOM 2703 C C . GLU A 1 333 ? 26.384 -7.865 1.853 1.00 89.25 333 GLU A C 1
ATOM 2705 O O . GLU A 1 333 ? 26.613 -9.036 1.552 1.00 89.25 333 GLU A O 1
ATOM 2710 N N . ASP A 1 334 ? 25.639 -7.075 1.078 1.00 84.62 334 ASP A N 1
ATOM 2711 C CA . ASP A 1 334 ? 24.974 -7.477 -0.158 1.00 84.62 334 ASP A CA 1
ATOM 2712 C C . ASP A 1 334 ? 25.511 -6.674 -1.351 1.00 84.62 334 ASP A C 1
ATOM 2714 O O . ASP A 1 334 ? 24.852 -5.787 -1.904 1.00 84.62 334 ASP A O 1
ATOM 2718 N N . GLY A 1 335 ? 26.720 -7.026 -1.799 1.00 79.81 335 GLY A N 1
ATOM 2719 C CA . GLY A 1 335 ? 27.364 -6.396 -2.962 1.00 79.81 335 GLY A CA 1
ATOM 2720 C C . GLY A 1 335 ? 26.571 -6.521 -4.273 1.00 79.81 335 GLY A C 1
ATOM 2721 O O . GLY A 1 335 ? 26.803 -5.767 -5.223 1.00 79.81 335 GLY A O 1
ATOM 2722 N N . ASN A 1 336 ? 25.603 -7.443 -4.319 1.00 82.00 336 ASN A N 1
ATOM 2723 C CA . ASN A 1 336 ? 24.696 -7.651 -5.445 1.00 82.00 336 ASN A CA 1
ATOM 2724 C C . ASN A 1 336 ? 23.346 -6.936 -5.291 1.00 82.00 336 ASN A C 1
ATOM 2726 O O . ASN A 1 336 ? 22.514 -7.085 -6.197 1.00 82.00 336 ASN A O 1
ATOM 2730 N N . TYR A 1 337 ? 23.149 -6.177 -4.203 1.00 82.94 337 TYR A N 1
ATOM 2731 C CA . TYR A 1 337 ? 21.957 -5.378 -3.891 1.00 82.94 337 TYR A CA 1
ATOM 2732 C C . TYR A 1 337 ? 20.647 -6.153 -4.104 1.00 82.94 337 TYR A C 1
ATOM 2734 O O . TYR A 1 337 ? 19.676 -5.635 -4.664 1.00 82.94 337 TYR A O 1
ATOM 2742 N N . LYS A 1 338 ? 20.631 -7.433 -3.706 1.00 81.38 338 LYS A N 1
ATOM 2743 C CA . LYS A 1 338 ? 19.436 -8.286 -3.770 1.00 81.38 338 LYS A CA 1
ATOM 2744 C C . LYS A 1 338 ? 18.338 -7.758 -2.847 1.00 81.38 338 LYS A C 1
ATOM 2746 O O . LYS A 1 338 ? 17.173 -7.798 -3.238 1.00 81.38 338 LYS A O 1
ATOM 2751 N N . HIS A 1 339 ? 18.730 -7.251 -1.682 1.00 80.94 339 HIS A N 1
ATOM 2752 C CA . HIS A 1 339 ? 17.869 -6.578 -0.716 1.00 80.94 339 HIS A CA 1
ATOM 2753 C C . HIS A 1 339 ? 17.978 -5.062 -0.876 1.00 80.94 339 HIS A C 1
ATOM 2755 O O . HIS A 1 339 ? 19.025 -4.529 -1.266 1.00 80.94 339 HIS A O 1
ATOM 2761 N N . SER A 1 340 ? 16.872 -4.373 -0.604 1.00 83.56 340 SER A N 1
ATOM 2762 C CA . SER A 1 340 ? 16.745 -2.921 -0.754 1.00 83.56 340 SER A CA 1
ATOM 2763 C C . SER A 1 340 ? 17.354 -2.385 -2.048 1.00 83.56 340 SER A C 1
ATOM 2765 O O . SER A 1 340 ? 18.222 -1.502 -2.053 1.00 83.56 340 SER A O 1
ATOM 2767 N N . SER A 1 341 ? 16.951 -2.982 -3.173 1.00 88.25 341 SER A N 1
ATOM 2768 C CA . SER A 1 341 ? 17.478 -2.609 -4.485 1.00 88.25 341 SER A CA 1
ATOM 2769 C C . SER A 1 341 ? 17.150 -1.154 -4.820 1.00 88.25 341 SER A C 1
ATOM 2771 O O . SER A 1 341 ? 17.998 -0.456 -5.358 1.00 88.25 341 SER A O 1
ATOM 2773 N N . MET A 1 342 ? 15.958 -0.677 -4.454 1.00 92.81 342 MET A N 1
ATOM 2774 C CA . MET A 1 342 ? 15.572 0.732 -4.571 1.00 92.81 342 MET A CA 1
ATOM 2775 C C . MET A 1 342 ? 15.580 1.372 -3.180 1.00 92.81 342 MET A C 1
ATOM 2777 O O . MET A 1 342 ? 14.557 1.402 -2.499 1.00 92.81 342 MET A O 1
ATOM 2781 N N . PHE A 1 343 ? 16.744 1.845 -2.732 1.00 93.94 343 PHE A N 1
ATOM 2782 C CA . PHE A 1 343 ? 16.884 2.445 -1.403 1.00 93.94 343 PHE A CA 1
ATOM 2783 C C . PHE A 1 343 ? 16.265 3.849 -1.380 1.00 93.94 343 PHE A C 1
ATOM 2785 O O . PHE A 1 343 ? 16.874 4.812 -1.843 1.00 93.94 343 PHE A O 1
ATOM 2792 N N . LEU A 1 344 ? 15.050 3.947 -0.838 1.00 95.12 344 LEU A N 1
ATOM 2793 C CA . LEU A 1 344 ? 14.321 5.195 -0.632 1.00 95.12 344 LEU A CA 1
ATOM 2794 C C . LEU A 1 344 ? 14.013 5.359 0.853 1.00 95.12 344 LEU A C 1
ATOM 2796 O O . LEU A 1 344 ? 13.351 4.498 1.439 1.00 95.12 344 LEU A O 1
ATOM 2800 N N . ALA A 1 345 ? 14.477 6.450 1.453 1.00 94.25 345 ALA A N 1
ATOM 2801 C CA . ALA A 1 345 ? 14.288 6.714 2.870 1.00 94.25 345 ALA A CA 1
ATOM 2802 C C . ALA A 1 345 ? 13.786 8.134 3.136 1.00 94.25 345 ALA A C 1
ATOM 2804 O O . ALA A 1 345 ? 14.064 9.058 2.373 1.00 94.25 345 ALA A O 1
ATOM 2805 N N . THR A 1 346 ? 13.065 8.300 4.241 1.00 92.69 346 THR A N 1
ATOM 2806 C CA . THR A 1 346 ? 12.618 9.598 4.745 1.00 92.69 346 THR A CA 1
ATOM 2807 C C . THR A 1 346 ? 13.148 9.866 6.146 1.00 92.69 346 THR A C 1
ATOM 2809 O O . THR A 1 346 ? 13.499 8.944 6.887 1.00 92.69 346 THR A O 1
ATOM 2812 N N . ILE A 1 347 ? 13.206 11.142 6.513 1.00 88.38 347 ILE A N 1
ATOM 2813 C CA . ILE A 1 347 ? 13.642 11.591 7.838 1.00 88.38 347 ILE A CA 1
ATOM 2814 C C . ILE A 1 347 ? 12.416 11.770 8.740 1.00 88.38 347 ILE A C 1
ATOM 2816 O O . ILE A 1 347 ? 11.423 12.367 8.330 1.00 88.38 347 ILE A O 1
ATOM 2820 N N . ASN A 1 348 ? 12.487 11.257 9.971 1.00 85.25 348 ASN A N 1
ATOM 2821 C CA . ASN A 1 348 ? 11.512 11.532 11.023 1.00 85.25 348 ASN A CA 1
ATOM 2822 C C . ASN A 1 348 ? 12.223 12.176 12.219 1.00 85.25 348 ASN A C 1
ATOM 2824 O O . ASN A 1 348 ? 12.851 11.497 13.035 1.00 85.25 348 ASN A O 1
ATOM 2828 N N . THR A 1 349 ? 12.110 13.498 12.323 1.00 79.31 349 THR A N 1
ATOM 2829 C CA . THR A 1 349 ? 12.721 14.282 13.405 1.00 79.31 349 THR A CA 1
ATOM 2830 C C . THR A 1 349 ? 12.057 14.035 14.758 1.00 79.31 349 THR A C 1
ATOM 2832 O O . THR A 1 349 ? 12.745 14.059 15.773 1.00 79.31 349 THR A O 1
ATOM 2835 N N . ILE A 1 350 ? 10.756 13.719 14.788 1.00 78.50 350 ILE A N 1
ATOM 2836 C CA . ILE A 1 350 ? 9.994 13.500 16.029 1.00 78.50 350 ILE A CA 1
ATOM 2837 C C . ILE A 1 350 ? 10.507 12.266 16.772 1.00 78.50 350 ILE A C 1
ATOM 2839 O O . ILE A 1 350 ? 10.696 12.305 17.984 1.00 78.50 350 ILE A O 1
ATOM 2843 N N . SER A 1 351 ? 10.734 11.164 16.053 1.00 79.00 351 SER A N 1
ATOM 2844 C CA . SER A 1 351 ? 11.288 9.941 16.648 1.00 79.00 351 SER A CA 1
ATOM 2845 C C . SER A 1 351 ? 12.811 9.871 16.574 1.00 79.00 351 SER A C 1
ATOM 2847 O O . SER A 1 351 ? 13.383 8.897 17.052 1.00 79.00 351 SER A O 1
ATOM 2849 N N . ASN A 1 352 ? 13.461 10.860 15.954 1.00 81.75 352 ASN A N 1
ATOM 2850 C CA . ASN A 1 352 ? 14.893 10.863 15.665 1.00 81.75 352 ASN A CA 1
ATOM 2851 C C . ASN A 1 352 ? 15.366 9.572 14.951 1.00 81.75 352 ASN A C 1
ATOM 2853 O O . ASN A 1 352 ? 16.431 9.030 15.245 1.00 81.75 352 ASN A O 1
ATOM 2857 N N . GLU A 1 353 ? 14.547 9.052 14.027 1.00 84.25 353 GLU A N 1
ATOM 2858 C CA . GLU A 1 353 ? 14.808 7.818 13.270 1.00 84.25 353 GLU A CA 1
ATOM 2859 C C . GLU A 1 353 ? 14.643 8.072 11.760 1.00 84.25 353 GLU A C 1
ATOM 2861 O O . GLU A 1 353 ? 13.871 8.927 11.326 1.00 84.25 353 GLU A O 1
ATOM 2866 N N . GLY A 1 354 ? 15.366 7.309 10.939 1.00 87.00 354 GLY A N 1
ATOM 2867 C CA . GLY A 1 354 ? 15.161 7.265 9.492 1.00 87.00 354 GLY A CA 1
ATOM 2868 C C . GLY A 1 354 ? 14.228 6.118 9.102 1.00 87.00 354 GLY A C 1
ATOM 2869 O O . GLY A 1 354 ? 14.369 5.008 9.618 1.00 87.00 354 GLY A O 1
ATOM 2870 N N . ILE A 1 355 ? 13.290 6.373 8.189 1.00 90.50 355 ILE A N 1
ATOM 2871 C CA . ILE A 1 355 ? 12.304 5.387 7.725 1.00 90.50 355 ILE A CA 1
ATOM 2872 C C . ILE A 1 355 ? 12.695 4.932 6.320 1.00 90.50 355 ILE A C 1
ATOM 2874 O O . ILE A 1 355 ? 12.758 5.753 5.411 1.00 90.50 355 ILE A O 1
ATOM 2878 N N . ILE A 1 356 ? 12.938 3.634 6.126 1.00 90.81 356 ILE A N 1
ATOM 2879 C CA . ILE A 1 356 ? 13.282 3.061 4.818 1.00 90.81 356 ILE A CA 1
ATOM 2880 C C . ILE A 1 356 ? 12.017 2.453 4.202 1.00 90.81 356 ILE A C 1
ATOM 2882 O O . ILE A 1 356 ? 11.433 1.523 4.747 1.00 90.81 356 ILE A O 1
ATOM 2886 N N . TRP A 1 357 ? 11.595 2.972 3.052 1.00 88.94 357 TRP A N 1
ATOM 2887 C CA . TRP A 1 357 ? 10.380 2.537 2.350 1.00 88.94 357 TRP A CA 1
ATOM 2888 C C . TRP A 1 357 ? 10.642 1.447 1.309 1.00 88.94 357 TRP A C 1
ATOM 2890 O O . TRP A 1 357 ? 9.709 0.820 0.822 1.00 88.94 357 TRP A O 1
ATOM 2900 N N . GLY A 1 358 ? 11.911 1.226 0.965 1.00 82.19 358 GLY A N 1
ATOM 2901 C CA . GLY A 1 358 ? 12.354 0.212 0.013 1.00 82.19 358 GLY A CA 1
ATOM 2902 C C . GLY A 1 358 ? 13.129 -0.937 0.653 1.00 82.19 358 GLY A C 1
ATOM 2903 O O . GLY A 1 358 ? 14.040 -1.452 0.018 1.00 82.19 358 GLY A O 1
ATOM 2904 N N . GLU A 1 359 ? 12.868 -1.278 1.920 1.00 82.38 359 GLU A N 1
ATOM 2905 C CA . GLU A 1 359 ? 13.713 -2.220 2.670 1.00 82.38 359 GLU A CA 1
ATOM 2906 C C . GLU A 1 359 ? 13.563 -3.664 2.153 1.00 82.38 359 GLU A C 1
ATOM 2908 O O . GLU A 1 359 ? 14.518 -4.244 1.631 1.00 82.38 359 GLU A O 1
ATOM 2913 N N . GLU A 1 360 ? 12.345 -4.212 2.199 1.00 81.12 360 GLU A N 1
ATOM 2914 C CA . GLU A 1 360 ? 12.042 -5.572 1.721 1.00 81.12 360 GLU A CA 1
ATOM 2915 C C . GLU A 1 360 ? 11.662 -5.624 0.237 1.00 81.12 360 GLU A C 1
ATOM 2917 O O . GLU A 1 360 ? 11.861 -6.633 -0.443 1.00 81.12 360 GLU A O 1
ATOM 2922 N N . LYS A 1 361 ? 11.060 -4.547 -0.270 1.00 86.06 361 LYS A N 1
ATOM 2923 C CA . LYS A 1 361 ? 10.445 -4.492 -1.594 1.00 86.06 361 LYS A CA 1
ATOM 2924 C C . LYS A 1 361 ? 10.696 -3.137 -2.256 1.00 86.06 361 LYS A C 1
ATOM 2926 O O . LYS A 1 361 ? 10.709 -2.136 -1.549 1.00 86.06 361 LYS A O 1
ATOM 2931 N N . PRO A 1 362 ? 10.818 -3.071 -3.591 1.00 91.38 362 PRO A N 1
ATOM 2932 C CA . PRO A 1 362 ? 10.744 -4.190 -4.532 1.00 91.38 362 PRO A CA 1
ATOM 2933 C C . PRO A 1 362 ? 11.987 -5.090 -4.483 1.00 91.38 362 PRO A C 1
ATOM 2935 O O . PRO A 1 362 ? 13.086 -4.644 -4.157 1.00 91.38 362 PRO A O 1
ATOM 2938 N N . SER A 1 363 ? 1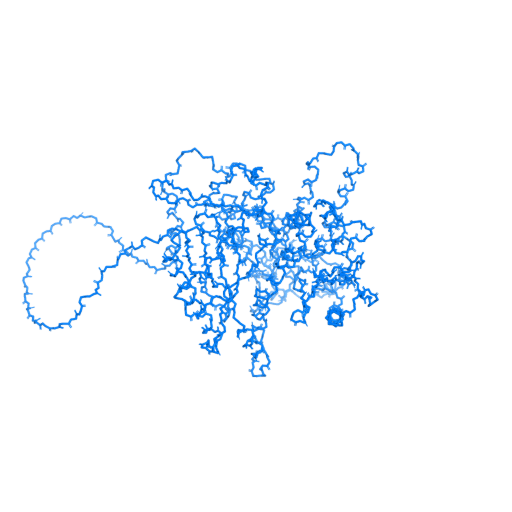1.815 -6.362 -4.857 1.00 89.88 363 SER A N 1
ATOM 2939 C CA . SER A 1 363 ? 12.952 -7.261 -5.082 1.00 89.88 363 SER A CA 1
ATOM 2940 C C . SER A 1 363 ? 13.780 -6.782 -6.275 1.00 89.88 363 SER A C 1
ATOM 2942 O O . SER A 1 363 ? 13.266 -6.088 -7.155 1.00 89.88 363 SER A O 1
ATOM 2944 N N . LYS A 1 364 ? 15.044 -7.203 -6.367 1.00 90.19 364 LYS A N 1
ATOM 2945 C CA . LYS A 1 364 ? 15.930 -6.810 -7.475 1.00 90.19 364 LYS A CA 1
ATOM 2946 C C . LYS A 1 364 ? 15.332 -7.032 -8.866 1.00 90.19 364 LYS 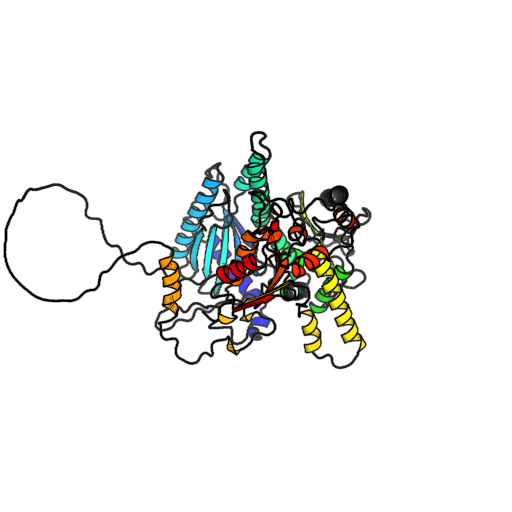A C 1
ATOM 2948 O O . LYS A 1 364 ? 15.453 -6.166 -9.726 1.00 90.19 364 LYS A O 1
ATOM 2953 N N . VAL A 1 365 ? 14.687 -8.178 -9.090 1.00 89.94 365 VAL A N 1
ATOM 2954 C CA . VAL A 1 365 ? 14.067 -8.507 -10.386 1.00 89.94 365 VAL A CA 1
ATOM 2955 C C . VAL A 1 365 ? 12.959 -7.510 -10.713 1.00 89.94 365 VAL A C 1
ATOM 2957 O O . VAL A 1 365 ? 12.893 -6.996 -11.828 1.00 89.94 365 VAL A O 1
ATOM 2960 N N . VAL A 1 366 ? 12.129 -7.180 -9.722 1.00 92.94 366 VAL A N 1
ATOM 2961 C CA . VAL A 1 366 ? 11.059 -6.200 -9.898 1.00 92.94 366 VAL A CA 1
ATOM 2962 C C . VAL A 1 366 ? 11.633 -4.794 -10.079 1.00 92.94 366 VAL A C 1
ATOM 2964 O O . VAL A 1 366 ? 11.193 -4.085 -10.974 1.00 92.94 366 VAL A O 1
ATOM 2967 N N . ALA A 1 367 ? 12.657 -4.406 -9.318 1.00 94.38 367 ALA A N 1
ATOM 2968 C CA . ALA A 1 367 ? 13.334 -3.117 -9.452 1.00 94.38 367 ALA A CA 1
ATOM 2969 C C . ALA A 1 367 ? 13.894 -2.888 -10.867 1.00 94.38 367 ALA A C 1
ATOM 2971 O O . ALA A 1 367 ? 13.680 -1.831 -11.461 1.00 94.38 367 ALA A O 1
ATOM 2972 N N . ILE A 1 368 ? 14.556 -3.903 -11.435 1.00 93.50 368 ILE A N 1
ATOM 2973 C CA . ILE A 1 368 ? 15.052 -3.865 -12.818 1.00 93.50 368 ILE A CA 1
ATOM 2974 C C . ILE A 1 368 ? 13.881 -3.746 -13.797 1.00 93.50 368 ILE A C 1
ATOM 2976 O O . ILE A 1 368 ? 13.913 -2.887 -14.674 1.00 93.50 368 ILE A O 1
ATOM 2980 N N . ARG A 1 369 ? 12.816 -4.539 -13.615 1.00 94.25 369 ARG A N 1
ATOM 2981 C CA . ARG A 1 369 ? 11.616 -4.467 -14.463 1.00 94.25 369 ARG A CA 1
ATOM 2982 C C . ARG A 1 369 ? 10.988 -3.071 -14.455 1.00 94.25 369 ARG A C 1
ATOM 2984 O O . ARG A 1 369 ? 10.661 -2.559 -15.519 1.00 94.25 369 ARG A O 1
ATOM 2991 N N . ILE A 1 370 ? 10.856 -2.434 -13.289 1.00 96.12 370 ILE A N 1
ATOM 2992 C CA . ILE A 1 370 ? 10.348 -1.056 -13.181 1.00 96.12 370 ILE A CA 1
ATOM 2993 C C . ILE A 1 370 ? 11.222 -0.105 -14.009 1.00 96.12 370 ILE A C 1
ATOM 2995 O O . ILE A 1 370 ? 10.691 0.718 -14.754 1.00 96.12 370 ILE A O 1
ATOM 2999 N N . LYS A 1 371 ? 12.551 -0.220 -13.893 1.00 96.19 371 LYS A N 1
ATOM 3000 C CA . LYS A 1 371 ? 13.501 0.631 -14.618 1.00 96.19 371 LYS A CA 1
ATOM 3001 C C . LYS A 1 371 ? 13.378 0.468 -16.133 1.00 96.19 371 LYS A C 1
ATOM 3003 O O . LYS A 1 371 ? 13.324 1.471 -16.841 1.00 96.19 371 LYS A O 1
ATOM 3008 N N . GLU A 1 372 ? 13.288 -0.764 -16.626 1.00 95.94 372 GLU A N 1
ATOM 3009 C CA . GLU A 1 372 ? 13.132 -1.033 -18.062 1.00 95.94 372 GLU A CA 1
ATOM 3010 C C . GLU A 1 372 ? 11.770 -0.562 -18.595 1.00 95.94 372 GLU A C 1
ATOM 3012 O O . GLU A 1 372 ? 11.710 0.081 -19.643 1.00 95.94 372 GLU A O 1
ATOM 3017 N N . LEU A 1 373 ? 10.684 -0.760 -17.839 1.00 96.62 373 LEU A N 1
ATOM 3018 C CA . LEU A 1 373 ? 9.369 -0.210 -18.191 1.00 96.62 373 LEU A CA 1
ATOM 3019 C C . LEU A 1 373 ? 9.382 1.324 -18.230 1.00 96.62 373 LEU A C 1
ATOM 3021 O O . LEU A 1 373 ? 8.784 1.923 -19.124 1.00 96.62 373 LEU A O 1
ATOM 3025 N N . ALA A 1 374 ? 10.073 1.971 -17.287 1.00 97.56 374 ALA A N 1
ATOM 3026 C CA . ALA A 1 374 ? 10.207 3.423 -17.259 1.00 97.56 374 ALA A CA 1
ATOM 3027 C C . ALA A 1 374 ? 10.998 3.944 -18.471 1.00 97.56 374 ALA A C 1
ATOM 3029 O O . ALA A 1 374 ? 10.559 4.901 -19.108 1.00 97.56 374 ALA A O 1
ATOM 3030 N N . LYS A 1 375 ? 12.108 3.290 -18.845 1.00 96.81 375 LYS A N 1
ATOM 3031 C CA . LYS A 1 375 ? 12.864 3.617 -20.069 1.00 96.81 375 LYS A CA 1
ATOM 3032 C C . LYS A 1 375 ? 11.994 3.489 -21.319 1.00 96.81 375 LYS A C 1
ATOM 3034 O O . LYS A 1 375 ? 11.884 4.449 -22.077 1.00 96.81 375 LYS A O 1
ATOM 3039 N N . ALA A 1 376 ? 11.309 2.356 -21.483 1.00 95.81 376 ALA A N 1
ATOM 3040 C CA . ALA A 1 376 ? 10.425 2.119 -22.623 1.00 95.81 376 ALA A CA 1
ATOM 3041 C C . ALA A 1 376 ? 9.283 3.150 -22.701 1.00 95.81 376 ALA A C 1
ATOM 3043 O O . ALA A 1 376 ? 8.921 3.608 -23.787 1.00 95.81 376 ALA A O 1
ATOM 3044 N N . ALA A 1 377 ? 8.732 3.556 -21.551 1.00 95.50 377 ALA A N 1
ATOM 3045 C CA . ALA A 1 377 ? 7.714 4.596 -21.479 1.00 95.50 377 ALA A CA 1
ATOM 3046 C C . ALA A 1 377 ? 8.254 5.965 -21.928 1.00 95.50 377 ALA A C 1
ATOM 3048 O O . ALA A 1 377 ? 7.592 6.639 -22.717 1.00 95.50 377 ALA A O 1
ATOM 3049 N N . ILE A 1 378 ? 9.453 6.360 -21.485 1.00 95.50 378 ILE A N 1
ATOM 3050 C CA . ILE A 1 378 ? 10.088 7.617 -21.913 1.00 95.50 378 ILE A CA 1
ATOM 3051 C C . ILE A 1 378 ? 10.403 7.598 -23.410 1.00 95.50 378 ILE A C 1
ATOM 3053 O O . ILE A 1 378 ? 10.017 8.528 -24.110 1.00 95.50 378 ILE A O 1
ATOM 3057 N N . GLU A 1 379 ? 10.980 6.515 -23.931 1.00 93.62 379 GLU A N 1
ATOM 3058 C CA . GLU A 1 379 ? 11.225 6.376 -25.372 1.00 93.62 379 GLU A CA 1
ATOM 3059 C C . GLU A 1 379 ? 9.933 6.448 -26.197 1.00 93.62 379 GLU A C 1
ATOM 3061 O O . GLU A 1 379 ? 9.913 7.000 -27.299 1.00 93.62 379 GLU A O 1
ATOM 3066 N N . CYS A 1 380 ? 8.836 5.883 -25.682 1.00 91.62 380 CYS A N 1
ATOM 3067 C CA . CYS A 1 380 ? 7.527 5.985 -26.318 1.00 91.62 380 CYS A CA 1
ATOM 3068 C C . CYS A 1 380 ? 7.045 7.440 -26.361 1.00 91.62 380 CYS A C 1
ATOM 3070 O O . CYS A 1 380 ? 6.547 7.879 -27.398 1.00 91.62 380 CYS A O 1
ATOM 3072 N N . VAL A 1 381 ? 7.195 8.187 -25.264 1.00 91.81 381 VAL A N 1
ATOM 3073 C CA . VAL A 1 381 ? 6.826 9.610 -25.196 1.00 91.81 381 VAL A CA 1
ATOM 3074 C C . VAL A 1 381 ? 7.684 10.443 -26.141 1.00 91.81 381 VAL A C 1
ATOM 3076 O O . VAL A 1 381 ? 7.131 11.230 -26.905 1.00 91.81 381 VAL A O 1
ATOM 3079 N N . ASP A 1 382 ? 8.997 10.224 -26.158 1.00 91.06 382 ASP A N 1
ATOM 3080 C CA . ASP A 1 382 ? 9.910 10.928 -27.057 1.00 91.06 382 ASP A CA 1
ATOM 3081 C C . ASP A 1 382 ? 9.505 10.698 -28.517 1.00 91.06 382 ASP A C 1
ATOM 3083 O O . ASP A 1 382 ? 9.347 11.654 -29.273 1.00 91.06 382 ASP A O 1
ATOM 3087 N N . LYS A 1 383 ? 9.215 9.450 -28.913 1.00 89.19 383 LYS A N 1
ATOM 3088 C CA . LYS A 1 383 ? 8.726 9.126 -30.267 1.00 89.19 383 LYS A CA 1
ATOM 3089 C C . LYS A 1 383 ? 7.411 9.831 -30.614 1.00 89.19 383 LYS A C 1
ATOM 3091 O O . LYS A 1 383 ? 7.243 10.241 -31.760 1.00 89.19 383 LYS A O 1
ATOM 3096 N N . ILE A 1 384 ? 6.480 9.949 -29.664 1.00 87.44 384 ILE A N 1
ATOM 3097 C CA . ILE A 1 384 ? 5.208 10.666 -29.865 1.00 87.44 384 ILE A CA 1
ATOM 3098 C C . ILE A 1 384 ? 5.479 12.158 -30.094 1.00 87.44 384 ILE A C 1
ATOM 3100 O O . ILE A 1 384 ? 4.934 12.744 -31.026 1.00 87.44 384 ILE A O 1
ATOM 3104 N N . ILE A 1 385 ? 6.357 12.760 -29.286 1.00 85.12 385 ILE A N 1
ATOM 3105 C CA . ILE A 1 385 ? 6.708 14.182 -29.387 1.00 85.12 385 ILE A CA 1
ATOM 3106 C C . ILE A 1 385 ? 7.463 14.470 -30.695 1.00 85.12 385 ILE A C 1
ATOM 3108 O O . ILE A 1 385 ? 7.112 15.413 -31.404 1.00 85.12 385 ILE A O 1
ATOM 3112 N N . PHE A 1 386 ? 8.456 13.647 -31.055 1.00 85.19 386 PHE A N 1
ATOM 3113 C CA . PHE A 1 386 ? 9.284 13.835 -32.254 1.00 85.19 386 PHE A CA 1
ATOM 3114 C C . PHE A 1 386 ? 8.510 13.707 -33.569 1.00 85.19 386 PHE A C 1
ATOM 3116 O O . PHE A 1 386 ? 8.869 14.368 -34.541 1.00 85.19 386 PHE A O 1
ATOM 3123 N N . LYS A 1 387 ? 7.457 12.880 -33.627 1.00 81.75 387 LYS A N 1
ATOM 3124 C CA . LYS A 1 387 ? 6.633 12.735 -34.840 1.00 81.75 387 LYS A CA 1
ATOM 3125 C C . LYS A 1 387 ? 5.910 14.027 -35.238 1.00 81.75 387 LYS A C 1
ATOM 3127 O O . LYS A 1 387 ? 5.611 14.191 -36.418 1.00 81.75 387 LYS A O 1
ATOM 3132 N N . GLY A 1 388 ? 5.662 14.933 -34.289 1.00 69.31 388 GLY A N 1
ATOM 3133 C CA . GLY A 1 388 ? 4.922 16.173 -34.520 1.00 69.31 388 GLY A CA 1
ATOM 3134 C C . GLY A 1 388 ? 3.450 15.950 -34.912 1.00 69.31 388 GLY A C 1
ATOM 3135 O O . GLY A 1 388 ? 3.022 14.849 -35.249 1.00 69.31 388 GLY A O 1
ATOM 3136 N N . GLY A 1 389 ? 2.642 17.012 -34.860 1.00 70.06 389 GLY A N 1
ATOM 3137 C CA . GLY A 1 389 ? 1.226 16.983 -35.255 1.00 70.06 389 GLY A CA 1
ATOM 3138 C C . GLY A 1 389 ? 0.228 16.843 -34.098 1.00 70.06 389 GLY A C 1
ATOM 3139 O O . GLY A 1 389 ? 0.570 16.968 -32.922 1.00 70.06 389 GLY A O 1
ATOM 3140 N N . LYS A 1 390 ? -1.054 16.643 -34.437 1.00 71.31 390 LYS A N 1
ATOM 3141 C CA . LYS A 1 390 ? -2.139 16.506 -33.453 1.00 71.31 390 LYS A CA 1
ATOM 3142 C C . LYS A 1 390 ? -2.013 15.154 -32.750 1.00 71.31 390 LYS A C 1
ATOM 3144 O O . LYS A 1 390 ? -2.356 14.127 -33.327 1.00 71.31 390 LYS A O 1
ATOM 3149 N N . VAL A 1 391 ? -1.531 15.166 -31.511 1.00 68.81 391 VAL A N 1
ATOM 3150 C CA . VAL A 1 391 ? -1.355 13.946 -30.719 1.00 68.81 391 VAL A CA 1
ATOM 3151 C C . VAL A 1 391 ? -2.721 13.378 -30.334 1.00 68.81 391 VAL A C 1
ATOM 3153 O O . VAL A 1 391 ? -3.512 14.036 -29.655 1.00 68.81 391 VAL A O 1
ATOM 3156 N N . ASP A 1 392 ? -3.015 12.154 -30.775 1.00 73.50 392 ASP A N 1
ATOM 3157 C CA . ASP A 1 392 ? -4.193 11.423 -30.309 1.00 73.50 392 ASP A CA 1
ATOM 3158 C C . ASP A 1 392 ? -3.938 10.934 -28.875 1.00 73.50 392 ASP A C 1
ATOM 3160 O O . ASP A 1 392 ? -2.949 10.254 -28.592 1.00 73.50 392 ASP A O 1
ATOM 3164 N N . ASN A 1 393 ? -4.869 11.217 -27.960 1.00 76.00 393 ASN A N 1
ATOM 3165 C CA . ASN A 1 393 ? -4.841 10.722 -26.581 1.00 76.00 393 ASN A CA 1
ATOM 3166 C C . ASN A 1 393 ? -4.682 9.192 -26.504 1.00 76.00 393 ASN A C 1
ATOM 3168 O O . ASN A 1 393 ? -4.204 8.671 -25.494 1.00 76.00 393 ASN A O 1
ATOM 3172 N N . LYS A 1 394 ? -5.070 8.452 -27.553 1.00 78.38 394 LYS A N 1
ATOM 3173 C CA . LYS A 1 394 ? -4.855 7.000 -27.642 1.00 78.38 394 LYS A CA 1
ATOM 3174 C C . LYS A 1 394 ? -3.379 6.597 -27.628 1.00 78.38 394 LYS A C 1
ATOM 3176 O O . LYS A 1 394 ? -3.079 5.504 -27.151 1.00 78.38 394 LYS A O 1
ATOM 3181 N N . GLU A 1 395 ? -2.463 7.438 -28.103 1.00 80.62 395 GLU A N 1
ATOM 3182 C CA . GLU A 1 395 ? -1.033 7.107 -28.108 1.00 80.62 395 GLU A CA 1
ATOM 3183 C C . GLU A 1 395 ? -0.454 7.101 -26.690 1.00 80.62 395 GLU A C 1
ATOM 3185 O O . GLU A 1 395 ? 0.228 6.149 -26.313 1.00 80.62 395 GLU A O 1
ATOM 3190 N N . PHE A 1 396 ? -0.827 8.072 -25.849 1.00 84.19 396 PHE A N 1
ATOM 3191 C CA . PHE A 1 396 ? -0.411 8.107 -24.441 1.00 84.19 396 PHE A CA 1
ATOM 3192 C C . PHE A 1 396 ? -1.021 6.986 -23.596 1.00 84.19 396 PHE A C 1
ATOM 3194 O O . PHE A 1 396 ? -0.423 6.574 -22.602 1.00 84.19 396 PHE A O 1
ATOM 3201 N N . LYS A 1 397 ? -2.173 6.427 -23.995 1.00 87.25 397 LYS A N 1
ATOM 3202 C CA . LYS A 1 397 ? -2.743 5.253 -23.311 1.00 87.25 397 LYS A CA 1
ATOM 3203 C C . LYS A 1 397 ? -1.808 4.043 -23.353 1.00 87.25 397 LYS A C 1
ATOM 3205 O O . LYS A 1 397 ? -1.872 3.221 -22.444 1.00 87.25 397 LYS A O 1
ATOM 3210 N N . ARG A 1 398 ? -0.911 3.951 -24.345 1.00 89.06 398 ARG A N 1
ATOM 3211 C CA . ARG A 1 398 ? 0.084 2.868 -24.445 1.00 89.06 398 ARG A CA 1
ATOM 3212 C C . ARG A 1 398 ? 1.046 2.832 -23.260 1.00 89.06 398 ARG A C 1
ATOM 3214 O O . ARG A 1 398 ? 1.507 1.755 -22.908 1.00 89.06 398 ARG A O 1
ATOM 3221 N N . LEU A 1 399 ? 1.283 3.970 -22.601 1.00 92.75 399 LEU A N 1
ATOM 3222 C CA . LEU A 1 399 ? 2.115 4.039 -21.394 1.00 92.75 399 LEU A CA 1
ATOM 3223 C C . LEU A 1 399 ? 1.555 3.193 -20.244 1.00 92.75 399 LEU A C 1
ATOM 3225 O O . LEU A 1 399 ? 2.307 2.785 -19.365 1.00 92.75 399 LEU A O 1
ATOM 3229 N N . PHE A 1 400 ? 0.248 2.927 -20.262 1.00 93.44 400 PHE A N 1
ATOM 3230 C CA . PHE A 1 400 ? -0.480 2.159 -19.256 1.00 93.44 400 PHE A CA 1
ATOM 3231 C C . PHE A 1 400 ? -0.831 0.744 -19.746 1.00 93.44 400 PHE A C 1
ATOM 3233 O O . PHE A 1 400 ? -1.747 0.123 -19.218 1.00 93.44 400 PHE A O 1
ATOM 3240 N N . ILE A 1 401 ? -0.161 0.233 -20.781 1.00 91.12 401 ILE A N 1
ATOM 3241 C CA . ILE A 1 401 ? -0.351 -1.143 -21.255 1.00 91.12 401 ILE A CA 1
ATOM 3242 C C . ILE A 1 401 ? 0.881 -1.950 -20.872 1.00 91.12 401 ILE A C 1
ATOM 3244 O O . ILE A 1 401 ? 1.993 -1.622 -21.280 1.00 91.12 401 ILE A O 1
ATOM 3248 N N . THR A 1 402 ? 0.675 -3.014 -20.099 1.00 91.44 402 THR A N 1
ATOM 3249 C CA . THR A 1 402 ? 1.758 -3.901 -19.679 1.00 91.44 402 THR A CA 1
ATOM 3250 C C . THR A 1 402 ? 2.091 -4.942 -20.753 1.00 91.44 402 THR A C 1
ATOM 3252 O O . THR A 1 402 ? 1.174 -5.536 -21.333 1.00 91.44 402 THR A O 1
ATOM 3255 N N . PRO A 1 403 ? 3.380 -5.191 -21.049 1.00 91.94 403 PRO A N 1
ATOM 3256 C CA . PRO A 1 403 ? 3.778 -6.313 -21.889 1.00 91.94 403 PRO A CA 1
ATOM 3257 C C . PRO A 1 403 ? 3.565 -7.634 -21.135 1.00 91.94 403 PRO A C 1
ATOM 3259 O O . PRO A 1 403 ? 4.095 -7.844 -20.044 1.00 91.94 403 PRO A O 1
ATOM 3262 N N . LEU A 1 404 ? 2.786 -8.543 -21.730 1.00 91.12 404 LEU A N 1
ATOM 3263 C CA . LEU A 1 404 ? 2.456 -9.844 -21.129 1.00 91.12 404 LEU A CA 1
ATOM 3264 C C . LEU A 1 404 ? 3.414 -10.978 -21.521 1.00 91.12 404 LEU A C 1
ATOM 3266 O O . LEU A 1 404 ? 3.219 -12.110 -21.092 1.00 91.12 404 LEU A O 1
ATOM 3270 N N . GLN A 1 405 ? 4.411 -10.692 -22.360 1.00 89.56 405 GLN A N 1
ATOM 3271 C CA . GLN A 1 405 ? 5.346 -11.694 -22.886 1.00 89.56 405 GLN A CA 1
ATOM 3272 C C . GLN A 1 405 ? 6.329 -12.192 -21.820 1.00 89.56 405 GLN A C 1
ATOM 3274 O O . GLN A 1 405 ? 6.752 -13.338 -21.881 1.00 89.56 405 GLN A O 1
ATOM 3279 N N . ASP A 1 406 ? 6.631 -11.361 -20.821 1.00 86.94 406 ASP A N 1
ATOM 3280 C CA . ASP A 1 406 ? 7.624 -11.652 -19.779 1.00 86.94 406 ASP A CA 1
ATOM 3281 C C . ASP A 1 406 ? 7.055 -12.453 -18.590 1.00 86.94 406 ASP A C 1
ATOM 3283 O O . ASP A 1 406 ? 7.662 -12.488 -17.519 1.00 86.94 406 ASP A O 1
ATOM 3287 N N . TYR A 1 407 ? 5.850 -13.012 -18.721 1.00 93.12 407 TYR A N 1
ATOM 3288 C CA . TYR A 1 407 ? 5.212 -13.840 -17.695 1.00 93.12 407 TYR A CA 1
ATOM 3289 C C . TYR A 1 407 ? 5.147 -15.288 -18.164 1.00 93.12 407 TYR A C 1
ATOM 3291 O O . TYR A 1 407 ? 4.733 -15.544 -19.290 1.00 93.12 407 TYR A O 1
ATOM 3299 N N . ASP A 1 408 ? 5.478 -16.231 -17.283 1.00 93.75 408 ASP A N 1
ATOM 3300 C CA . ASP A 1 408 ? 5.443 -17.668 -17.582 1.00 93.75 408 ASP A CA 1
ATOM 3301 C C . ASP A 1 408 ? 4.004 -18.191 -17.707 1.00 93.75 408 ASP A C 1
ATOM 3303 O O . ASP A 1 408 ? 3.722 -19.134 -18.449 1.00 93.75 408 ASP A O 1
ATOM 3307 N N . ALA A 1 409 ? 3.068 -17.582 -16.976 1.00 95.19 409 ALA A N 1
ATOM 3308 C CA . ALA A 1 409 ? 1.646 -17.867 -17.098 1.00 95.19 409 ALA A CA 1
ATOM 3309 C C . ALA A 1 409 ? 0.793 -16.626 -16.823 1.00 95.19 409 ALA A C 1
ATOM 3311 O O . ALA A 1 409 ? 1.170 -15.753 -16.037 1.00 95.19 409 ALA A O 1
ATOM 3312 N N . ILE A 1 410 ? -0.382 -16.576 -17.447 1.00 97.00 410 ILE A N 1
ATOM 3313 C CA . ILE A 1 410 ? -1.405 -15.554 -17.227 1.00 97.00 410 ILE A CA 1
ATOM 3314 C C . ILE A 1 410 ? -2.674 -16.233 -16.715 1.00 97.00 410 ILE A C 1
ATOM 3316 O O . ILE A 1 410 ? -3.273 -17.062 -17.398 1.00 97.00 410 ILE A O 1
ATOM 3320 N N . ILE A 1 411 ? -3.100 -15.865 -15.513 1.00 97.06 411 ILE A N 1
ATOM 3321 C CA . ILE A 1 411 ? -4.345 -16.326 -14.898 1.00 97.06 411 ILE A CA 1
ATOM 3322 C C . ILE A 1 411 ? -5.424 -15.305 -15.254 1.00 97.06 411 ILE A C 1
ATOM 3324 O O . ILE A 1 411 ? -5.363 -14.161 -14.807 1.00 97.06 411 ILE A O 1
ATOM 3328 N N . HIS A 1 412 ? -6.401 -15.694 -16.065 1.00 96.62 412 HIS A N 1
ATOM 3329 C CA . HIS A 1 412 ? -7.535 -14.850 -16.427 1.00 96.62 412 HIS A CA 1
ATOM 3330 C C . HIS A 1 412 ? -8.637 -14.971 -15.376 1.00 96.62 412 HIS A C 1
ATOM 3332 O O . HIS A 1 412 ? -9.010 -16.076 -14.979 1.00 96.62 412 HIS A O 1
ATOM 3338 N N . LEU A 1 413 ? -9.161 -13.829 -14.942 1.00 95.38 413 LEU A N 1
ATOM 3339 C CA . LEU A 1 413 ? -10.202 -13.735 -13.926 1.00 95.38 413 LEU A CA 1
ATOM 3340 C C . LEU A 1 413 ? -11.532 -13.375 -14.576 1.00 95.38 413 LEU A C 1
ATOM 3342 O O . LEU A 1 413 ? -11.567 -12.547 -15.485 1.00 95.38 413 LEU A O 1
ATOM 3346 N N . ASN A 1 414 ? -12.621 -13.921 -14.044 1.00 91.69 414 ASN A N 1
ATOM 3347 C CA . ASN A 1 414 ?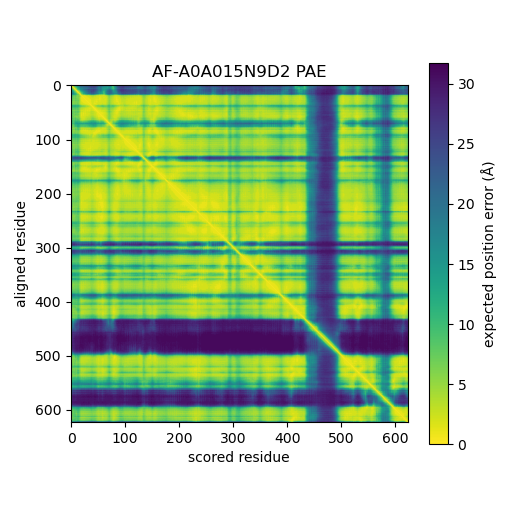 -13.975 -13.585 -14.456 1.00 91.69 414 ASN A CA 1
ATOM 3348 C C . ASN A 1 414 ? -14.321 -12.139 -14.041 1.00 91.69 414 ASN A C 1
ATOM 3350 O O . ASN A 1 414 ? -14.517 -11.877 -12.846 1.00 91.69 414 ASN A O 1
ATOM 3354 N N . PRO A 1 415 ? -14.484 -11.195 -14.991 1.00 89.62 415 PRO A N 1
ATOM 3355 C CA . PRO A 1 415 ? -14.738 -9.793 -14.664 1.00 89.62 415 PRO A CA 1
ATOM 3356 C C . PRO A 1 415 ? -16.028 -9.557 -13.864 1.00 89.62 415 PRO A C 1
ATOM 3358 O O . PRO A 1 415 ? -16.106 -8.591 -13.107 1.00 89.62 415 PRO A O 1
ATOM 3361 N N . ASN A 1 416 ? -17.018 -10.457 -13.962 1.00 84.94 416 ASN A N 1
ATOM 3362 C CA . ASN A 1 416 ? -18.262 -10.385 -13.181 1.00 84.94 416 ASN A CA 1
ATOM 3363 C C . ASN A 1 416 ? -18.061 -10.605 -11.678 1.00 84.94 416 ASN A C 1
ATOM 3365 O O . ASN A 1 416 ? -18.973 -10.359 -10.894 1.00 84.94 416 ASN A O 1
ATOM 3369 N N . LEU A 1 417 ? -16.922 -11.140 -11.254 1.00 86.94 417 LEU A N 1
ATOM 3370 C CA . LEU A 1 417 ? -16.643 -11.383 -9.839 1.00 86.94 417 LEU A CA 1
ATOM 3371 C C . LEU A 1 417 ? -15.600 -10.412 -9.287 1.00 86.94 417 LEU A C 1
ATOM 3373 O O . LEU A 1 417 ? -15.451 -10.297 -8.075 1.00 86.94 417 LEU A O 1
ATOM 3377 N N . CYS A 1 418 ? -14.939 -9.652 -10.158 1.00 88.94 418 CYS A N 1
ATOM 3378 C CA . CYS A 1 418 ? -13.984 -8.622 -9.785 1.00 88.94 418 CYS A CA 1
ATOM 3379 C C . CYS A 1 418 ? -14.717 -7.354 -9.309 1.00 88.94 418 CYS A C 1
ATOM 3381 O O . CYS A 1 418 ? -15.176 -6.538 -10.113 1.00 88.94 418 CYS A O 1
ATOM 3383 N N . THR A 1 419 ? -14.783 -7.134 -7.991 1.00 88.06 419 THR A N 1
ATOM 3384 C CA . THR A 1 419 ? -15.503 -5.991 -7.387 1.00 88.06 419 THR A CA 1
ATOM 3385 C C . THR A 1 419 ? -14.935 -4.630 -7.805 1.00 88.06 419 THR A C 1
ATOM 3387 O O . THR A 1 419 ? -15.651 -3.625 -7.784 1.00 88.06 419 THR A O 1
ATOM 3390 N N . ARG A 1 420 ? -13.667 -4.586 -8.233 1.00 89.50 420 ARG A N 1
ATOM 3391 C CA . ARG A 1 420 ? -12.984 -3.398 -8.767 1.00 89.50 420 ARG A CA 1
ATOM 3392 C C . ARG A 1 420 ? -12.969 -3.303 -10.297 1.00 89.50 420 ARG A C 1
ATOM 3394 O O . ARG A 1 420 ? -12.386 -2.354 -10.804 1.00 89.50 420 ARG A O 1
ATOM 3401 N N . TYR A 1 421 ? -13.592 -4.206 -11.063 1.00 88.94 421 TYR A N 1
ATOM 3402 C CA . TYR A 1 421 ? -13.467 -4.204 -12.537 1.00 88.94 421 TYR A CA 1
ATOM 3403 C C . TYR A 1 421 ? -13.903 -2.886 -13.198 1.00 88.94 421 TYR A C 1
ATOM 3405 O O . TYR A 1 421 ? -13.333 -2.464 -14.200 1.00 88.94 421 TYR A O 1
ATOM 3413 N N . TYR A 1 422 ? -14.845 -2.164 -12.588 1.00 84.12 422 TYR A N 1
ATOM 3414 C CA . TYR A 1 422 ? -15.236 -0.822 -13.028 1.00 84.12 422 TYR A CA 1
ATOM 3415 C C . TYR A 1 422 ? -14.089 0.203 -13.030 1.00 84.12 422 TYR A C 1
ATOM 3417 O O . TYR A 1 422 ? -14.171 1.214 -13.719 1.00 84.12 422 TYR A O 1
ATOM 3425 N N . GLN A 1 423 ? -13.022 -0.048 -12.272 1.00 88.31 423 GLN A N 1
ATOM 3426 C CA . GLN A 1 423 ? -11.820 0.776 -12.208 1.00 88.31 423 GLN A CA 1
ATOM 3427 C C . GLN A 1 423 ? -10.814 0.443 -13.315 1.00 88.31 423 GLN A C 1
ATOM 3429 O O . GLN A 1 423 ? -9.813 1.148 -13.420 1.00 88.31 423 GLN A O 1
ATOM 3434 N N . ASN A 1 424 ? -11.042 -0.587 -14.140 1.00 89.25 424 ASN A N 1
ATOM 3435 C CA . ASN A 1 424 ? -10.138 -0.982 -15.224 1.00 89.25 424 ASN A CA 1
ATOM 3436 C C . ASN A 1 424 ? -9.872 0.187 -16.201 1.00 89.25 424 ASN A C 1
ATOM 3438 O O . ASN A 1 424 ? -10.651 1.134 -16.297 1.00 89.25 424 ASN A O 1
ATOM 3442 N N . LEU A 1 425 ? -8.750 0.157 -16.925 1.00 86.31 425 LEU A N 1
ATOM 3443 C CA . LEU A 1 425 ? -8.425 1.175 -17.934 1.00 86.31 425 LEU A CA 1
ATOM 3444 C C . LEU A 1 425 ? -9.408 1.173 -19.108 1.00 86.31 425 LEU A C 1
ATOM 3446 O O . LEU A 1 425 ? -9.737 2.241 -19.624 1.00 86.31 425 LEU A O 1
ATOM 3450 N N . ASN A 1 426 ? -9.862 -0.012 -19.521 1.00 84.56 426 ASN A N 1
ATOM 3451 C CA . ASN A 1 426 ? -10.795 -0.209 -20.627 1.00 84.56 426 ASN A CA 1
ATOM 3452 C C . ASN A 1 426 ? -11.828 -1.285 -20.242 1.00 84.56 426 ASN A C 1
ATOM 3454 O O . ASN A 1 426 ? -11.773 -2.397 -20.769 1.00 84.56 426 ASN A O 1
ATOM 3458 N N . PRO A 1 427 ? -12.744 -0.995 -19.302 1.00 84.12 427 PRO A N 1
ATOM 3459 C CA . PRO A 1 427 ? -13.721 -1.980 -18.876 1.00 84.12 427 PRO A CA 1
ATOM 3460 C C . PRO A 1 427 ? -14.739 -2.245 -19.986 1.00 84.12 427 PRO A C 1
ATOM 3462 O O . PRO A 1 427 ? -15.263 -1.304 -20.595 1.00 84.12 427 PRO A O 1
ATOM 3465 N N . ASP A 1 428 ? -15.063 -3.516 -20.217 1.00 83.31 428 ASP A N 1
ATOM 3466 C CA . ASP A 1 428 ? -16.162 -3.867 -21.109 1.00 83.31 428 ASP A CA 1
ATOM 3467 C C . ASP A 1 428 ? -17.506 -3.608 -20.411 1.00 83.31 428 ASP A C 1
ATOM 3469 O O . ASP A 1 428 ? -17.775 -4.074 -19.302 1.00 83.31 428 ASP A O 1
ATOM 3473 N N . LYS A 1 429 ? -18.356 -2.833 -21.089 1.00 77.44 429 LYS A N 1
ATOM 3474 C CA . LYS A 1 429 ? -19.671 -2.428 -20.594 1.00 77.44 429 LYS A CA 1
ATOM 3475 C C . LYS A 1 429 ? -20.644 -3.595 -20.460 1.00 77.44 429 LYS A C 1
ATOM 3477 O O . LYS A 1 429 ? -21.627 -3.449 -19.740 1.00 77.44 429 LYS A O 1
ATOM 3482 N N . SER A 1 430 ? -20.398 -4.713 -21.141 1.00 79.81 430 SER A N 1
ATOM 3483 C CA . SER A 1 430 ? -21.232 -5.918 -21.054 1.00 79.81 430 SER A CA 1
ATOM 3484 C C . SER A 1 430 ? -21.301 -6.495 -19.631 1.00 79.81 430 SER A C 1
ATOM 3486 O O . SER A 1 430 ? -22.340 -7.021 -19.236 1.00 79.81 430 SER A O 1
ATOM 3488 N N . TYR A 1 431 ? -20.235 -6.316 -18.842 1.00 75.06 431 TYR A N 1
ATOM 3489 C CA . TYR A 1 431 ? -20.123 -6.777 -17.452 1.00 75.06 431 TYR A CA 1
ATOM 3490 C C . TYR A 1 431 ? -20.786 -5.847 -16.426 1.00 75.06 431 TYR A C 1
ATOM 3492 O O . TYR A 1 431 ? -20.818 -6.146 -15.229 1.00 75.06 431 TYR A O 1
ATOM 3500 N N . PHE A 1 432 ? -21.312 -4.706 -16.873 1.00 73.44 432 PHE A N 1
ATOM 3501 C CA . PHE A 1 432 ? -22.085 -3.804 -16.032 1.00 73.44 432 PHE A CA 1
ATOM 3502 C C . PHE A 1 432 ? -23.566 -4.061 -16.264 1.00 73.44 432 PHE A C 1
ATOM 3504 O O . PHE A 1 432 ? -24.061 -3.941 -17.385 1.00 73.44 432 PHE A O 1
ATOM 3511 N N . GLU A 1 433 ? -24.290 -4.404 -15.199 1.00 60.88 433 GLU A N 1
ATOM 3512 C CA . GLU A 1 433 ? -25.734 -4.603 -15.290 1.00 60.88 433 GLU A CA 1
ATOM 3513 C C . GLU A 1 433 ? -26.406 -3.349 -15.875 1.00 60.88 433 GLU A C 1
ATOM 3515 O O . GLU A 1 433 ? -26.286 -2.237 -15.344 1.00 60.88 433 GLU A O 1
ATOM 3520 N N . LYS A 1 434 ? -27.147 -3.522 -16.977 1.00 49.84 434 LYS A N 1
ATOM 3521 C CA . LYS A 1 434 ? -28.111 -2.516 -17.429 1.00 49.84 434 LYS A CA 1
ATOM 3522 C C . LYS A 1 434 ? -29.205 -2.447 -16.364 1.00 49.84 434 LYS A C 1
ATOM 3524 O O . LYS A 1 434 ? -29.799 -3.462 -16.031 1.00 49.84 434 LYS A O 1
ATOM 3529 N N . ASN A 1 435 ? -29.476 -1.253 -15.843 1.00 43.81 435 ASN A N 1
ATOM 3530 C CA . ASN A 1 435 ? -30.549 -0.969 -14.879 1.00 43.81 435 ASN A CA 1
ATOM 3531 C C . ASN A 1 435 ? -31.964 -1.133 -15.487 1.00 43.81 435 ASN A C 1
ATOM 3533 O O . ASN A 1 435 ? -32.793 -0.242 -15.333 1.00 43.81 435 ASN A O 1
ATOM 3537 N N . ASN A 1 436 ? -32.255 -2.247 -16.157 1.00 34.44 436 ASN A N 1
ATOM 3538 C CA . ASN A 1 436 ? -33.597 -2.589 -16.610 1.00 34.44 436 ASN A CA 1
ATOM 3539 C C . ASN A 1 436 ? -33.966 -3.942 -15.998 1.00 34.44 436 ASN A C 1
ATOM 3541 O O . ASN A 1 436 ? -33.396 -4.953 -16.376 1.00 34.44 436 ASN A O 1
ATOM 3545 N N . GLU A 1 437 ? -34.870 -3.879 -15.019 1.00 43.16 437 GLU A N 1
ATOM 3546 C CA . GLU A 1 437 ? -35.836 -4.901 -14.594 1.00 43.16 437 GLU A CA 1
ATOM 3547 C C . GLU A 1 437 ? -35.387 -6.377 -14.501 1.00 43.16 437 GLU A C 1
ATOM 3549 O O . GLU A 1 437 ? -34.959 -7.007 -15.457 1.00 43.16 437 GLU A O 1
ATOM 3554 N N . SER A 1 438 ? -35.660 -6.970 -13.331 1.00 37.69 438 SER A N 1
ATOM 3555 C CA . SER A 1 438 ? -35.547 -8.399 -12.977 1.00 37.69 438 SER A CA 1
ATOM 3556 C C . SER A 1 438 ? -34.180 -8.910 -12.476 1.00 37.69 438 SER A C 1
ATOM 3558 O O . SER A 1 438 ? -33.482 -9.686 -13.115 1.00 37.69 438 SER A O 1
ATOM 3560 N N . LEU A 1 439 ? -33.865 -8.618 -11.209 1.00 38.09 439 LEU A N 1
ATOM 3561 C CA . LEU A 1 439 ? -33.294 -9.669 -10.359 1.00 38.09 439 LEU A CA 1
ATOM 3562 C C . LEU A 1 439 ? -34.419 -10.240 -9.500 1.00 38.09 439 LEU A C 1
ATOM 3564 O O . LEU A 1 439 ? -34.816 -9.655 -8.493 1.00 38.09 439 LEU A O 1
ATOM 3568 N N . ASN A 1 440 ? -34.948 -11.380 -9.944 1.00 33.88 440 ASN A N 1
ATOM 3569 C CA . ASN A 1 440 ? -35.692 -12.287 -9.084 1.00 33.88 440 ASN A CA 1
ATOM 3570 C C . ASN A 1 440 ? -34.746 -12.815 -7.994 1.00 33.88 440 ASN A C 1
ATOM 3572 O O . ASN A 1 440 ? -33.595 -13.165 -8.260 1.00 33.88 440 ASN A O 1
ATOM 3576 N N . ASN A 1 441 ? -35.264 -12.855 -6.769 1.00 38.34 441 ASN A N 1
ATOM 3577 C CA . ASN A 1 441 ? -34.602 -13.104 -5.483 1.00 38.34 441 ASN A CA 1
ATOM 3578 C C . ASN A 1 441 ? -33.918 -14.483 -5.301 1.00 38.34 441 ASN A C 1
ATOM 3580 O O . ASN A 1 441 ? -33.734 -14.935 -4.175 1.00 38.34 441 ASN A O 1
ATOM 3584 N N . THR A 1 442 ? -33.528 -15.187 -6.363 1.00 36.88 442 THR A N 1
ATOM 3585 C CA . THR A 1 442 ? -33.064 -16.583 -6.268 1.00 36.88 442 THR A CA 1
ATOM 3586 C C . THR A 1 442 ? -31.550 -16.775 -6.355 1.00 36.88 442 THR A C 1
ATOM 3588 O O . THR A 1 442 ? -31.065 -17.805 -5.898 1.00 36.88 442 THR A O 1
ATOM 3591 N N . LYS A 1 443 ? -30.763 -15.812 -6.863 1.00 38.16 443 LYS A N 1
ATOM 3592 C CA . LYS A 1 443 ? -29.297 -15.992 -7.011 1.00 38.16 443 LYS A CA 1
ATOM 3593 C C . LYS A 1 443 ? -28.450 -15.455 -5.850 1.00 38.16 443 LYS A C 1
ATOM 3595 O O . LYS A 1 443 ? -27.350 -15.957 -5.637 1.00 38.16 443 LYS A O 1
ATOM 3600 N N . SER A 1 444 ? -28.955 -14.504 -5.064 1.00 37.47 444 SER A N 1
ATOM 3601 C CA . SER A 1 444 ? -28.244 -13.948 -3.897 1.00 37.47 444 SER A CA 1
ATOM 3602 C C . SER A 1 444 ? -28.154 -14.940 -2.728 1.00 37.47 444 SER A C 1
ATOM 3604 O O . SER A 1 444 ? -27.173 -14.939 -1.991 1.00 37.47 444 SER A O 1
ATOM 3606 N N . ASN A 1 445 ? -29.134 -15.844 -2.612 1.00 31.88 445 ASN A N 1
ATOM 3607 C CA . ASN A 1 445 ? -29.223 -16.819 -1.519 1.00 31.88 445 ASN A CA 1
ATOM 3608 C C . ASN A 1 445 ? -28.221 -17.980 -1.637 1.00 31.88 445 ASN A C 1
ATOM 3610 O O . ASN A 1 445 ? -27.981 -18.673 -0.653 1.00 31.88 445 ASN A O 1
ATOM 3614 N N . ASN A 1 446 ? -27.608 -18.197 -2.806 1.00 32.41 446 ASN A N 1
ATOM 3615 C CA . ASN A 1 446 ? -26.701 -19.332 -3.010 1.00 32.41 446 ASN A CA 1
ATOM 3616 C C . ASN A 1 446 ? -25.275 -19.082 -2.496 1.00 32.41 446 ASN A C 1
ATOM 3618 O O . ASN A 1 446 ? -24.569 -20.042 -2.220 1.00 32.41 446 ASN A O 1
ATOM 3622 N N . ILE A 1 447 ? -24.851 -17.822 -2.333 1.00 35.84 447 ILE A N 1
ATOM 3623 C CA . ILE A 1 447 ? -23.510 -17.498 -1.810 1.00 35.84 447 ILE A CA 1
ATOM 3624 C C . ILE A 1 447 ? -23.522 -17.450 -0.276 1.00 35.84 447 ILE A C 1
ATOM 3626 O O . ILE A 1 447 ? -22.593 -17.946 0.347 1.00 35.84 447 ILE A O 1
ATOM 3630 N N . LEU A 1 448 ? -24.601 -16.948 0.339 1.00 31.70 448 LEU A N 1
ATOM 3631 C CA . LEU A 1 448 ? -24.792 -17.027 1.795 1.00 31.70 448 LEU A CA 1
ATOM 3632 C C . LEU A 1 448 ? -24.928 -18.483 2.269 1.00 31.70 448 LEU A C 1
ATOM 3634 O O . LEU A 1 448 ? -24.292 -18.860 3.246 1.00 31.70 448 LEU A O 1
ATOM 3638 N N . LYS A 1 449 ? -25.622 -19.338 1.503 1.00 29.36 449 LYS A N 1
ATOM 3639 C CA . LYS A 1 449 ? -25.655 -20.787 1.768 1.00 29.36 449 LYS A CA 1
ATOM 3640 C C . LYS A 1 449 ? -24.289 -21.468 1.659 1.00 29.36 449 LYS A C 1
ATOM 3642 O O . LYS A 1 449 ? -24.071 -22.468 2.330 1.00 29.36 449 LYS A O 1
ATOM 3647 N N . LEU A 1 450 ? -23.379 -20.953 0.827 1.00 29.25 450 LEU A N 1
ATOM 3648 C CA . LEU A 1 450 ? -22.030 -21.511 0.703 1.00 29.25 450 LEU A CA 1
ATOM 3649 C C . LEU A 1 450 ? -21.179 -21.200 1.947 1.00 29.25 450 LEU A C 1
ATOM 3651 O O . LEU A 1 450 ? -20.426 -22.060 2.383 1.00 29.25 450 LEU A O 1
ATOM 3655 N N . PHE A 1 451 ? -21.374 -20.029 2.567 1.00 30.52 451 PHE A N 1
ATOM 3656 C CA . PHE A 1 451 ? -20.753 -19.684 3.853 1.00 30.52 451 PHE A CA 1
ATOM 3657 C C . PHE A 1 451 ? -21.370 -20.445 5.038 1.00 30.52 451 PHE A C 1
ATOM 3659 O O . PHE A 1 451 ? -20.646 -20.833 5.951 1.00 30.52 451 PHE A O 1
ATOM 3666 N N . GLU A 1 452 ? -22.677 -20.723 5.015 1.00 33.62 452 GLU A N 1
ATOM 3667 C CA . GLU A 1 452 ? -23.338 -21.538 6.050 1.00 33.62 452 GLU A CA 1
ATOM 3668 C C . GLU A 1 452 ? -22.939 -23.024 5.985 1.00 33.62 452 GLU A C 1
ATOM 3670 O O . GLU A 1 452 ? -22.917 -23.701 7.011 1.00 33.62 452 GLU A O 1
ATOM 3675 N N . LEU A 1 453 ? -22.574 -23.533 4.801 1.00 31.17 453 LEU A N 1
ATOM 3676 C CA . LEU A 1 453 ? -22.112 -24.914 4.611 1.00 31.17 453 LEU A CA 1
ATOM 3677 C C . LEU A 1 453 ? -20.674 -25.159 5.107 1.00 31.17 453 LEU A C 1
ATOM 3679 O O . LEU A 1 453 ? -20.318 -26.310 5.354 1.00 31.17 453 LEU A O 1
ATOM 3683 N N . GLU A 1 454 ? -19.865 -24.111 5.297 1.00 32.28 454 GLU A N 1
ATOM 3684 C CA . GLU A 1 454 ? -18.504 -24.217 5.856 1.00 32.28 454 GLU A CA 1
ATOM 3685 C C . GLU A 1 454 ? -18.472 -24.115 7.393 1.00 32.28 454 GLU A C 1
ATOM 3687 O O . GLU A 1 454 ? -17.529 -24.584 8.033 1.00 32.28 454 GLU A O 1
ATOM 3692 N N . SER A 1 455 ? -19.532 -23.592 8.017 1.00 33.47 455 SER A N 1
ATOM 3693 C CA . SER A 1 455 ? -19.754 -23.664 9.464 1.00 33.47 455 SER A CA 1
ATOM 3694 C C . SER A 1 455 ? -20.634 -24.872 9.790 1.00 33.47 455 SER A C 1
ATOM 3696 O O . SER A 1 455 ? -21.854 -24.763 9.784 1.00 33.47 455 SER A O 1
ATOM 3698 N N . GLY A 1 456 ? -20.026 -26.035 10.038 1.00 30.08 456 GLY A N 1
ATOM 3699 C CA . GLY A 1 456 ? -20.702 -27.327 10.232 1.00 30.08 456 GLY A CA 1
ATOM 3700 C C . GLY A 1 456 ? -21.744 -27.397 11.362 1.00 30.08 456 GLY A C 1
ATOM 3701 O O . GLY A 1 456 ? -21.517 -28.047 12.379 1.00 30.08 456 GLY A O 1
ATOM 3702 N N . ILE A 1 457 ? -22.920 -26.806 11.153 1.00 30.89 457 ILE A N 1
ATOM 3703 C CA . ILE A 1 457 ? -24.123 -26.979 11.970 1.00 30.89 457 ILE A CA 1
ATOM 3704 C C . ILE A 1 457 ? -25.189 -27.593 11.061 1.00 30.89 457 ILE A C 1
ATOM 3706 O O . ILE A 1 457 ? -25.977 -26.911 10.409 1.00 30.89 457 ILE A O 1
ATOM 3710 N N . SER A 1 458 ? -25.191 -28.922 10.979 1.00 27.41 458 SER A N 1
ATOM 3711 C CA . SER A 1 458 ? -26.210 -29.671 10.250 1.00 27.41 458 SER A CA 1
ATOM 3712 C C . SER A 1 458 ? -27.482 -29.797 11.096 1.00 27.41 458 SER A C 1
ATOM 3714 O O . SER A 1 458 ? -27.589 -30.711 11.914 1.00 27.41 458 SER A O 1
ATOM 3716 N N . ASN A 1 459 ? -28.474 -28.936 10.870 1.00 27.23 459 ASN A N 1
ATOM 3717 C CA . ASN A 1 459 ? -29.851 -29.246 11.257 1.00 27.23 459 ASN A CA 1
ATOM 3718 C C . ASN A 1 459 ? -30.462 -30.158 10.186 1.00 27.23 459 ASN A C 1
ATOM 3720 O O . ASN A 1 459 ? -30.841 -29.712 9.104 1.00 27.23 459 ASN A O 1
ATOM 3724 N N . ARG A 1 460 ? -30.524 -31.461 10.482 1.00 24.84 460 ARG A N 1
ATOM 3725 C CA . ARG A 1 460 ? -31.296 -32.441 9.708 1.00 24.84 460 ARG A CA 1
ATOM 3726 C C . ARG A 1 460 ? -32.787 -32.187 9.934 1.00 24.84 460 ARG A C 1
ATOM 3728 O O . ARG A 1 460 ? -33.309 -32.546 10.984 1.00 24.84 460 ARG A O 1
ATOM 3735 N N . SER A 1 461 ? -33.478 -31.636 8.943 1.00 27.88 461 SER A N 1
ATOM 3736 C CA . SER A 1 461 ? -34.927 -31.793 8.809 1.00 27.88 461 SER A CA 1
ATOM 3737 C C . SER A 1 461 ? -35.214 -32.909 7.802 1.00 27.88 461 SER A C 1
ATOM 3739 O O . SER A 1 461 ? -34.931 -32.789 6.611 1.00 27.88 461 SER A O 1
ATOM 3741 N N . ASN A 1 462 ? -35.751 -34.022 8.304 1.00 26.05 462 ASN A N 1
ATOM 3742 C CA . ASN A 1 462 ? -36.359 -35.064 7.484 1.00 26.05 462 ASN A CA 1
ATOM 3743 C C . ASN A 1 462 ? -37.716 -34.554 6.985 1.00 26.05 462 ASN A C 1
ATOM 3745 O O . ASN A 1 462 ? -38.596 -34.272 7.793 1.00 26.05 462 ASN A O 1
ATOM 3749 N N . ASN A 1 463 ? -37.887 -34.485 5.667 1.00 24.95 463 ASN A N 1
ATOM 3750 C CA . ASN A 1 463 ? -39.203 -34.536 5.040 1.00 24.95 463 ASN A CA 1
ATOM 3751 C C . ASN A 1 463 ? -39.515 -36.003 4.748 1.00 24.95 463 ASN A C 1
ATOM 3753 O O . ASN A 1 463 ? -38.714 -36.647 4.078 1.00 24.95 463 ASN A O 1
ATOM 3757 N N . ASN A 1 464 ? -40.665 -36.491 5.209 1.00 25.38 464 ASN A N 1
ATOM 3758 C CA . ASN A 1 464 ? -41.480 -37.480 4.504 1.00 25.38 464 ASN A CA 1
ATOM 3759 C C . ASN A 1 464 ? -42.914 -37.384 5.040 1.00 25.38 464 ASN A C 1
ATOM 3761 O O . ASN A 1 464 ? -43.133 -37.500 6.244 1.00 25.38 464 ASN A O 1
ATOM 3765 N N . ASN A 1 465 ? -43.848 -37.131 4.124 1.00 26.20 465 ASN A N 1
ATOM 3766 C CA . ASN A 1 465 ? -45.286 -37.158 4.358 1.00 26.20 465 ASN A CA 1
ATOM 3767 C C . ASN A 1 465 ? -45.808 -38.601 4.305 1.00 26.20 465 ASN A C 1
ATOM 3769 O O . ASN A 1 465 ? -45.366 -39.377 3.461 1.00 26.20 465 ASN A O 1
ATOM 3773 N N . ASP A 1 466 ? -46.760 -38.849 5.204 1.00 25.61 466 ASP A N 1
ATOM 3774 C CA . ASP A 1 466 ? -47.982 -39.657 5.117 1.00 25.61 466 ASP A CA 1
ATOM 3775 C C . ASP A 1 466 ? -47.934 -41.083 4.545 1.00 25.61 466 ASP A C 1
ATOM 3777 O O . ASP A 1 466 ? -47.733 -41.286 3.356 1.00 25.61 466 ASP A O 1
ATOM 3781 N N . ASP A 1 467 ? -48.270 -42.059 5.402 1.00 24.86 467 ASP A N 1
ATOM 3782 C CA . ASP A 1 467 ? -49.415 -42.951 5.163 1.00 24.86 467 ASP A CA 1
ATOM 3783 C C . ASP A 1 467 ? -49.790 -43.790 6.411 1.00 24.86 467 ASP A C 1
ATOM 3785 O O . ASP A 1 467 ? -48.978 -44.519 6.969 1.00 24.86 467 ASP A O 1
ATOM 3789 N N . ASN A 1 468 ? -51.061 -43.651 6.807 1.00 23.66 468 ASN A N 1
ATOM 3790 C CA . ASN A 1 468 ? -52.017 -44.613 7.381 1.00 23.66 468 ASN A CA 1
ATOM 3791 C C . ASN A 1 468 ? -51.671 -45.641 8.495 1.00 23.66 468 ASN A C 1
ATOM 3793 O O . ASN A 1 468 ? -50.729 -46.420 8.436 1.00 23.66 468 ASN A O 1
ATOM 3797 N N . ASN A 1 469 ? -52.687 -45.775 9.367 1.00 23.58 469 ASN A N 1
ATOM 3798 C CA . ASN A 1 469 ? -53.129 -46.933 10.165 1.00 23.58 469 ASN A CA 1
ATOM 3799 C C . ASN A 1 469 ? -52.653 -47.128 11.626 1.00 23.58 469 ASN A C 1
ATOM 3801 O O . ASN A 1 469 ? -51.619 -47.707 11.923 1.00 23.58 469 ASN A O 1
ATOM 3805 N N . SER A 1 470 ? -53.618 -46.848 12.516 1.00 23.02 470 SER A N 1
ATOM 3806 C CA . SER A 1 470 ? -54.229 -47.808 13.455 1.00 23.02 470 SER A CA 1
ATOM 3807 C C . SER A 1 470 ? -53.556 -48.129 14.809 1.00 23.02 470 SER A C 1
ATOM 3809 O O . SER A 1 470 ? -52.500 -48.740 14.876 1.00 23.02 470 SER A O 1
ATOM 3811 N N . ILE A 1 471 ? -54.354 -47.873 15.859 1.00 22.59 471 ILE A N 1
ATOM 3812 C CA . ILE A 1 471 ? -54.615 -48.712 17.050 1.00 22.59 471 ILE A CA 1
ATOM 3813 C C . ILE A 1 471 ? -53.713 -48.580 18.304 1.00 22.59 471 ILE A C 1
ATOM 3815 O O . ILE A 1 471 ? -52.523 -48.865 18.319 1.00 22.59 471 ILE A O 1
ATOM 3819 N N . SER A 1 472 ? -54.438 -48.321 19.406 1.00 23.44 472 SER A N 1
ATOM 3820 C CA . SER A 1 472 ? -54.252 -48.700 20.822 1.00 23.44 472 SER A CA 1
ATOM 3821 C C . SER A 1 472 ? -53.335 -47.894 21.754 1.00 23.44 472 SER A C 1
ATOM 3823 O O . SER A 1 472 ? -52.116 -47.977 21.710 1.00 23.44 472 SER A O 1
ATOM 3825 N N . ASN A 1 473 ? -54.005 -47.190 22.678 1.00 22.88 473 ASN A N 1
ATOM 3826 C CA . ASN A 1 473 ? -53.912 -47.304 24.141 1.00 22.88 473 ASN A CA 1
ATOM 3827 C C . ASN A 1 473 ? -52.598 -47.830 24.745 1.00 22.88 473 ASN A C 1
ATOM 3829 O O . ASN A 1 473 ? -52.278 -49.005 24.595 1.00 22.88 473 ASN A O 1
ATOM 3833 N N . ASN A 1 474 ? -51.996 -47.041 25.641 1.00 25.36 474 ASN A N 1
ATOM 3834 C CA . ASN A 1 474 ? -52.046 -47.361 27.072 1.00 25.36 474 ASN A CA 1
ATOM 3835 C C . ASN A 1 474 ? -51.580 -46.196 27.956 1.00 25.36 474 ASN A C 1
ATOM 3837 O O . ASN A 1 474 ? -50.596 -45.516 27.683 1.00 25.36 474 ASN A O 1
ATOM 3841 N N . ASN A 1 475 ? -52.337 -46.020 29.038 1.00 23.95 475 ASN A N 1
ATOM 3842 C CA . ASN A 1 475 ? -52.078 -45.155 30.179 1.00 23.95 475 ASN A CA 1
ATOM 3843 C C . ASN A 1 475 ? -50.833 -45.604 30.956 1.00 23.95 475 ASN A C 1
ATOM 3845 O O . ASN A 1 475 ? -50.668 -46.799 31.186 1.00 23.95 475 ASN A O 1
ATOM 3849 N N . ALA A 1 476 ? -50.071 -44.648 31.491 1.00 25.73 476 ALA A N 1
ATOM 3850 C CA . ALA A 1 476 ? -49.475 -44.756 32.825 1.00 25.73 476 ALA A CA 1
ATOM 3851 C C . ALA A 1 476 ? -49.046 -43.366 33.322 1.00 25.73 476 ALA A C 1
ATOM 3853 O O . ALA A 1 476 ? -48.006 -42.829 32.955 1.00 25.73 476 ALA A O 1
ATOM 3854 N N . SER A 1 477 ? -49.906 -42.799 34.156 1.00 22.31 477 SER A N 1
ATOM 3855 C CA . SER A 1 477 ? -49.663 -41.711 35.099 1.00 22.31 477 SER A CA 1
ATOM 3856 C C . SER A 1 477 ? -48.675 -42.129 36.188 1.00 22.31 477 SER A C 1
ATOM 3858 O O . SER A 1 477 ? -48.918 -43.165 36.797 1.00 22.31 477 SER A O 1
ATOM 3860 N N . ILE A 1 478 ? -47.676 -41.297 36.500 1.00 27.34 478 ILE A N 1
ATOM 3861 C CA . ILE A 1 478 ? -47.107 -41.120 37.849 1.00 27.34 478 ILE A CA 1
ATOM 3862 C C . ILE A 1 478 ? -46.783 -39.624 37.995 1.00 27.34 478 ILE A C 1
ATOM 3864 O O . ILE A 1 478 ? -45.948 -39.083 37.269 1.00 27.34 478 ILE A O 1
ATOM 3868 N N . ASP A 1 479 ? -47.494 -38.978 38.916 1.00 24.16 479 ASP A N 1
ATOM 3869 C CA . ASP A 1 479 ? -47.166 -37.679 39.496 1.00 24.16 479 ASP A CA 1
ATOM 3870 C C . ASP A 1 479 ? -45.989 -37.836 40.469 1.00 24.16 479 ASP A C 1
ATOM 3872 O O . ASP A 1 479 ? -45.991 -38.774 41.260 1.00 24.16 479 ASP A O 1
ATOM 3876 N N . ASP A 1 480 ? -45.049 -36.885 40.485 1.00 27.45 480 ASP A N 1
ATOM 3877 C CA . ASP A 1 480 ? -44.564 -36.340 41.757 1.00 27.45 480 ASP A CA 1
ATOM 3878 C C . ASP A 1 480 ? -43.879 -34.972 41.606 1.00 27.45 480 ASP A C 1
ATOM 3880 O O . ASP A 1 480 ? -43.306 -34.616 40.575 1.00 27.45 480 ASP A O 1
ATOM 3884 N N . LYS A 1 481 ? -44.053 -34.170 42.656 1.00 26.25 481 LYS A N 1
ATOM 3885 C CA . LYS A 1 481 ? -43.958 -32.706 42.714 1.00 26.25 481 LYS A CA 1
ATOM 3886 C C . LYS A 1 481 ? -42.550 -32.159 43.011 1.00 26.25 481 LYS A C 1
ATOM 3888 O O . LYS A 1 481 ? -41.805 -32.755 43.775 1.00 26.25 481 LYS A O 1
ATOM 3893 N N . ASN A 1 482 ? -42.356 -30.905 42.564 1.00 24.16 482 ASN A N 1
ATOM 3894 C CA . ASN A 1 482 ? -41.494 -29.827 43.101 1.00 24.16 482 ASN A CA 1
ATOM 3895 C C . ASN A 1 482 ? -39.960 -30.014 42.962 1.00 24.16 482 ASN A C 1
ATOM 3897 O O . ASN A 1 482 ? -39.435 -31.088 43.176 1.00 24.16 482 ASN A O 1
ATOM 3901 N N . GLU A 1 483 ? -39.136 -29.022 42.591 1.00 24.95 483 GLU A N 1
ATOM 3902 C CA . GLU A 1 483 ? -39.142 -27.615 43.005 1.00 24.95 483 GLU A CA 1
ATOM 3903 C C . GLU A 1 483 ? -38.230 -26.746 42.090 1.00 24.95 483 GLU A C 1
ATOM 3905 O O . GLU A 1 483 ? -37.127 -27.138 41.716 1.00 24.95 483 GLU A O 1
ATOM 3910 N N . GLY A 1 484 ? -38.725 -25.553 41.739 1.00 28.69 484 GLY A N 1
ATOM 3911 C CA . GLY A 1 484 ? -38.004 -24.306 41.426 1.00 28.69 484 GLY A CA 1
ATOM 3912 C C . GLY A 1 484 ? -36.703 -24.304 40.608 1.00 28.69 484 GLY A C 1
ATOM 3913 O O . GLY A 1 484 ? -35.619 -24.281 41.185 1.00 28.69 484 GLY A O 1
ATOM 3914 N N . LYS A 1 485 ? -36.798 -24.060 39.290 1.00 25.45 485 LYS A N 1
ATOM 3915 C CA . LYS A 1 485 ? -35.776 -23.296 38.545 1.00 25.45 485 LYS A CA 1
ATOM 3916 C C . LYS A 1 485 ? -36.419 -22.293 37.587 1.00 25.45 485 LYS A C 1
ATOM 3918 O O . LYS A 1 485 ? -37.351 -22.603 36.853 1.00 25.45 485 LYS A O 1
ATOM 3923 N N . SER A 1 486 ? -35.906 -21.072 37.679 1.00 27.94 486 SER A N 1
ATOM 3924 C CA . SER A 1 486 ? -36.211 -19.861 36.920 1.00 27.94 486 SER A CA 1
ATOM 3925 C C . SER A 1 486 ? -36.554 -20.103 35.447 1.00 27.94 486 SER A C 1
ATOM 3927 O O . SER A 1 486 ? -35.729 -20.598 34.680 1.00 27.94 486 SER A O 1
ATOM 3929 N N . LYS A 1 487 ? -37.758 -19.671 35.058 1.00 28.55 487 LYS A N 1
ATOM 3930 C CA . LYS A 1 487 ? -38.133 -19.386 33.671 1.00 28.55 487 LYS A CA 1
ATOM 3931 C C . LYS A 1 487 ? -37.328 -18.181 33.198 1.00 28.55 487 LYS A C 1
ATOM 3933 O O . LYS A 1 487 ? -37.679 -17.071 33.559 1.00 28.55 487 LYS A O 1
ATOM 3938 N N . ASP A 1 488 ? -36.282 -18.428 32.425 1.00 29.23 488 ASP A N 1
ATOM 3939 C CA . ASP A 1 488 ? -35.709 -17.483 31.464 1.00 29.23 488 ASP A CA 1
ATOM 3940 C C . ASP A 1 488 ? -34.929 -18.305 30.431 1.00 29.23 488 ASP A C 1
ATOM 3942 O O . ASP A 1 488 ? -33.701 -18.337 30.392 1.00 29.23 488 ASP A O 1
ATOM 3946 N N . SER A 1 489 ? -35.663 -19.051 29.608 1.00 29.81 489 SER A N 1
ATOM 3947 C CA . SER A 1 489 ? -35.113 -19.702 28.427 1.00 29.81 489 SER A CA 1
ATOM 3948 C C . SER A 1 489 ? -36.087 -19.539 27.269 1.00 29.81 489 SER A C 1
ATOM 3950 O O . SER A 1 489 ? -37.286 -19.760 27.415 1.00 29.81 489 SER A O 1
ATOM 3952 N N . GLU A 1 490 ? -35.511 -19.179 26.122 1.00 31.47 490 GLU A N 1
ATOM 3953 C CA . GLU A 1 490 ? -36.077 -19.339 24.779 1.00 31.47 490 GLU A CA 1
ATOM 3954 C C . GLU A 1 490 ? -36.993 -18.226 24.259 1.00 31.47 490 GLU A C 1
ATOM 3956 O O . GLU A 1 490 ? -38.047 -18.461 23.686 1.00 31.47 490 GLU A O 1
ATOM 3961 N N . ASN A 1 491 ? -36.480 -16.995 24.283 1.00 27.84 491 ASN A N 1
ATOM 3962 C CA . ASN A 1 491 ? -36.677 -16.086 23.151 1.00 27.84 491 ASN A CA 1
ATOM 3963 C C . ASN A 1 491 ? -35.390 -16.052 22.316 1.00 27.84 491 ASN A C 1
ATOM 3965 O O . ASN A 1 491 ? -34.684 -15.044 22.262 1.00 27.84 491 ASN A O 1
ATOM 3969 N N . ASN A 1 492 ? -35.078 -17.171 21.650 1.00 32.25 492 ASN A N 1
ATOM 3970 C CA . ASN A 1 492 ? -34.149 -17.173 20.518 1.00 32.25 492 ASN A CA 1
ATOM 3971 C C . ASN A 1 492 ? -34.861 -16.505 19.336 1.00 32.25 492 ASN A C 1
ATOM 3973 O O . ASN A 1 492 ? -35.347 -17.136 18.399 1.00 32.25 492 ASN A O 1
ATOM 3977 N N . VAL A 1 493 ? -34.968 -15.181 19.424 1.00 37.72 493 VAL A N 1
ATOM 3978 C CA . VAL A 1 493 ? -35.292 -14.335 18.287 1.00 37.72 493 VAL A CA 1
ATOM 3979 C C . VAL A 1 493 ? -34.186 -14.579 17.271 1.00 37.72 493 VAL A C 1
ATOM 3981 O O . VAL A 1 493 ? -33.039 -14.202 17.507 1.00 37.72 493 VAL A O 1
ATOM 3984 N N . ASN A 1 494 ? -34.545 -15.199 16.146 1.00 37.25 494 ASN A N 1
ATOM 3985 C CA . ASN A 1 494 ? -33.829 -15.095 14.879 1.00 37.25 494 ASN A CA 1
ATOM 3986 C C . ASN A 1 494 ? -33.627 -13.603 14.567 1.00 37.25 494 ASN A C 1
ATOM 3988 O O . ASN A 1 494 ? -34.404 -12.988 13.831 1.00 37.25 494 ASN A O 1
ATOM 3992 N N . LYS A 1 495 ? -32.612 -12.981 15.173 1.00 38.16 495 LYS A N 1
ATOM 3993 C CA . LYS A 1 495 ? -32.119 -11.669 14.778 1.00 38.16 495 LYS A CA 1
ATOM 3994 C C . LYS A 1 495 ? -31.549 -11.884 13.387 1.00 38.16 495 LYS A C 1
ATOM 3996 O O . LYS A 1 495 ? -30.433 -12.368 13.257 1.00 38.16 495 LYS A O 1
ATOM 4001 N N . LYS A 1 496 ? -32.337 -11.560 12.356 1.00 44.62 496 LYS A N 1
ATOM 4002 C CA . LYS A 1 496 ? -31.799 -11.301 11.019 1.00 44.62 496 LYS A CA 1
ATOM 4003 C C . LYS A 1 496 ? -30.589 -10.399 11.223 1.00 44.62 496 LYS A C 1
ATOM 4005 O O . LYS A 1 496 ? -30.755 -9.293 11.742 1.00 44.62 496 LYS A O 1
ATOM 4010 N N . GLU A 1 497 ? -29.398 -10.903 10.916 1.00 52.72 497 GLU A N 1
ATOM 4011 C CA . GLU A 1 497 ? -28.197 -10.080 10.931 1.00 52.72 497 GLU A CA 1
ATOM 4012 C C . GLU A 1 497 ? -28.492 -8.839 10.086 1.00 52.72 497 GLU A C 1
ATOM 4014 O O . GLU A 1 497 ? -29.008 -8.940 8.972 1.00 52.72 497 GLU A O 1
ATOM 4019 N N . GLU A 1 498 ? -28.280 -7.659 10.668 1.00 60.88 498 GLU A N 1
ATOM 4020 C CA . GLU A 1 498 ? -28.479 -6.395 9.967 1.00 60.88 498 GLU A CA 1
ATOM 4021 C C . GLU A 1 498 ? -27.527 -6.415 8.761 1.00 60.88 498 GLU A C 1
ATOM 4023 O O . GLU A 1 498 ? -26.308 -6.433 8.936 1.00 60.88 498 GLU A O 1
ATOM 4028 N N . GLU A 1 499 ? -28.080 -6.515 7.547 1.00 70.19 499 GLU A N 1
ATOM 4029 C CA . GLU A 1 499 ? -27.288 -6.608 6.319 1.00 70.19 499 GLU A CA 1
ATOM 4030 C C . GLU A 1 499 ? -26.278 -5.443 6.270 1.00 70.19 499 GLU A C 1
ATOM 4032 O O . GLU A 1 499 ? -26.629 -4.288 6.529 1.00 70.19 499 GLU A O 1
ATOM 4037 N N . TRP A 1 500 ? -25.011 -5.741 5.963 1.00 80.69 500 TRP A N 1
ATOM 4038 C CA . TRP A 1 500 ? -23.898 -4.791 6.060 1.00 80.69 500 TRP A CA 1
ATOM 4039 C C . TRP A 1 500 ? -23.100 -4.730 4.747 1.00 80.69 500 TRP A C 1
ATOM 4041 O O . TRP A 1 500 ? -22.842 -5.778 4.148 1.00 80.69 500 TRP A O 1
ATOM 4051 N N . PRO A 1 501 ? -22.656 -3.540 4.288 1.00 79.75 501 PRO A N 1
ATOM 4052 C CA . PRO A 1 501 ? -21.890 -3.432 3.050 1.00 79.75 501 PRO A CA 1
ATOM 4053 C C . PRO A 1 501 ? -20.551 -4.171 3.151 1.00 79.75 501 PRO A C 1
ATOM 4055 O O . PRO A 1 501 ? -19.866 -4.104 4.168 1.00 79.75 501 PRO A O 1
ATOM 4058 N N . LEU A 1 502 ? -20.113 -4.820 2.073 1.00 83.50 502 LEU A N 1
ATOM 4059 C CA . LEU A 1 502 ? -18.806 -5.485 2.024 1.00 83.50 502 LEU A CA 1
ATOM 4060 C C . LEU A 1 502 ? -17.664 -4.456 1.870 1.00 83.50 502 LEU A C 1
ATOM 4062 O O . LEU A 1 502 ? -17.050 -4.318 0.812 1.00 83.50 502 LEU A O 1
ATOM 4066 N N . ILE A 1 503 ? -17.409 -3.693 2.937 1.00 88.62 503 ILE A N 1
ATOM 4067 C CA . ILE A 1 503 ? -16.411 -2.619 2.984 1.00 88.62 503 ILE A CA 1
ATOM 4068 C C . ILE A 1 503 ? -15.004 -3.196 2.813 1.00 88.62 503 ILE A C 1
ATOM 4070 O O . ILE A 1 503 ? -14.540 -4.021 3.602 1.00 88.62 503 ILE A O 1
ATOM 4074 N N . GLY A 1 504 ? -14.292 -2.717 1.795 1.00 89.12 504 GLY A N 1
ATOM 4075 C CA . GLY A 1 504 ? -12.930 -3.138 1.492 1.00 89.12 504 GLY A CA 1
ATOM 4076 C C . GLY A 1 504 ? -12.786 -4.615 1.126 1.00 89.12 504 GLY A C 1
ATOM 4077 O O . GLY A 1 504 ? -11.704 -5.166 1.312 1.00 89.12 504 GLY A O 1
ATOM 4078 N N . PHE A 1 505 ? -13.855 -5.265 0.657 1.00 89.69 505 PHE A N 1
ATOM 4079 C CA . PHE A 1 505 ? -13.798 -6.639 0.163 1.00 89.69 505 PHE A CA 1
ATOM 4080 C C . PHE A 1 505 ? -13.446 -6.673 -1.329 1.00 89.69 505 PHE A C 1
ATOM 4082 O O . PHE A 1 505 ? -14.212 -6.211 -2.182 1.00 89.69 505 PHE A O 1
ATOM 4089 N N . ASP A 1 506 ? -12.295 -7.262 -1.644 1.00 91.31 506 ASP A N 1
ATOM 4090 C CA . ASP A 1 506 ? -11.852 -7.535 -3.008 1.00 91.31 506 ASP A CA 1
ATOM 4091 C C . ASP A 1 506 ? -11.452 -9.014 -3.136 1.00 91.31 506 ASP A C 1
ATOM 4093 O O . ASP A 1 506 ? -10.428 -9.418 -2.578 1.00 91.31 506 ASP A O 1
ATOM 4097 N N . PRO A 1 507 ? -12.238 -9.843 -3.852 1.00 91.94 507 PRO A N 1
ATOM 4098 C CA . PRO A 1 507 ? -11.939 -11.263 -3.992 1.00 91.94 507 PRO A CA 1
ATOM 4099 C C . PRO A 1 507 ? -10.629 -11.510 -4.746 1.00 91.94 507 PRO A C 1
ATOM 4101 O O . PRO A 1 507 ? -9.969 -12.511 -4.478 1.00 91.94 507 PRO A O 1
ATOM 4104 N N . VAL A 1 508 ? -10.218 -10.603 -5.641 1.00 93.44 508 VAL A N 1
ATOM 4105 C CA . VAL A 1 508 ? -8.945 -10.726 -6.362 1.00 93.44 508 VAL A CA 1
ATOM 4106 C C . VAL A 1 508 ? -7.783 -10.510 -5.403 1.00 93.44 508 VAL A C 1
ATOM 4108 O O . VAL A 1 508 ? -6.861 -11.319 -5.367 1.00 93.44 508 VAL A O 1
ATOM 4111 N N . GLU A 1 509 ? -7.843 -9.464 -4.576 1.00 93.00 509 GLU A N 1
ATOM 4112 C CA . GLU A 1 509 ? -6.819 -9.208 -3.559 1.00 93.00 509 GLU A CA 1
ATOM 4113 C C . GLU A 1 509 ? -6.741 -10.352 -2.537 1.00 93.00 509 GLU A C 1
ATOM 4115 O O . GLU A 1 509 ? -5.641 -10.795 -2.202 1.00 93.00 509 GLU A O 1
ATOM 4120 N N . CYS A 1 510 ? -7.883 -10.879 -2.080 1.00 91.81 510 CYS A N 1
ATOM 4121 C CA . CYS A 1 510 ? -7.924 -12.052 -1.203 1.00 91.81 510 CYS A CA 1
ATOM 4122 C C . CYS A 1 510 ? -7.253 -13.270 -1.849 1.00 91.81 510 CYS A C 1
ATOM 4124 O O . CYS A 1 510 ? -6.372 -13.873 -1.239 1.00 91.81 510 CYS A O 1
ATOM 4126 N N . TYR A 1 511 ? -7.624 -13.588 -3.090 1.00 95.44 511 TYR A N 1
ATOM 4127 C CA . TYR A 1 511 ? -7.071 -14.721 -3.824 1.00 95.44 511 TYR A CA 1
ATOM 4128 C C . TYR A 1 511 ? -5.560 -14.583 -4.035 1.00 95.44 511 TYR A C 1
ATOM 4130 O O . TYR A 1 511 ? -4.805 -15.506 -3.739 1.00 95.44 511 TYR A O 1
ATOM 4138 N N . VAL A 1 512 ? -5.083 -13.414 -4.470 1.00 95.06 512 VAL A N 1
ATOM 4139 C CA . VAL A 1 512 ? -3.649 -13.212 -4.706 1.00 95.06 512 VAL A CA 1
ATOM 4140 C C . VAL A 1 512 ? -2.844 -13.226 -3.400 1.00 95.06 512 VAL A C 1
ATOM 4142 O O . VAL A 1 512 ? -1.721 -13.735 -3.381 1.00 95.06 512 VAL A O 1
ATOM 4145 N N . ASN A 1 513 ? -3.393 -12.707 -2.298 1.00 92.38 513 ASN A N 1
ATOM 4146 C CA . ASN A 1 513 ? -2.744 -12.798 -0.989 1.00 92.38 513 ASN A CA 1
ATOM 4147 C C . ASN A 1 513 ? -2.610 -14.253 -0.519 1.00 92.38 513 ASN A C 1
ATOM 4149 O O . ASN A 1 513 ? -1.564 -14.609 0.025 1.00 92.38 513 ASN A O 1
ATOM 4153 N N . GLU A 1 514 ? -3.611 -15.094 -0.784 1.00 93.25 514 GLU A N 1
ATOM 4154 C CA . GLU A 1 514 ? -3.550 -16.529 -0.490 1.00 93.25 514 GLU A CA 1
ATOM 4155 C C . GLU A 1 514 ? -2.503 -17.235 -1.364 1.00 93.25 514 GLU A C 1
ATOM 4157 O O . GLU A 1 514 ? -1.622 -17.922 -0.846 1.00 93.25 514 GLU A O 1
ATOM 4162 N N . LEU A 1 515 ? -2.495 -16.969 -2.677 1.00 94.94 515 LEU A N 1
ATOM 4163 C CA . LEU A 1 515 ? -1.466 -17.485 -3.589 1.00 94.94 515 LEU A CA 1
ATOM 4164 C C . LEU A 1 515 ? -0.055 -17.100 -3.136 1.00 94.94 515 LEU A C 1
ATOM 4166 O O . LEU A 1 515 ? 0.866 -17.914 -3.173 1.00 94.94 515 LEU A O 1
ATOM 4170 N N . LYS A 1 516 ? 0.121 -15.861 -2.675 1.00 92.31 516 LYS A N 1
ATOM 4171 C CA . LYS A 1 516 ? 1.396 -15.394 -2.138 1.00 92.31 516 LYS A CA 1
ATOM 4172 C C . LYS A 1 516 ? 1.759 -16.104 -0.834 1.00 92.31 516 LYS A C 1
ATOM 4174 O O . LYS A 1 516 ? 2.925 -16.441 -0.665 1.00 92.31 516 LYS A O 1
ATOM 4179 N N . LYS A 1 517 ? 0.800 -16.323 0.073 1.00 89.88 517 LYS A N 1
ATOM 4180 C CA . LYS A 1 517 ? 1.028 -17.043 1.337 1.00 89.88 517 LYS A CA 1
ATOM 4181 C C . LYS A 1 517 ? 1.515 -18.472 1.078 1.00 89.88 517 LYS A C 1
ATOM 4183 O O . LYS A 1 517 ? 2.411 -18.933 1.775 1.00 89.88 517 LYS A O 1
ATOM 4188 N N . ILE A 1 518 ? 0.948 -19.139 0.073 1.00 91.56 518 ILE A N 1
ATOM 4189 C CA . ILE A 1 518 ? 1.245 -20.543 -0.243 1.00 91.56 518 ILE A CA 1
ATOM 4190 C C . ILE A 1 518 ? 2.514 -20.681 -1.101 1.00 91.56 518 ILE A C 1
ATOM 4192 O O . ILE A 1 518 ? 3.324 -21.575 -0.863 1.00 91.56 518 ILE A O 1
ATOM 4196 N N . TYR A 1 519 ? 2.716 -19.806 -2.093 1.00 92.62 519 TYR A N 1
ATOM 4197 C CA . TYR A 1 519 ? 3.726 -19.998 -3.143 1.00 92.62 519 TYR A CA 1
ATOM 4198 C C . TYR A 1 519 ? 4.815 -18.916 -3.206 1.00 92.62 519 TYR A C 1
ATOM 4200 O O . TYR A 1 519 ? 5.516 -18.856 -4.217 1.00 92.62 519 TYR A O 1
ATOM 4208 N N . SER A 1 520 ? 5.014 -18.085 -2.173 1.00 87.38 520 SER A N 1
ATOM 4209 C CA . SER A 1 520 ? 6.030 -17.007 -2.181 1.00 87.38 520 SER A CA 1
ATOM 4210 C C . SER A 1 520 ? 7.440 -17.473 -2.549 1.00 87.38 520 SER A C 1
ATOM 4212 O O . SER A 1 520 ? 8.177 -16.747 -3.215 1.00 87.38 520 SER A O 1
ATOM 4214 N N . ASP A 1 521 ? 7.808 -18.689 -2.146 1.00 87.12 521 ASP A N 1
ATOM 4215 C CA . ASP A 1 521 ? 9.135 -19.263 -2.409 1.00 87.12 521 ASP A CA 1
ATOM 4216 C C . ASP A 1 521 ? 9.241 -19.859 -3.821 1.00 87.12 521 ASP A C 1
ATOM 4218 O O . ASP A 1 521 ? 10.336 -20.112 -4.342 1.00 87.12 521 ASP A O 1
ATOM 4222 N N . THR A 1 522 ? 8.086 -20.075 -4.453 1.00 90.31 522 THR A N 1
ATOM 4223 C CA . THR A 1 522 ? 7.922 -20.833 -5.691 1.00 90.31 522 THR A CA 1
ATOM 4224 C C . THR A 1 522 ? 7.692 -19.942 -6.904 1.00 90.31 522 THR A C 1
ATOM 4226 O O . THR A 1 522 ? 8.296 -20.179 -7.953 1.00 90.31 522 THR A O 1
ATOM 4229 N N . ALA A 1 523 ? 6.852 -18.919 -6.768 1.00 91.94 523 ALA A N 1
ATOM 4230 C CA . ALA A 1 523 ? 6.472 -18.020 -7.845 1.00 91.94 523 ALA A CA 1
ATOM 4231 C C . ALA A 1 523 ? 6.188 -16.603 -7.330 1.00 91.94 523 ALA A C 1
ATOM 4233 O O . ALA A 1 523 ? 5.817 -16.383 -6.177 1.00 91.94 523 ALA A O 1
ATOM 4234 N N . LEU A 1 524 ? 6.334 -15.632 -8.225 1.00 92.88 524 LEU A N 1
ATOM 4235 C CA . LEU A 1 524 ? 5.927 -14.250 -8.032 1.00 92.88 524 LEU A CA 1
ATOM 4236 C C . LEU A 1 524 ? 4.631 -13.994 -8.804 1.00 92.88 524 LEU A C 1
ATOM 4238 O O . LEU A 1 524 ? 4.536 -14.314 -9.987 1.00 92.88 524 LEU A O 1
ATOM 4242 N N . PHE A 1 525 ? 3.665 -13.364 -8.140 1.00 95.25 525 PHE A N 1
ATOM 4243 C CA . PHE A 1 525 ? 2.370 -12.997 -8.716 1.00 95.25 525 PHE A CA 1
ATOM 4244 C C . PHE A 1 525 ? 2.275 -11.486 -8.893 1.00 95.25 525 PHE A C 1
ATOM 4246 O O . PHE A 1 525 ? 2.683 -10.724 -8.015 1.00 95.25 525 PHE A O 1
ATOM 4253 N N . PHE A 1 526 ? 1.728 -11.049 -10.019 1.00 95.44 526 PHE A N 1
ATOM 4254 C CA . PHE A 1 526 ? 1.636 -9.651 -10.426 1.00 95.44 526 PHE A CA 1
ATOM 4255 C C . PHE A 1 526 ? 0.199 -9.356 -10.845 1.00 95.44 526 PHE A C 1
ATOM 4257 O O . PHE A 1 526 ? -0.328 -10.035 -11.721 1.00 95.44 526 PHE A O 1
ATOM 4264 N N . TYR A 1 527 ? -0.447 -8.353 -10.253 1.00 94.94 527 TYR A N 1
ATOM 4265 C CA . TYR A 1 527 ? -1.812 -7.974 -10.628 1.00 94.94 527 TYR A CA 1
ATOM 4266 C C . TYR A 1 527 ? -2.032 -6.462 -10.515 1.00 94.94 527 TYR A C 1
ATOM 4268 O O . TYR A 1 527 ? -1.321 -5.772 -9.782 1.00 94.94 527 TYR A O 1
ATOM 4276 N N . ASP A 1 528 ? -3.025 -5.948 -11.242 1.00 94.38 528 ASP A N 1
ATOM 4277 C CA . ASP A 1 528 ? -3.473 -4.560 -11.114 1.00 94.38 528 ASP A CA 1
ATOM 4278 C C . ASP A 1 528 ? -4.572 -4.462 -10.047 1.00 94.38 528 ASP A C 1
ATOM 4280 O O . ASP A 1 528 ? -5.727 -4.823 -10.294 1.00 94.38 528 ASP A O 1
ATOM 4284 N N . LYS A 1 529 ? -4.224 -3.914 -8.875 1.00 91.88 529 LYS A N 1
ATOM 4285 C CA . LYS A 1 529 ? -5.174 -3.607 -7.787 1.00 91.88 529 LYS A CA 1
ATOM 4286 C C . LYS A 1 529 ? -6.320 -2.700 -8.244 1.00 91.88 529 LYS A C 1
ATOM 4288 O O . LYS A 1 529 ? -7.390 -2.709 -7.648 1.00 91.88 529 LYS A O 1
ATOM 4293 N N . TYR A 1 530 ? -6.143 -1.917 -9.301 1.00 91.12 530 TYR A N 1
ATOM 4294 C CA . TYR A 1 530 ? -7.120 -0.935 -9.758 1.00 91.12 530 TYR A CA 1
ATOM 4295 C C . TYR A 1 530 ? -7.995 -1.471 -10.902 1.00 91.12 530 TYR A C 1
ATOM 4297 O O . TYR A 1 530 ? -8.200 -0.797 -11.916 1.00 91.12 530 TYR A O 1
ATOM 4305 N N . GLY A 1 531 ? -8.538 -2.678 -10.722 1.00 86.44 531 GLY A N 1
ATOM 4306 C CA . GLY A 1 531 ? -9.521 -3.274 -11.630 1.00 86.44 531 GLY A CA 1
ATOM 4307 C C . GLY A 1 531 ? -8.945 -4.202 -12.696 1.00 86.44 531 GLY A C 1
ATOM 4308 O O . GLY A 1 531 ? -9.604 -4.423 -13.714 1.00 86.44 531 GLY A O 1
ATOM 4309 N N . GLY A 1 532 ? -7.746 -4.751 -12.486 1.00 88.88 532 GLY A N 1
ATOM 4310 C CA . GLY A 1 532 ? -7.190 -5.796 -13.343 1.00 88.88 532 GLY A CA 1
ATOM 4311 C C . GLY A 1 532 ? -8.102 -7.020 -13.445 1.00 88.88 532 GLY A C 1
ATOM 4312 O O . GLY A 1 532 ? -8.786 -7.390 -12.493 1.00 88.88 532 GLY A O 1
ATOM 4313 N N . SER A 1 533 ? -8.108 -7.657 -14.615 1.00 90.56 533 SER A N 1
ATOM 4314 C CA . SER A 1 533 ? -8.863 -8.891 -14.884 1.00 90.56 533 SER A CA 1
ATOM 4315 C C . SER A 1 533 ? -7.956 -10.097 -15.136 1.00 90.56 533 SER A C 1
ATOM 4317 O O . SER A 1 533 ? -8.396 -11.113 -15.667 1.00 90.56 533 SER A O 1
ATOM 4319 N N . PHE A 1 534 ? -6.674 -9.983 -14.801 1.00 94.56 534 PHE A N 1
ATOM 4320 C CA . PHE A 1 534 ? -5.712 -11.066 -14.927 1.00 94.56 534 PHE A CA 1
ATOM 4321 C C . PHE A 1 534 ? -4.567 -10.903 -13.923 1.00 94.56 534 PHE A C 1
ATOM 4323 O O . PHE A 1 534 ? -4.311 -9.802 -13.426 1.00 94.56 534 PHE A O 1
ATOM 4330 N N . ILE A 1 535 ? -3.880 -12.010 -13.648 1.00 96.38 535 ILE A N 1
ATOM 4331 C CA . ILE A 1 535 ? -2.699 -12.086 -12.786 1.00 96.38 535 ILE A CA 1
ATOM 4332 C C . ILE A 1 535 ? -1.562 -12.694 -13.611 1.00 96.38 535 ILE A C 1
ATOM 4334 O O . ILE A 1 535 ? -1.723 -13.762 -14.201 1.00 96.38 535 ILE A O 1
ATOM 4338 N N . GLY A 1 536 ? -0.416 -12.022 -13.662 1.00 95.94 536 GLY A N 1
ATOM 4339 C CA . GLY A 1 536 ? 0.814 -12.559 -14.234 1.00 95.94 536 GLY A CA 1
ATOM 4340 C C . GLY A 1 536 ? 1.583 -13.389 -13.209 1.00 95.94 536 GLY A C 1
ATOM 4341 O O . GLY A 1 536 ? 1.701 -12.991 -12.049 1.00 95.94 536 GLY A O 1
ATOM 4342 N N . LEU A 1 537 ? 2.124 -14.524 -13.638 1.00 95.50 537 LEU A N 1
ATOM 4343 C CA . LEU A 1 537 ? 2.936 -15.428 -12.827 1.00 95.50 537 LEU A CA 1
ATOM 4344 C C . LEU A 1 537 ? 4.347 -15.513 -13.412 1.00 95.50 537 LEU A C 1
ATOM 4346 O O . LEU A 1 537 ? 4.509 -15.686 -14.620 1.00 95.50 537 LEU A O 1
ATOM 4350 N N . VAL A 1 538 ? 5.357 -15.411 -12.549 1.00 93.19 538 VAL A N 1
ATOM 4351 C CA . VAL A 1 538 ? 6.761 -15.694 -12.885 1.00 93.19 538 VAL A CA 1
ATOM 4352 C C . VAL A 1 538 ? 7.303 -16.725 -11.905 1.00 93.19 538 VAL A C 1
ATOM 4354 O O . VAL A 1 538 ? 7.271 -16.507 -10.693 1.00 93.19 538 VAL A O 1
ATOM 4357 N N . TRP A 1 539 ? 7.813 -17.843 -12.400 1.00 91.94 539 TRP A N 1
ATOM 4358 C CA . TRP A 1 539 ? 8.411 -18.877 -11.571 1.00 91.94 539 TRP A CA 1
ATOM 4359 C C . TRP A 1 539 ? 9.761 -18.437 -11.011 1.00 91.94 539 TRP A C 1
ATOM 4361 O O . TRP A 1 539 ? 10.549 -17.752 -11.663 1.00 91.94 539 TRP A O 1
ATOM 4371 N N . ASN A 1 540 ? 10.083 -18.901 -9.806 1.00 88.81 540 ASN A N 1
ATOM 4372 C CA . ASN A 1 540 ? 11.426 -18.750 -9.273 1.00 88.81 540 ASN A CA 1
ATOM 4373 C C . ASN A 1 540 ? 12.386 -19.716 -10.002 1.00 88.81 540 ASN A C 1
ATOM 4375 O O . ASN A 1 540 ? 12.278 -20.935 -9.820 1.00 88.81 540 ASN A O 1
ATOM 4379 N N . PRO A 1 541 ? 13.373 -19.215 -10.774 1.00 86.38 541 PRO A N 1
ATOM 4380 C CA . PRO A 1 541 ? 14.251 -20.060 -11.585 1.00 86.38 541 PRO A CA 1
ATOM 4381 C C . PRO A 1 541 ? 15.076 -21.051 -10.749 1.00 86.38 541 PRO A C 1
ATOM 4383 O O . PRO A 1 541 ? 15.490 -22.098 -11.242 1.00 86.38 541 PRO A O 1
ATOM 4386 N N . ILE A 1 542 ? 15.299 -20.760 -9.462 1.00 84.81 542 ILE A N 1
ATOM 4387 C CA . ILE A 1 542 ? 16.069 -21.616 -8.545 1.00 84.81 542 ILE A CA 1
ATOM 4388 C C . ILE A 1 542 ? 15.369 -22.963 -8.290 1.00 84.81 542 ILE A C 1
ATOM 4390 O O . ILE A 1 542 ? 16.030 -23.946 -7.937 1.00 84.81 542 ILE A O 1
ATOM 4394 N N . ASN A 1 543 ? 14.050 -23.038 -8.470 1.00 84.56 543 ASN A N 1
ATOM 4395 C CA . ASN A 1 543 ? 13.275 -24.255 -8.208 1.00 84.56 543 ASN A CA 1
ATOM 4396 C C . ASN A 1 543 ? 13.244 -25.231 -9.389 1.00 84.56 543 ASN A C 1
ATOM 4398 O O . ASN A 1 543 ? 12.849 -26.383 -9.219 1.00 84.56 543 ASN A O 1
ATOM 4402 N N . PHE A 1 544 ? 13.745 -24.811 -10.552 1.00 84.56 544 PHE A N 1
ATOM 4403 C CA . PHE A 1 544 ? 13.967 -25.688 -11.700 1.00 84.56 544 PHE A CA 1
ATOM 4404 C C . PHE A 1 544 ? 15.300 -26.441 -11.634 1.00 84.56 544 PHE A C 1
ATOM 4406 O O . PHE A 1 544 ? 15.547 -27.327 -12.442 1.00 84.56 544 PHE A O 1
ATOM 4413 N N . ILE A 1 545 ? 16.168 -26.140 -10.667 1.00 84.94 545 ILE A N 1
ATOM 4414 C CA . ILE A 1 545 ? 17.401 -26.906 -10.461 1.00 84.94 545 ILE A CA 1
ATOM 4415 C C . ILE A 1 545 ? 17.041 -28.205 -9.720 1.00 84.94 545 ILE A C 1
ATOM 4417 O O . ILE A 1 545 ? 16.497 -28.105 -8.616 1.00 84.94 545 ILE A O 1
ATOM 4421 N N . PRO A 1 546 ? 17.352 -29.403 -10.265 1.00 86.69 546 PRO A N 1
ATOM 4422 C CA . PRO A 1 546 ? 17.141 -30.669 -9.565 1.00 86.69 546 PRO A CA 1
ATOM 4423 C C . PRO A 1 546 ? 17.830 -30.697 -8.199 1.00 86.69 546 PRO A C 1
ATOM 4425 O O . PRO A 1 546 ? 19.010 -30.354 -8.082 1.00 86.69 546 PRO A O 1
ATOM 4428 N N . LYS A 1 547 ? 17.100 -31.113 -7.161 1.00 86.06 547 LYS A N 1
ATOM 4429 C CA . LYS A 1 547 ? 17.595 -31.190 -5.777 1.00 86.06 547 LYS A CA 1
ATOM 4430 C C . LYS A 1 547 ? 17.280 -32.560 -5.175 1.00 86.06 547 LYS A C 1
ATOM 4432 O O . LYS A 1 547 ? 16.247 -33.132 -5.512 1.00 86.06 547 LYS A O 1
ATOM 4437 N N . PRO A 1 548 ? 18.101 -33.076 -4.246 1.00 87.50 548 PRO A N 1
ATOM 4438 C CA . PRO A 1 548 ? 17.736 -34.262 -3.481 1.00 87.50 548 PRO A CA 1
ATOM 4439 C C . PRO A 1 548 ? 16.431 -34.027 -2.720 1.00 87.50 548 PRO A C 1
ATOM 4441 O O . PRO A 1 548 ? 16.245 -32.952 -2.138 1.00 87.50 548 PRO A O 1
ATOM 4444 N N . TRP A 1 549 ? 15.543 -35.019 -2.703 1.00 86.94 549 TRP A N 1
ATOM 4445 C CA . TRP A 1 549 ? 14.292 -34.911 -1.954 1.00 86.94 549 TRP A CA 1
ATOM 4446 C C . TRP A 1 549 ? 14.551 -34.713 -0.453 1.00 86.94 549 TRP A C 1
ATOM 4448 O O . TRP A 1 549 ? 15.385 -35.390 0.151 1.00 86.94 549 TRP A O 1
ATOM 4458 N N . LYS A 1 550 ? 13.821 -33.771 0.149 1.00 85.44 550 LYS A N 1
ATOM 4459 C CA . LYS A 1 550 ? 13.800 -33.500 1.592 1.00 85.44 550 LYS A CA 1
ATOM 4460 C C . LYS A 1 550 ? 12.365 -33.198 2.017 1.00 85.44 550 LYS A C 1
ATOM 4462 O O . LYS A 1 550 ? 11.604 -32.622 1.242 1.00 85.44 550 LYS A O 1
ATOM 4467 N N . VAL A 1 551 ? 12.038 -33.508 3.272 1.00 85.25 551 VAL A N 1
ATOM 4468 C CA . VAL A 1 551 ? 10.719 -33.218 3.862 1.00 85.25 551 VAL A CA 1
ATOM 4469 C C . VAL A 1 551 ? 10.394 -31.721 3.766 1.00 85.25 551 VAL A C 1
ATOM 4471 O O . VAL A 1 551 ? 9.342 -31.347 3.266 1.00 85.25 551 VAL A O 1
ATOM 4474 N N . ASN A 1 552 ? 11.349 -30.854 4.115 1.00 82.06 552 ASN A N 1
ATOM 4475 C CA . ASN A 1 552 ? 11.187 -29.396 4.057 1.00 82.06 552 ASN A CA 1
ATOM 4476 C C . ASN A 1 552 ? 11.661 -28.813 2.716 1.00 82.06 552 ASN A C 1
ATOM 4478 O O . ASN A 1 552 ? 12.419 -27.846 2.686 1.00 82.06 552 ASN A O 1
ATOM 4482 N N . THR A 1 553 ? 11.278 -29.428 1.596 1.00 75.69 553 THR A N 1
ATOM 4483 C CA . THR A 1 553 ? 11.582 -28.886 0.256 1.00 75.69 553 THR A CA 1
ATOM 4484 C C . THR A 1 553 ? 10.838 -27.580 -0.026 1.00 75.69 553 THR A C 1
ATOM 4486 O O . THR A 1 553 ? 11.360 -26.759 -0.774 1.00 75.69 553 THR A O 1
ATOM 4489 N N . GLY A 1 554 ? 9.677 -27.359 0.602 1.00 76.06 554 GLY A N 1
ATOM 4490 C CA . GLY A 1 554 ? 8.947 -26.084 0.565 1.00 76.06 554 GLY A CA 1
ATOM 4491 C C . GLY A 1 554 ? 8.171 -25.811 -0.729 1.00 76.06 554 GLY A C 1
ATOM 4492 O O . GLY A 1 554 ? 7.622 -24.729 -0.885 1.00 76.06 554 GLY A O 1
ATOM 4493 N N . PHE A 1 555 ? 8.112 -26.767 -1.663 1.00 81.81 555 PHE A N 1
ATOM 4494 C CA . PHE A 1 555 ? 7.336 -26.647 -2.899 1.00 81.81 555 PHE A CA 1
ATOM 4495 C C . PHE A 1 555 ? 6.807 -28.007 -3.367 1.00 81.81 555 PHE A C 1
ATOM 4497 O O . PHE A 1 555 ? 7.405 -29.053 -3.098 1.00 81.81 555 PHE A O 1
ATOM 4504 N N . SER A 1 556 ? 5.699 -27.989 -4.114 1.00 86.38 556 SER A N 1
ATOM 4505 C CA . SER A 1 556 ? 5.163 -29.182 -4.777 1.00 86.38 556 SER A CA 1
ATOM 4506 C C . SER A 1 556 ? 6.170 -29.698 -5.804 1.00 86.38 556 SER A C 1
ATOM 4508 O O . SER A 1 556 ? 6.556 -28.979 -6.731 1.00 86.38 556 SER A O 1
ATOM 4510 N N . SER A 1 557 ? 6.638 -30.933 -5.614 1.00 88.38 557 SER A N 1
ATOM 4511 C CA . SER A 1 557 ? 7.758 -31.499 -6.364 1.00 88.38 557 SER A CA 1
ATOM 4512 C C . SER A 1 557 ? 7.398 -32.807 -7.066 1.00 88.38 557 SER A C 1
ATOM 4514 O O . SER A 1 557 ? 6.459 -33.502 -6.678 1.00 88.38 557 SER A O 1
ATOM 4516 N N . CYS A 1 558 ? 8.127 -33.140 -8.130 1.00 87.25 558 CYS A N 1
ATOM 4517 C CA . CYS A 1 558 ? 8.031 -34.424 -8.815 1.00 87.25 558 CYS A CA 1
ATOM 4518 C C . CYS A 1 558 ? 9.427 -35.038 -9.043 1.00 87.25 558 CYS A C 1
ATOM 4520 O O . CYS A 1 558 ? 10.407 -34.302 -9.205 1.00 87.25 558 CYS A O 1
ATOM 4522 N N . PRO A 1 559 ? 9.548 -36.379 -9.051 1.00 88.81 559 PRO A N 1
ATOM 4523 C CA . PRO A 1 559 ? 10.796 -37.061 -9.387 1.00 88.81 559 PRO A CA 1
ATOM 4524 C C . PRO A 1 559 ? 11.283 -36.722 -10.798 1.00 88.81 559 PRO A C 1
ATOM 4526 O O . PRO A 1 559 ? 10.517 -36.809 -11.761 1.00 88.81 559 PRO A O 1
ATOM 4529 N N . VAL A 1 560 ? 12.579 -36.430 -10.943 1.00 82.81 560 VAL A N 1
ATOM 4530 C CA . VAL A 1 560 ? 13.189 -36.080 -12.244 1.00 82.81 560 VAL A CA 1
ATOM 4531 C C . VAL A 1 560 ? 13.009 -37.193 -13.281 1.00 82.81 560 VAL A C 1
ATOM 4533 O O . VAL A 1 560 ? 12.788 -36.924 -14.464 1.00 82.81 560 VAL A O 1
ATOM 4536 N N . GLY A 1 561 ? 13.032 -38.452 -12.834 1.00 72.81 561 GLY A N 1
ATOM 4537 C CA . GLY A 1 561 ? 12.826 -39.622 -13.689 1.00 72.81 561 GLY A CA 1
ATOM 4538 C C . GLY A 1 561 ? 11.473 -39.658 -14.412 1.00 72.81 561 GLY A C 1
ATOM 4539 O O . GLY A 1 561 ? 11.395 -40.251 -15.486 1.00 72.81 561 GLY A O 1
ATOM 4540 N N . LEU A 1 562 ? 10.441 -38.989 -13.882 1.00 73.12 562 LEU A N 1
ATOM 4541 C CA . LEU A 1 562 ? 9.092 -38.951 -14.466 1.00 73.12 562 LEU A CA 1
ATOM 4542 C C . LEU A 1 562 ? 8.901 -37.828 -15.500 1.00 73.12 562 LEU A C 1
ATOM 4544 O O . LEU A 1 562 ? 7.870 -37.776 -16.167 1.00 73.12 562 LEU A O 1
ATOM 4548 N N . ILE A 1 563 ? 9.883 -36.938 -15.663 1.00 69.31 563 ILE A N 1
ATOM 4549 C CA . ILE A 1 563 ? 9.818 -35.845 -16.639 1.00 69.31 563 ILE A CA 1
ATOM 4550 C C . ILE A 1 563 ? 10.205 -36.390 -18.021 1.00 69.31 563 ILE A C 1
ATOM 4552 O O . ILE A 1 563 ? 11.278 -37.001 -18.137 1.00 69.31 563 ILE A O 1
ATOM 4556 N N . PRO A 1 564 ? 9.410 -36.149 -19.081 1.00 65.00 564 PRO A N 1
ATOM 4557 C CA . PRO A 1 564 ? 9.780 -36.506 -20.447 1.00 65.00 564 PRO A CA 1
ATOM 4558 C C . PRO A 1 564 ? 11.126 -35.885 -20.851 1.00 65.00 564 PRO A C 1
ATOM 4560 O O . PRO A 1 564 ? 11.393 -34.715 -20.573 1.00 65.00 564 PRO A O 1
ATOM 4563 N N . SER A 1 565 ? 11.976 -36.641 -21.550 1.00 51.00 565 SER A N 1
ATOM 4564 C CA . SER A 1 565 ? 13.351 -36.241 -21.901 1.00 51.00 565 SER A CA 1
ATOM 4565 C C . SER A 1 565 ? 13.451 -34.889 -22.634 1.00 51.00 565 SER A C 1
ATOM 4567 O O . SER A 1 565 ? 14.442 -34.183 -22.481 1.00 51.00 565 SER A O 1
ATOM 4569 N N . GLY A 1 566 ? 12.413 -34.494 -23.384 1.00 53.81 566 GLY A N 1
ATOM 4570 C CA . GLY A 1 566 ? 12.342 -33.200 -24.075 1.00 53.81 566 GLY A CA 1
ATOM 4571 C C . GLY A 1 566 ? 12.105 -31.986 -23.160 1.00 53.81 566 GLY A C 1
ATOM 4572 O O . GLY A 1 566 ? 12.547 -30.888 -23.490 1.00 53.81 566 GLY A O 1
ATOM 4573 N N . GLU A 1 567 ? 11.461 -32.167 -22.000 1.00 54.31 567 GLU A N 1
ATOM 4574 C CA . GLU A 1 567 ? 11.277 -31.111 -20.985 1.00 54.31 567 GL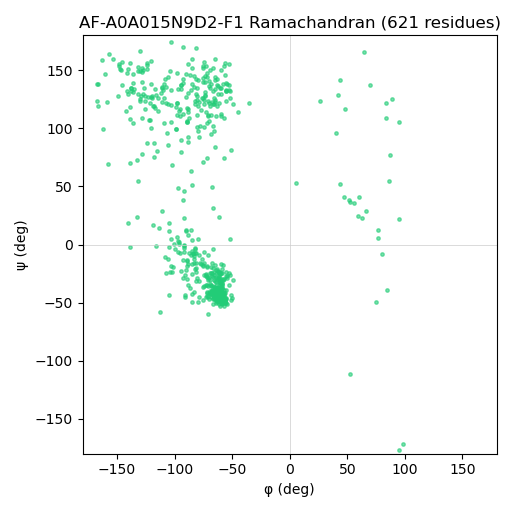U A CA 1
ATOM 4575 C C . GLU A 1 567 ? 12.541 -30.960 -20.109 1.00 54.31 567 GLU A C 1
ATOM 4577 O O . GLU A 1 567 ? 12.894 -29.841 -19.732 1.00 54.31 567 GLU A O 1
ATOM 4582 N N . ARG A 1 568 ? 13.300 -32.048 -19.878 1.00 50.53 568 ARG A N 1
ATOM 4583 C CA . ARG A 1 568 ? 14.574 -32.023 -19.118 1.00 50.53 568 ARG A CA 1
ATOM 4584 C C . ARG A 1 568 ? 15.628 -31.097 -19.732 1.00 50.53 568 ARG A C 1
ATOM 4586 O O . ARG A 1 568 ? 16.341 -30.414 -19.003 1.00 50.53 568 ARG A O 1
ATOM 4593 N N . ASN A 1 569 ? 15.710 -31.041 -21.062 1.00 45.03 569 ASN A N 1
ATOM 4594 C CA . ASN A 1 569 ? 16.704 -30.221 -21.763 1.00 45.03 569 ASN A CA 1
ATOM 4595 C C . ASN A 1 569 ? 16.376 -28.717 -21.731 1.00 45.03 569 ASN A C 1
ATOM 4597 O O . ASN A 1 569 ? 17.291 -27.903 -21.772 1.00 45.03 569 ASN A O 1
ATOM 4601 N N . LYS A 1 570 ? 15.097 -28.334 -21.602 1.00 50.81 570 LYS A N 1
ATOM 4602 C CA . LYS A 1 570 ? 14.680 -26.922 -21.488 1.00 50.81 570 LYS A CA 1
ATOM 4603 C C . LYS A 1 570 ? 14.966 -26.342 -20.103 1.00 50.81 570 LYS A C 1
ATOM 4605 O O . LYS A 1 570 ? 15.397 -25.203 -19.988 1.00 50.81 570 LYS A O 1
ATOM 4610 N N . VAL A 1 571 ? 14.795 -27.161 -19.065 1.00 47.19 571 VAL A N 1
ATOM 4611 C CA . VAL A 1 571 ? 15.115 -26.832 -17.666 1.00 47.19 571 VAL A CA 1
ATOM 4612 C C . VAL A 1 571 ? 16.606 -26.509 -17.472 1.00 47.19 571 VAL A C 1
ATOM 4614 O O . VAL A 1 571 ? 16.959 -25.663 -16.655 1.00 47.19 571 VAL A O 1
ATOM 4617 N N . LEU A 1 572 ? 17.483 -27.157 -18.244 1.00 43.88 572 LEU A N 1
ATOM 4618 C CA . LEU A 1 572 ? 18.939 -26.992 -18.169 1.00 43.88 572 LEU A CA 1
ATOM 4619 C C . LEU A 1 572 ? 19.490 -25.874 -19.075 1.00 43.88 572 LEU A C 1
ATOM 4621 O O . LEU A 1 572 ? 20.633 -25.469 -18.889 1.00 43.88 572 LEU A O 1
ATOM 4625 N N . ALA A 1 573 ? 18.705 -25.370 -20.033 1.00 42.31 573 ALA A N 1
ATOM 4626 C CA . ALA A 1 573 ? 19.167 -24.422 -21.052 1.00 42.31 573 ALA A CA 1
ATOM 4627 C C . ALA A 1 573 ? 19.187 -22.946 -20.599 1.00 42.31 573 ALA A C 1
ATOM 4629 O O . ALA A 1 573 ? 19.755 -22.110 -21.291 1.00 42.31 573 ALA A O 1
ATOM 4630 N N . ASN A 1 574 ? 18.610 -22.613 -19.436 1.00 40.34 574 ASN A N 1
ATOM 4631 C CA . ASN A 1 574 ? 18.417 -21.221 -18.999 1.00 40.34 574 ASN A CA 1
ATOM 4632 C C . ASN A 1 574 ? 19.547 -20.624 -18.136 1.00 40.34 574 ASN A C 1
ATOM 4634 O O . ASN A 1 574 ? 19.303 -19.644 -17.429 1.00 40.34 574 ASN A O 1
ATOM 4638 N N . LYS A 1 575 ? 20.781 -21.152 -18.194 1.00 39.97 575 LYS A N 1
ATOM 4639 C CA . LYS A 1 575 ? 21.984 -20.434 -17.726 1.00 39.97 575 LYS A CA 1
ATOM 4640 C C . LYS A 1 575 ? 23.240 -20.806 -18.514 1.00 39.97 575 LYS A C 1
ATOM 4642 O O . LYS A 1 575 ? 23.629 -21.972 -18.545 1.00 39.97 575 LYS A O 1
ATOM 4647 N N . ASP A 1 576 ? 23.924 -19.778 -19.013 1.00 46.81 576 ASP A N 1
ATOM 4648 C CA . ASP A 1 576 ? 25.379 -19.770 -19.139 1.00 46.81 576 ASP A CA 1
ATOM 4649 C C . ASP A 1 576 ? 25.975 -20.003 -17.749 1.00 46.81 576 ASP A C 1
ATOM 4651 O O . ASP A 1 576 ? 25.863 -19.150 -16.876 1.00 46.81 576 ASP A O 1
ATOM 4655 N N . ASP A 1 577 ? 26.558 -21.174 -17.514 1.00 41.38 577 ASP A N 1
ATOM 4656 C CA . ASP A 1 577 ? 27.573 -21.347 -16.480 1.00 41.38 577 ASP A CA 1
ATOM 4657 C C . ASP A 1 577 ? 28.283 -22.689 -16.688 1.00 41.38 577 ASP A C 1
ATOM 4659 O O . ASP A 1 577 ? 27.712 -23.779 -16.581 1.00 41.38 577 ASP A O 1
ATOM 4663 N N . SER A 1 578 ? 29.590 -22.595 -16.907 1.00 41.16 578 SER A N 1
ATOM 4664 C CA . SER A 1 578 ? 30.609 -23.649 -17.033 1.00 41.16 578 SER A CA 1
ATOM 4665 C C . SER A 1 578 ? 30.651 -24.689 -15.891 1.00 41.16 578 SER A C 1
ATOM 4667 O O . SER A 1 578 ? 31.493 -25.588 -15.887 1.00 41.16 578 SER A O 1
ATOM 4669 N N . LYS A 1 579 ? 29.721 -24.623 -14.929 1.00 40.53 579 LYS A N 1
ATOM 4670 C CA . LYS A 1 579 ? 29.534 -25.594 -13.843 1.00 40.53 579 LYS A CA 1
ATOM 4671 C C . LYS A 1 579 ? 28.665 -26.796 -14.226 1.00 40.53 579 LYS A C 1
ATOM 4673 O O . LYS A 1 579 ? 28.861 -27.858 -13.639 1.00 40.53 579 LYS A O 1
ATOM 4678 N N . ILE A 1 580 ? 27.764 -26.683 -15.210 1.00 42.94 580 ILE A N 1
ATOM 4679 C CA . ILE A 1 580 ? 26.902 -27.814 -15.625 1.00 42.94 580 ILE A CA 1
ATOM 4680 C C . ILE A 1 580 ? 27.663 -28.803 -16.528 1.00 42.94 580 ILE A C 1
ATOM 4682 O O . ILE A 1 580 ? 27.456 -30.012 -16.429 1.00 42.94 580 ILE A O 1
ATOM 4686 N N . GLN A 1 581 ? 28.632 -28.333 -17.323 1.00 39.28 581 GLN A N 1
ATOM 4687 C CA . GLN A 1 581 ? 29.445 -29.203 -18.191 1.00 39.28 581 GLN A CA 1
ATOM 4688 C C . GLN A 1 581 ? 30.337 -30.194 -17.423 1.00 39.28 581 GLN A C 1
ATOM 4690 O O . GLN A 1 581 ? 30.735 -31.213 -17.978 1.00 39.28 581 GLN A O 1
ATOM 4695 N N . ARG A 1 582 ? 30.594 -29.978 -16.124 1.00 39.84 582 ARG A N 1
ATOM 4696 C CA . ARG A 1 582 ? 31.305 -30.966 -15.290 1.00 39.84 582 ARG A CA 1
ATOM 4697 C C . ARG A 1 582 ? 30.442 -32.156 -14.863 1.00 39.84 582 ARG A C 1
ATOM 4699 O O . ARG A 1 582 ? 30.992 -33.142 -14.391 1.00 39.84 582 ARG A O 1
ATOM 4706 N N . ILE A 1 583 ? 29.121 -32.100 -15.037 1.00 43.62 583 ILE A N 1
ATOM 4707 C CA . ILE A 1 583 ? 28.210 -33.191 -14.648 1.00 43.62 583 ILE A CA 1
ATOM 4708 C C . ILE A 1 583 ? 28.044 -34.220 -15.785 1.00 43.62 583 ILE A C 1
ATOM 4710 O O . ILE A 1 583 ? 27.633 -35.349 -15.535 1.00 43.62 583 ILE A O 1
ATOM 4714 N N . GLN A 1 584 ? 28.410 -33.880 -17.026 1.00 39.66 584 GLN A N 1
ATOM 4715 C CA . GLN A 1 584 ? 28.151 -34.729 -18.198 1.00 39.66 584 GLN A CA 1
ATOM 4716 C C . GLN A 1 584 ? 29.181 -35.847 -18.449 1.00 39.66 584 GLN A C 1
ATOM 4718 O O . GLN A 1 584 ? 28.886 -36.752 -19.227 1.00 39.66 584 GLN A O 1
ATOM 4723 N N . ASN A 1 585 ? 30.346 -35.850 -17.788 1.00 34.22 585 ASN A N 1
ATOM 4724 C CA . ASN A 1 585 ? 31.442 -36.753 -18.172 1.00 34.22 585 ASN A CA 1
ATOM 4725 C C . ASN A 1 585 ? 31.562 -38.075 -17.396 1.00 34.22 585 ASN A C 1
ATOM 4727 O O . ASN A 1 585 ? 32.394 -38.895 -17.774 1.00 34.22 585 ASN A O 1
ATOM 4731 N N . ASP A 1 586 ? 30.698 -38.370 -16.421 1.00 38.84 586 ASP A N 1
ATOM 4732 C CA . ASP A 1 586 ? 30.739 -39.661 -15.719 1.00 38.84 586 ASP A CA 1
ATOM 4733 C C . ASP A 1 586 ? 29.555 -40.565 -16.085 1.00 38.84 586 ASP A C 1
ATOM 4735 O O . ASP A 1 586 ? 28.437 -40.431 -15.585 1.00 38.84 586 ASP A O 1
ATOM 4739 N N . LYS A 1 587 ? 29.829 -41.581 -16.915 1.00 37.88 587 LYS A N 1
ATOM 4740 C CA . LYS A 1 587 ? 28.918 -42.682 -17.303 1.00 37.88 587 LYS A CA 1
ATOM 4741 C C . LYS A 1 587 ? 28.550 -43.639 -16.140 1.00 37.88 587 LYS A C 1
ATOM 4743 O O . LYS A 1 587 ? 28.288 -44.820 -16.362 1.00 37.88 587 LYS A O 1
ATOM 4748 N N . LYS A 1 588 ? 28.478 -43.147 -14.898 1.00 40.00 588 LYS A N 1
ATOM 4749 C CA . LYS A 1 588 ? 28.078 -43.884 -13.681 1.00 40.00 588 LYS A CA 1
ATOM 4750 C C . LYS A 1 588 ? 27.033 -43.108 -12.852 1.00 40.00 588 LYS A C 1
ATOM 4752 O O . LYS A 1 588 ? 27.246 -42.873 -11.672 1.00 40.00 588 LYS A O 1
ATOM 4757 N N . LYS A 1 589 ? 25.891 -42.693 -13.424 1.00 46.06 589 LYS A N 1
ATOM 4758 C CA . LYS A 1 589 ? 24.842 -41.992 -12.635 1.00 46.06 589 LYS A CA 1
ATOM 4759 C C . LYS A 1 589 ? 23.371 -42.328 -12.920 1.00 46.06 589 LYS A C 1
ATOM 4761 O O . LYS A 1 589 ? 22.492 -41.615 -12.460 1.00 46.06 589 LYS A O 1
ATOM 4766 N N . LYS A 1 590 ? 23.046 -43.454 -13.569 1.00 45.53 590 LYS A N 1
ATOM 4767 C CA . LYS A 1 590 ? 21.627 -43.845 -13.761 1.00 45.53 590 LYS A CA 1
ATOM 4768 C C . LYS A 1 590 ? 20.858 -44.151 -12.459 1.00 45.53 590 LYS A C 1
ATOM 4770 O O . LYS A 1 590 ? 19.641 -44.038 -12.459 1.00 45.53 590 LYS A O 1
ATOM 4775 N N . ASN A 1 591 ? 21.536 -44.486 -11.356 1.00 45.22 591 ASN A N 1
ATOM 4776 C CA . ASN A 1 591 ? 20.868 -44.772 -10.076 1.00 45.22 591 ASN A CA 1
ATOM 4777 C C . ASN A 1 591 ? 20.575 -43.520 -9.222 1.00 45.22 591 ASN A C 1
ATOM 4779 O O . ASN A 1 591 ? 19.746 -43.600 -8.317 1.00 45.22 591 ASN A O 1
ATOM 4783 N N . ASP A 1 592 ? 21.206 -42.374 -9.501 1.00 54.50 592 ASP A N 1
ATOM 4784 C CA . ASP A 1 592 ? 21.154 -41.183 -8.630 1.00 54.50 592 ASP A CA 1
ATOM 4785 C C . ASP A 1 592 ? 19.995 -40.224 -8.991 1.00 54.50 592 ASP A C 1
ATOM 4787 O O . ASP A 1 592 ? 19.418 -39.572 -8.121 1.00 54.50 592 ASP A O 1
ATOM 4791 N N . ASP A 1 593 ? 19.548 -40.228 -10.254 1.00 58.84 593 ASP A N 1
ATOM 4792 C CA . ASP A 1 593 ? 18.399 -39.429 -10.725 1.00 58.84 593 ASP A CA 1
ATOM 4793 C C . ASP A 1 593 ? 17.067 -39.826 -10.058 1.00 58.84 593 ASP A C 1
ATOM 4795 O O . ASP A 1 593 ? 16.128 -39.032 -10.014 1.00 58.84 593 ASP A O 1
ATOM 4799 N N . SER A 1 594 ? 16.981 -41.041 -9.500 1.00 61.78 594 SER A N 1
ATOM 4800 C CA . SER A 1 594 ? 15.791 -41.551 -8.799 1.00 61.78 594 SER A CA 1
ATOM 4801 C C . SER A 1 594 ? 15.497 -40.834 -7.474 1.00 61.78 594 SER A C 1
ATOM 4803 O O . SER A 1 594 ? 14.370 -40.892 -6.984 1.00 61.78 594 SER A O 1
ATOM 4805 N N . ARG A 1 595 ? 16.492 -40.143 -6.897 1.00 76.38 595 ARG A N 1
ATOM 4806 C CA . ARG A 1 595 ? 16.387 -39.431 -5.606 1.00 76.38 595 ARG A CA 1
ATOM 4807 C C . ARG A 1 595 ? 16.295 -37.913 -5.754 1.00 76.38 595 ARG A C 1
ATOM 4809 O O . ARG A 1 595 ? 16.177 -37.200 -4.754 1.00 76.38 595 ARG A O 1
ATOM 4816 N N . MET A 1 596 ? 16.365 -37.424 -6.989 1.00 85.38 596 MET A N 1
ATOM 4817 C CA . MET A 1 596 ? 16.272 -36.008 -7.308 1.00 85.38 596 MET A CA 1
ATOM 4818 C C . MET A 1 596 ? 14.829 -35.631 -7.629 1.00 85.38 596 MET A C 1
ATOM 4820 O O . MET A 1 596 ? 14.115 -36.343 -8.340 1.00 85.38 596 MET A O 1
ATOM 4824 N N . VAL A 1 597 ? 14.420 -34.469 -7.138 1.00 87.75 597 VAL A N 1
ATOM 4825 C CA . VAL A 1 597 ? 13.121 -33.864 -7.404 1.00 87.75 597 VAL A CA 1
ATOM 4826 C C . VAL A 1 597 ? 13.281 -32.466 -7.980 1.00 87.75 597 VAL A C 1
ATOM 4828 O O . VAL A 1 597 ? 14.285 -31.784 -7.760 1.00 87.75 597 VAL A O 1
ATOM 4831 N N . ILE A 1 598 ? 12.270 -32.050 -8.729 1.00 87.69 598 ILE A N 1
ATOM 4832 C CA . ILE A 1 598 ? 12.134 -30.714 -9.305 1.00 87.69 598 ILE A CA 1
ATOM 4833 C C . ILE A 1 598 ? 10.741 -30.168 -8.987 1.00 87.69 598 ILE A C 1
ATOM 4835 O O . ILE A 1 598 ? 9.858 -30.926 -8.589 1.00 87.69 598 ILE A O 1
ATOM 4839 N N . ILE A 1 599 ? 10.523 -28.872 -9.187 1.00 88.75 599 ILE A N 1
ATOM 4840 C CA . ILE A 1 599 ? 9.193 -28.265 -9.124 1.00 88.75 599 ILE A CA 1
ATOM 4841 C C .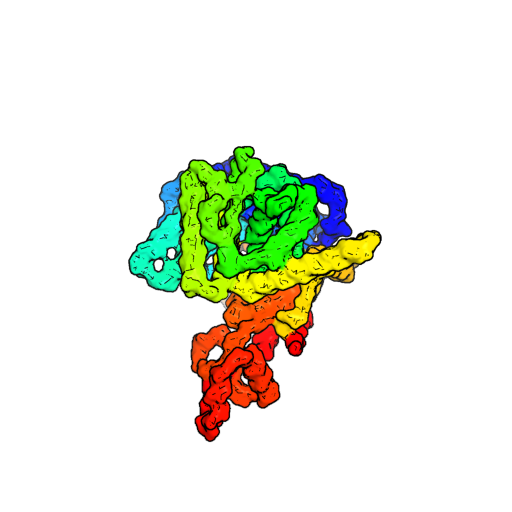 ILE A 1 599 ? 8.185 -28.941 -10.074 1.00 88.75 599 ILE A C 1
ATOM 4843 O O . ILE A 1 599 ? 8.449 -29.140 -11.260 1.00 88.75 599 ILE A O 1
ATOM 4847 N N . ASN A 1 600 ? 6.995 -29.246 -9.557 1.00 90.00 600 ASN A N 1
ATOM 4848 C CA . ASN A 1 600 ? 5.878 -29.767 -10.337 1.00 90.00 600 ASN A CA 1
ATOM 4849 C C . ASN A 1 600 ? 4.945 -28.627 -10.773 1.00 90.00 600 ASN A C 1
ATOM 4851 O O . ASN A 1 600 ? 3.889 -28.401 -10.180 1.00 90.00 600 ASN A O 1
ATOM 4855 N N . THR A 1 601 ? 5.335 -27.903 -11.824 1.00 89.75 601 THR A N 1
ATOM 4856 C CA . THR A 1 601 ? 4.570 -26.746 -12.322 1.00 89.75 601 THR A CA 1
ATOM 4857 C C . THR A 1 601 ? 3.145 -27.114 -12.737 1.00 89.75 601 THR A C 1
ATOM 4859 O O . THR A 1 601 ? 2.223 -26.354 -12.466 1.00 89.75 601 THR A O 1
ATOM 4862 N N . LYS A 1 602 ? 2.933 -28.300 -13.327 1.00 88.56 602 LYS A N 1
ATOM 4863 C CA . LYS A 1 602 ? 1.602 -28.778 -13.746 1.00 88.56 602 LYS A CA 1
ATOM 4864 C C . LYS A 1 602 ? 0.657 -28.933 -12.551 1.00 88.56 602 LYS A C 1
ATOM 4866 O O . LYS A 1 602 ? -0.468 -28.448 -12.606 1.00 88.56 602 LYS A O 1
ATOM 4871 N N . ALA A 1 603 ? 1.115 -29.562 -11.465 1.00 90.94 603 ALA A N 1
ATOM 4872 C CA . ALA A 1 603 ? 0.301 -29.716 -10.258 1.00 90.94 603 ALA A CA 1
ATOM 4873 C C . ALA A 1 603 ? -0.001 -28.370 -9.591 1.00 90.94 603 ALA A C 1
ATOM 4875 O O . ALA A 1 603 ? -1.140 -28.136 -9.201 1.00 90.94 603 ALA A O 1
ATOM 4876 N N . ILE A 1 604 ? 0.992 -27.477 -9.517 1.00 93.00 604 ILE A N 1
ATOM 4877 C CA . ILE A 1 604 ? 0.809 -26.147 -8.923 1.00 93.00 604 ILE A CA 1
ATOM 4878 C C . ILE A 1 604 ? -0.221 -25.338 -9.716 1.00 93.00 604 ILE A C 1
ATOM 4880 O O . ILE A 1 604 ? -1.100 -24.731 -9.121 1.00 93.00 604 ILE A O 1
ATOM 4884 N N . ILE A 1 605 ? -0.169 -25.354 -11.050 1.00 94.56 605 ILE A N 1
ATOM 4885 C CA . ILE A 1 605 ? -1.147 -24.634 -11.881 1.00 94.56 605 ILE A CA 1
ATOM 4886 C C . ILE A 1 605 ? -2.572 -25.168 -11.667 1.00 94.56 605 ILE A C 1
ATOM 4888 O O . ILE A 1 605 ? -3.500 -24.371 -11.546 1.00 94.56 605 ILE A O 1
ATOM 4892 N N . LEU A 1 606 ? -2.749 -26.489 -11.551 1.00 93.75 606 LEU A N 1
ATOM 4893 C CA . LEU A 1 606 ? -4.054 -27.087 -11.235 1.00 93.75 606 LEU A CA 1
ATOM 4894 C C . LEU A 1 606 ? -4.544 -26.713 -9.829 1.00 93.75 606 LEU A C 1
ATOM 4896 O O . LEU A 1 606 ? -5.739 -26.533 -9.615 1.00 93.75 606 LEU A O 1
ATOM 4900 N N . GLU A 1 607 ? -3.640 -26.609 -8.858 1.00 95.31 607 GLU A N 1
ATOM 4901 C CA . GLU A 1 607 ? -3.978 -26.173 -7.503 1.00 95.31 607 GLU A CA 1
ATOM 4902 C C . GLU A 1 607 ? -4.372 -24.691 -7.476 1.00 95.31 607 GLU A C 1
ATOM 4904 O O . GLU A 1 607 ? -5.394 -24.349 -6.889 1.00 95.31 607 GLU A O 1
ATOM 4909 N N . ILE A 1 608 ? -3.642 -23.834 -8.198 1.00 96.12 608 ILE A N 1
ATOM 4910 C CA . ILE A 1 608 ? -3.981 -22.418 -8.400 1.00 96.12 608 ILE A CA 1
ATOM 4911 C C . ILE A 1 608 ? -5.389 -22.288 -8.997 1.00 96.12 608 ILE A C 1
ATOM 4913 O O . ILE A 1 608 ? -6.203 -21.526 -8.472 1.00 96.12 608 ILE A O 1
ATOM 4917 N N . GLU A 1 609 ? -5.702 -23.048 -10.048 1.00 95.50 609 GLU A N 1
ATOM 4918 C CA . GLU A 1 609 ? -7.033 -23.065 -10.669 1.00 95.50 609 GLU A CA 1
ATOM 4919 C C . GLU A 1 609 ? -8.126 -23.492 -9.676 1.00 95.50 609 GLU A C 1
ATOM 4921 O O . GLU A 1 609 ? -9.163 -22.836 -9.577 1.00 95.50 609 GLU A O 1
ATOM 4926 N N . ARG A 1 610 ? -7.872 -24.539 -8.877 1.00 94.88 610 ARG A N 1
ATOM 4927 C CA . ARG A 1 610 ? -8.807 -25.028 -7.848 1.00 94.88 610 ARG A CA 1
ATOM 4928 C C . ARG A 1 610 ? -9.025 -24.027 -6.716 1.00 94.88 610 ARG A C 1
ATOM 4930 O O . ARG A 1 610 ? -10.169 -23.816 -6.324 1.00 94.88 610 ARG A O 1
ATOM 4937 N N . LEU A 1 611 ? -7.963 -23.398 -6.210 1.00 95.12 611 LEU A N 1
ATOM 4938 C CA . LEU A 1 611 ? -8.050 -22.340 -5.194 1.00 95.12 611 LEU A CA 1
ATOM 4939 C C . LEU A 1 611 ? -8.858 -21.142 -5.705 1.00 95.12 611 LEU A C 1
ATOM 4941 O O . LEU A 1 611 ? -9.546 -20.475 -4.940 1.00 95.12 611 LEU A O 1
ATOM 4945 N N . GLY A 1 612 ? -8.771 -20.876 -7.008 1.00 93.69 612 GLY A N 1
ATOM 4946 C CA . GLY A 1 612 ? -9.492 -19.807 -7.680 1.00 93.69 612 GLY A CA 1
ATOM 4947 C C . GLY A 1 612 ? -10.863 -20.210 -8.215 1.00 93.69 612 GLY A C 1
ATOM 4948 O O . GLY A 1 612 ? -11.417 -19.451 -9.009 1.00 93.69 612 GLY A O 1
ATOM 4949 N N . ASN A 1 613 ? -11.408 -21.374 -7.842 1.00 93.25 613 ASN A N 1
ATOM 4950 C CA . ASN A 1 613 ? -12.644 -21.893 -8.426 1.00 93.25 613 ASN A CA 1
ATOM 4951 C C . ASN A 1 613 ? -13.783 -20.856 -8.380 1.00 93.25 613 ASN A C 1
ATOM 4953 O O . ASN A 1 613 ? -14.041 -20.213 -7.363 1.00 93.25 613 ASN A O 1
ATOM 4957 N N . GLY A 1 614 ? -14.456 -20.674 -9.514 1.00 90.12 614 GLY A N 1
ATOM 4958 C CA . GLY A 1 614 ? -15.469 -19.640 -9.722 1.00 90.12 614 GLY A CA 1
ATOM 4959 C C . GLY A 1 614 ? -14.901 -18.274 -10.123 1.00 90.12 614 GLY A C 1
ATOM 4960 O O . GLY A 1 614 ? -15.494 -17.631 -10.988 1.00 90.12 614 GLY A O 1
ATOM 4961 N N . LEU A 1 615 ? -13.768 -17.840 -9.554 1.00 93.31 615 LEU A N 1
ATOM 4962 C CA . LEU A 1 615 ? -13.112 -16.561 -9.872 1.00 93.31 615 LEU A CA 1
ATOM 4963 C C . LEU A 1 615 ? -12.192 -16.651 -11.100 1.00 93.31 615 LEU A C 1
ATOM 4965 O O . LEU A 1 615 ? -12.187 -15.737 -11.925 1.00 93.31 615 LEU A O 1
ATOM 4969 N N . VAL A 1 616 ? -11.413 -17.722 -11.217 1.00 96.31 616 VAL A N 1
ATOM 4970 C CA . VAL A 1 616 ? -10.502 -17.981 -12.338 1.00 96.31 616 VAL A CA 1
ATOM 4971 C C . VAL A 1 616 ? -11.294 -18.554 -13.507 1.00 96.31 616 VAL A C 1
ATOM 4973 O O . VAL A 1 616 ? -12.031 -19.523 -13.355 1.00 96.31 616 VAL A O 1
ATOM 4976 N N . GLU A 1 617 ? -11.144 -17.939 -14.678 1.00 94.31 617 GLU A N 1
ATOM 4977 C CA . GLU A 1 617 ? -11.797 -18.376 -15.915 1.00 94.31 617 GLU A CA 1
ATOM 4978 C C . GLU A 1 617 ? -10.916 -19.352 -16.702 1.00 94.31 617 GLU A C 1
ATOM 4980 O O . GLU A 1 617 ? -11.402 -20.352 -17.222 1.00 94.31 617 GLU A O 1
ATOM 4985 N N . LYS A 1 618 ? -9.616 -19.052 -16.807 1.00 95.38 618 LYS A N 1
ATOM 4986 C CA . LYS A 1 618 ? -8.622 -19.906 -17.471 1.00 95.38 618 LYS A CA 1
ATOM 4987 C C . LYS A 1 618 ? -7.202 -19.514 -17.077 1.00 95.38 618 LYS A C 1
ATOM 4989 O O . LYS A 1 618 ? -6.952 -18.363 -16.719 1.00 95.38 618 LYS A O 1
ATOM 4994 N N . ILE A 1 619 ? -6.253 -20.431 -17.245 1.00 96.50 619 ILE A N 1
ATOM 4995 C CA . ILE A 1 619 ? -4.819 -20.156 -17.095 1.00 96.50 619 ILE A CA 1
ATOM 4996 C C . ILE A 1 619 ? -4.114 -20.412 -18.430 1.00 96.50 619 ILE A C 1
ATOM 4998 O O . ILE A 1 619 ? -4.139 -21.521 -18.958 1.00 96.50 619 ILE A O 1
ATOM 5002 N N . GLU A 1 620 ? -3.490 -19.376 -18.990 1.00 94.88 620 GLU A N 1
ATOM 5003 C CA . GLU A 1 620 ? -2.696 -19.456 -20.215 1.00 94.88 620 GLU A CA 1
ATOM 5004 C C . GLU A 1 620 ? -1.213 -19.617 -19.860 1.00 94.88 620 GLU A C 1
ATOM 5006 O O . GLU A 1 620 ? -0.602 -18.705 -19.306 1.00 94.88 620 GLU A O 1
ATOM 5011 N N . LEU A 1 621 ? -0.617 -20.761 -20.201 1.00 91.50 621 LEU A N 1
ATOM 5012 C CA . LEU A 1 621 ? 0.830 -20.961 -20.093 1.00 91.50 621 LEU A CA 1
ATOM 5013 C C . LEU A 1 621 ? 1.526 -20.320 -21.298 1.00 91.50 621 LEU A C 1
ATOM 5015 O O . LEU A 1 621 ? 1.211 -20.654 -22.446 1.00 91.50 621 LEU A O 1
ATOM 5019 N N . LYS A 1 622 ? 2.476 -19.418 -21.048 1.00 83.56 622 LYS A N 1
ATOM 5020 C CA . LYS A 1 622 ? 3.327 -18.835 -22.091 1.00 83.56 622 LYS A CA 1
ATOM 5021 C C . LYS A 1 622 ? 4.535 -19.752 -22.322 1.00 83.56 622 LYS A C 1
ATOM 5023 O O . LYS A 1 622 ? 4.963 -20.468 -21.419 1.00 83.56 622 LYS A O 1
ATOM 5028 N N . LYS A 1 623 ? 4.990 -19.823 -23.574 1.00 57.09 623 LYS A N 1
ATOM 5029 C CA . LYS A 1 623 ? 6.029 -20.758 -24.037 1.00 57.09 623 LYS A CA 1
ATOM 5030 C C . LYS A 1 623 ? 7.417 -20.156 -24.004 1.00 57.09 623 LYS A C 1
ATOM 5032 O O . LYS A 1 623 ? 7.517 -18.960 -24.350 1.00 57.09 623 LYS A O 1
#

InterPro domains:
  IPR005554 NOL6/Upt22 [PTHR17972] (16-620)
  IPR035369 Nrap protein, domain 4 [PF17405] (15-211)
  IPR035370 Nrap protein, domain 5 [PF17406] (214-400)
  IPR035371 Nrap protein, domain 6 [PF17407] (404-619)

Radius of gyration: 29.13 Å; Cα contacts (8 Å, |Δi|>4): 833; chains: 1; bounding box: 86×78×78 Å

Nearest PDB structures (foldseek):
  7mqa-assembly1_NH  TM=8.393E-01  e=1.565E-32  Homo sapiens
  6zqf-assembly1_UV  TM=8.356E-01  e=6.151E-29  Saccharomyces cerevisiae S288C
  7d4i-assembly1_RE  TM=8.113E-01  e=8.492E-29  Saccharomyces cerevisiae S288C
  6ke6-assembly1_RE  TM=8.305E-01  e=2.923E-28  Saccharomyces cerevisiae S288C
  6rxy-assembly1_UV  TM=7.638E-01  e=2.291E-25  Thermochaetoides thermophila

Foldseek 3Di:
DFQECDPPDLCPVVVVVCQLVLVVVVVVVVVVVQQPQPPAPFHWDDKFWQDCSLLLQALRNQDADAFDDDPNDTDFGLFAAAATEMEIETDDDPPQDLDQLSNVVVQLVNLVVVQVSCVVPPVQKHKDWFDDPDPDASHDQRTWIWIAGNVSRHIYTYGYDDCSLLVSLVVQLPDPPHDPVVNVRSVVRNVVNCCRPPVSRVLSVLSSVVCVVQVQLSLLSSVLLLLCLLQLCDPPFADSSNSSVLLLCCQLAVPPDHHDNHSVVSNLVSLVCLLPADLLFWAWEAESDDDPPPPDRQGIGIGLDLPRHPDPDVLQSVQVVVLSVVSVVCCVVCVVCQFLSHFYWYADSPVSHIGTRSGHHDGPVVSVVSNVLSVVLNVLVVVQVVVDDDRDPVSNVVNSHHDQQQFQKKFFWDLSNFSQQSLDPDRDCVSHDDPDDDPDPDPVVVVVVVVVVVVPDDPDDDDDDDDDDDDDDDDDDDDDDDDDDDPDDDPPPPPPPRDDHPHRDGVVVVLVVVVCVQAVVFWDWGHNPNNGRMIGIDTDLVQLDWDFDDPPPSAAKDQPVPDPPVVNVVNVPPDPDPVVVVVPPDPPPPPPSRRIIGHPPVVSVVVSCVSCPPTTPDMGGRD

Organism: Rhizophagus irregularis (strain DAOM 197198w) (NCBI:txid1432141)

pLDDT: mean 79.12, std 21.89, range [22.31, 98.31]

Mean predicted aligned error: 11.79 Å

Sequence (623 aa):
MPSSNVPRNIWNPELSNQGFQHVMNAYDNLVKQCYALEDLLLRVSSIKGSSPSLRYSSVFTPQPIKLKRKNGVIIFPSHYIEPIDIIIQFEYSTKWPDDLVAIQKMKIAFYILLSNQFKKQFPETKTRVVAKPNLDTIISTDAFLEVFSTTTGFSFRCFIHHERELILLDRGIKNKMTTSIKRDIYTNALLRLKRKFIHLPLHNTQIQTLCNKYPSLSLAIRLTKRWFGAHLLTSIHIEEEFIEILCAVIYLSPSPWERPSSGFVGFLRVLKFIAGWDLKNDPVIVDLDESNDSKRGGNVVIGTSSNTIATNETAKKNIFENLLERFKNMRKEDGNYKHSSMFLATINTISNEGIIWGEEKPSKVVAIRIKELAKAAIECVDKIIFKGGKVDNKEFKRLFITPLQDYDAIIHLNPNLCTRYYQNLNPDKSYFEKNNESLNNTKSNNILKLFELESGISNRSNNNNDDNNSISNNNASIDDKNEGKSKDSENNVNKKEEEWPLIGFDPVECYVNELKKIYSDTALFFYDKYGGSFIGLVWNPINFIPKPWKVNTGFSSCPVGLIPSGERNKVLANKDDSKIQRIQNDKKKKNDDSRMVIINTKAIILEIERLGNGLVEKIELKK

Secondary structure (DSSP, 8-state):
---TT--S-TT-HHHHTTTTHHHHHHHHHHHHHHHH--S-SS-EEEEEE-SGGGTT--SSPP-----EEETTEEE--SSPBPPEEEEEEEPP-TTS-SSHHHHHHHHHHHHHHHHHHHHHH-TTEEEEEEE---SS-SS-S-EEEEEEETTT--EEEEEE--HHHHHHHHHHHH-TTS-HHHHHHHHHHHHHHHIIIIIHHHHHHHHHHHHHH-HHHHHHHHHHHHHHHHTT-BTTTB-HHHHHHHHHHHHH--TTSPPPSSHHHHHHHHHHHHHH--TTT--EEE--S--TT-SSS-SEEESS-GGG-----HHHHHHHHHHHHHHHHHHHH-TT--SSSS-EEEEETTTTEEEESSSS-S-HHHHHHHHHHHHHHHHHHHHHHHH-S---HHHHHGGG----TT-SEEEEE-TTT-TTGGGSSS--GGGSPPS-S---TTSTHHHHHHHHHHS-----------------------------------------------BT--HHHHHHHHHHHHHTTTEEEEE-TTT-SEEEEEE-GGGGS-EE--TT--S-EEEGGGS-HHHHHHHHSS---TTSTTSTT-S--TTTGGGEEEE-HHHHHHHHHHHTTTTEEEEEE--